Protein AF-A0A6J8EGH5-F1 (afdb_monomer)

Structure (mmCIF, N/CA/C/O backbone):
data_AF-A0A6J8EGH5-F1
#
_entry.id   AF-A0A6J8EGH5-F1
#
loop_
_atom_site.group_PDB
_atom_site.id
_atom_site.type_symbol
_atom_site.label_atom_id
_atom_site.label_alt_id
_atom_site.label_comp_id
_atom_site.label_asym_id
_atom_site.label_entity_id
_atom_site.label_seq_id
_atom_site.pdbx_PDB_ins_code
_atom_site.Cartn_x
_atom_site.Cartn_y
_atom_site.Cartn_z
_atom_site.occupancy
_atom_site.B_iso_or_equiv
_atom_site.auth_seq_id
_atom_site.auth_comp_id
_atom_site.auth_asym_id
_atom_site.auth_atom_id
_atom_site.pdbx_PDB_model_num
ATOM 1 N N . MET A 1 1 ? 6.067 -16.082 32.023 1.00 26.88 1 MET A N 1
ATOM 2 C CA . MET A 1 1 ? 7.063 -16.054 30.930 1.00 26.88 1 MET A CA 1
ATOM 3 C C . MET A 1 1 ? 6.518 -15.133 29.854 1.00 26.88 1 MET A C 1
ATOM 5 O O . MET A 1 1 ? 5.613 -15.531 29.136 1.00 26.88 1 MET A O 1
ATOM 9 N N . ASN A 1 2 ? 6.967 -13.877 29.827 1.00 27.66 2 ASN A N 1
ATOM 10 C CA . ASN A 1 2 ? 6.459 -12.872 28.894 1.00 27.66 2 ASN A CA 1
ATOM 11 C C . ASN A 1 2 ? 7.109 -13.088 27.529 1.00 27.66 2 ASN A C 1
ATOM 13 O O . ASN A 1 2 ? 8.312 -12.894 27.372 1.00 27.66 2 ASN A O 1
ATOM 17 N N . THR A 1 3 ? 6.310 -13.511 26.555 1.00 31.77 3 THR A N 1
ATOM 18 C CA . THR A 1 3 ? 6.664 -13.481 25.137 1.00 31.77 3 THR A CA 1
ATOM 19 C C . THR A 1 3 ? 7.111 -12.070 24.773 1.00 31.77 3 THR A C 1
ATOM 21 O O . THR A 1 3 ? 6.318 -11.133 24.867 1.00 31.77 3 THR A O 1
ATOM 24 N N . LEU A 1 4 ? 8.379 -11.929 24.384 1.00 40.09 4 LEU A N 1
ATOM 25 C CA . LEU A 1 4 ? 8.931 -10.755 23.714 1.00 40.09 4 LEU A CA 1
ATOM 26 C C . LEU A 1 4 ? 7.981 -10.351 22.577 1.00 40.09 4 LEU A C 1
ATOM 28 O O . LEU A 1 4 ? 7.968 -10.990 21.526 1.00 40.09 4 LEU A O 1
ATOM 32 N N . GLN A 1 5 ? 7.144 -9.336 22.800 1.00 47.97 5 GLN A N 1
ATOM 33 C CA . GLN A 1 5 ? 6.289 -8.783 21.755 1.00 47.97 5 GLN A CA 1
ATOM 34 C C . GLN A 1 5 ? 7.202 -8.204 20.673 1.00 47.97 5 GLN A C 1
ATOM 36 O O . GLN A 1 5 ? 7.996 -7.296 20.911 1.00 47.97 5 GLN A O 1
ATOM 41 N N . SER A 1 6 ? 7.149 -8.808 19.490 1.00 53.66 6 SER A N 1
ATOM 42 C CA . SER A 1 6 ? 8.006 -8.496 18.353 1.00 53.66 6 SER A CA 1
ATOM 43 C C . SER A 1 6 ? 7.747 -7.075 17.845 1.00 53.66 6 SER A C 1
ATOM 45 O O . SER A 1 6 ? 6.715 -6.808 17.236 1.00 53.66 6 SER A O 1
ATOM 47 N N . VAL A 1 7 ? 8.691 -6.166 18.071 1.00 59.59 7 VAL A N 1
ATOM 48 C CA . VAL A 1 7 ? 8.715 -4.820 17.478 1.00 59.59 7 VAL A CA 1
ATOM 49 C C . VAL A 1 7 ? 9.316 -4.882 16.066 1.00 59.59 7 VAL A C 1
ATOM 51 O O . VAL A 1 7 ? 10.274 -5.626 15.830 1.00 59.59 7 VAL A O 1
ATOM 54 N N . GLY A 1 8 ? 8.794 -4.081 15.134 1.00 57.16 8 GLY A N 1
ATOM 55 C CA . GLY A 1 8 ? 9.488 -3.716 13.897 1.00 57.16 8 GLY A CA 1
ATOM 56 C C . GLY A 1 8 ? 9.094 -4.510 12.641 1.00 57.16 8 GLY A C 1
ATOM 57 O O . GLY A 1 8 ? 7.969 -4.991 12.509 1.00 57.16 8 GLY A O 1
ATOM 58 N N . VAL A 1 9 ? 10.021 -4.635 11.673 1.00 51.72 9 VAL A N 1
ATOM 59 C CA . VAL A 1 9 ? 9.751 -5.191 10.316 1.00 51.72 9 VAL A CA 1
ATOM 60 C C . VAL A 1 9 ? 9.226 -6.616 10.366 1.00 51.72 9 VAL A C 1
ATOM 62 O O . VAL A 1 9 ? 8.367 -6.971 9.568 1.00 51.72 9 VAL A O 1
ATOM 65 N N . ASN A 1 10 ? 9.691 -7.400 11.339 1.00 56.50 10 ASN A N 1
ATOM 66 C CA . ASN A 1 10 ? 9.308 -8.801 11.502 1.00 56.50 10 ASN A CA 1
ATOM 67 C C . ASN A 1 10 ? 7.838 -8.969 11.924 1.00 56.50 10 ASN A C 1
ATOM 69 O O . ASN A 1 10 ? 7.352 -10.092 11.997 1.00 56.50 10 ASN A O 1
ATOM 73 N N . MET A 1 11 ? 7.131 -7.872 12.218 1.00 74.75 11 MET A N 1
ATOM 74 C CA . MET A 1 11 ? 5.705 -7.877 12.501 1.00 74.75 11 MET A CA 1
ATOM 75 C C . MET A 1 11 ? 4.947 -7.176 11.374 1.00 74.75 11 MET A C 1
ATOM 77 O O . MET A 1 11 ? 4.805 -5.952 11.357 1.00 74.75 11 MET A O 1
ATOM 81 N N . ASN A 1 12 ? 4.418 -7.951 10.433 1.00 87.44 12 ASN A N 1
ATOM 82 C CA . ASN A 1 12 ? 3.623 -7.455 9.311 1.00 87.44 12 ASN A CA 1
ATOM 83 C C . ASN A 1 12 ? 2.123 -7.761 9.491 1.00 87.44 12 ASN A C 1
ATOM 85 O O . ASN A 1 12 ? 1.441 -8.145 8.553 1.00 87.44 12 ASN A O 1
ATOM 89 N N . ASN A 1 13 ? 1.605 -7.602 10.714 1.00 89.38 13 ASN A N 1
ATOM 90 C CA . ASN A 1 13 ? 0.199 -7.853 11.060 1.00 89.38 13 ASN A CA 1
ATOM 91 C C . ASN A 1 13 ? -0.577 -6.548 11.223 1.00 89.38 13 ASN A C 1
ATOM 93 O O . ASN A 1 13 ? -0.029 -5.584 11.751 1.00 89.38 13 ASN A O 1
ATOM 97 N N . TRP A 1 14 ? -1.859 -6.538 10.855 1.00 91.31 14 TRP A N 1
ATOM 98 C CA . TRP A 1 14 ? -2.780 -5.456 11.215 1.00 91.31 14 TRP A CA 1
ATOM 99 C C . TRP A 1 14 ? -2.828 -5.278 12.738 1.00 91.31 14 TRP A C 1
ATOM 101 O O . TRP A 1 14 ? -2.683 -6.251 13.483 1.00 91.31 14 TRP A O 1
ATOM 111 N N . ARG A 1 15 ? -3.011 -4.042 13.218 1.00 88.06 15 ARG A N 1
ATOM 112 C CA . ARG A 1 15 ? -3.026 -3.758 14.658 1.00 88.06 15 ARG A CA 1
ATOM 113 C C . ARG A 1 15 ? -4.369 -3.198 15.081 1.00 88.06 15 ARG A C 1
ATOM 115 O O . ARG A 1 15 ? -4.851 -2.223 14.511 1.00 88.06 15 ARG A O 1
ATOM 122 N N . LYS A 1 16 ? -4.931 -3.816 16.122 1.00 86.12 16 LYS A N 1
ATOM 123 C CA . LYS A 1 16 ? -6.185 -3.380 16.733 1.00 86.12 16 LYS A CA 1
ATOM 124 C C . LYS A 1 16 ? -6.075 -1.896 17.115 1.00 86.12 16 LYS A C 1
ATOM 126 O O . LYS A 1 16 ? -5.032 -1.491 17.640 1.00 86.12 16 LYS A O 1
ATOM 131 N N . PRO A 1 17 ? -7.105 -1.082 16.848 1.00 85.00 17 PRO A N 1
ATOM 132 C CA . PRO A 1 17 ? -7.066 0.332 17.194 1.00 85.00 17 PRO A CA 1
ATOM 133 C C . PRO A 1 17 ? -6.931 0.549 18.711 1.00 85.00 17 PRO A C 1
ATOM 135 O O . PRO A 1 17 ? -7.583 -0.129 19.503 1.00 85.00 17 PRO A O 1
ATOM 138 N N . LEU A 1 18 ? -6.075 1.488 19.127 1.00 84.81 18 LEU A N 1
ATOM 139 C CA . LEU A 1 18 ? -5.772 1.715 20.548 1.00 84.81 18 LEU A CA 1
ATOM 140 C C . LEU A 1 18 ? -6.785 2.633 21.236 1.00 84.81 18 LEU A C 1
ATOM 142 O O . LEU A 1 18 ? -6.882 3.805 20.877 1.00 84.81 18 LEU A O 1
ATOM 146 N N . TYR A 1 19 ? -7.464 2.140 22.269 1.00 85.00 19 TYR A N 1
ATOM 147 C CA . TYR A 1 19 ? -8.242 2.958 23.208 1.00 85.00 19 TYR A CA 1
ATOM 148 C C . TYR A 1 19 ? -7.760 2.706 24.632 1.00 85.00 19 TYR A C 1
ATOM 150 O O . TYR A 1 19 ? -8.289 1.841 25.328 1.00 85.00 19 TYR A O 1
ATOM 158 N N . ILE A 1 20 ? -6.741 3.452 25.049 1.00 88.62 20 ILE A N 1
ATOM 159 C CA . ILE A 1 20 ? -6.166 3.357 26.392 1.00 88.62 20 ILE A CA 1
ATOM 160 C C . ILE A 1 20 ? -6.372 4.700 27.091 1.00 88.62 20 ILE A C 1
ATOM 162 O O . ILE A 1 20 ? -5.971 5.734 26.563 1.00 88.62 20 ILE A O 1
ATOM 166 N N . PHE A 1 21 ? -7.013 4.679 28.260 1.00 90.50 21 PHE A N 1
ATOM 167 C CA . PHE A 1 21 ? -7.349 5.862 29.058 1.00 90.50 21 PHE A CA 1
ATOM 168 C C . PHE A 1 21 ? -6.642 5.831 30.409 1.00 90.50 21 PHE A C 1
ATOM 170 O O . PHE A 1 21 ? -6.360 4.757 30.944 1.00 90.50 21 PHE A O 1
ATOM 177 N N . GLY A 1 22 ? -6.360 7.011 30.958 1.00 90.50 22 GLY A N 1
ATOM 178 C CA . GLY A 1 22 ? -5.829 7.136 32.309 1.00 90.50 22 GLY A CA 1
ATOM 179 C C . GLY A 1 22 ? -6.850 6.685 33.365 1.00 90.50 22 GLY A C 1
ATOM 180 O O . GLY A 1 22 ? -8.060 6.721 33.117 1.00 90.50 22 GLY A O 1
ATOM 181 N N . PRO A 1 23 ? -6.401 6.311 34.576 1.00 88.69 23 PRO A N 1
ATOM 182 C CA . PRO A 1 23 ? -7.264 5.749 35.622 1.00 88.69 23 PRO A CA 1
ATOM 183 C C . PRO A 1 23 ? -8.415 6.676 36.054 1.00 88.69 23 PRO A C 1
ATOM 185 O O . PRO A 1 23 ? -9.450 6.197 36.504 1.00 88.69 23 PRO A O 1
ATOM 188 N N . ASN A 1 24 ? -8.273 7.994 35.874 1.00 88.94 24 ASN A N 1
ATOM 189 C CA . ASN A 1 24 ? -9.266 8.999 36.274 1.00 88.94 24 ASN A CA 1
ATOM 190 C C . ASN A 1 24 ? -10.027 9.616 35.081 1.00 88.94 24 ASN A C 1
ATOM 192 O O . ASN A 1 24 ? -10.553 10.727 35.170 1.00 88.94 24 ASN A O 1
ATOM 196 N N . GLU A 1 25 ? -10.082 8.923 33.940 1.00 92.06 25 GLU A N 1
ATOM 197 C CA . GLU A 1 25 ? -10.649 9.454 32.691 1.00 92.06 25 GLU A CA 1
ATOM 198 C C . GLU A 1 25 ? -11.967 8.799 32.263 1.00 92.06 25 GLU A C 1
ATOM 200 O O . GLU A 1 25 ? -12.389 8.953 31.116 1.00 92.06 25 GLU A O 1
ATOM 205 N N . GLN A 1 26 ? -12.677 8.150 33.191 1.00 89.38 26 GLN A N 1
ATOM 206 C CA . GLN A 1 26 ? -13.946 7.470 32.907 1.00 89.38 26 GLN A CA 1
ATOM 207 C C . GLN A 1 26 ? -14.968 8.380 32.208 1.00 89.38 26 GLN A C 1
ATOM 209 O O . GLN A 1 26 ? -15.663 7.952 31.292 1.00 89.38 26 GLN A O 1
ATOM 214 N N . THR A 1 27 ? -15.042 9.660 32.588 1.00 88.44 27 THR A N 1
ATOM 215 C CA . THR A 1 27 ? -15.935 10.630 31.936 1.00 88.44 27 THR A CA 1
ATOM 216 C C . THR A 1 27 ? -15.588 10.836 30.461 1.00 88.44 27 THR A C 1
ATOM 218 O O . THR A 1 27 ? -16.490 10.888 29.629 1.00 88.44 27 THR A O 1
ATOM 221 N N . LEU A 1 28 ? -14.296 10.926 30.123 1.00 86.25 28 LEU A N 1
ATOM 222 C CA . LEU A 1 28 ? -13.844 11.077 28.737 1.00 86.25 28 LEU A CA 1
ATOM 223 C C . LEU A 1 28 ? -14.108 9.793 27.945 1.00 86.25 28 LEU A C 1
ATOM 225 O O . LEU A 1 28 ? -14.654 9.853 26.846 1.00 86.25 28 LEU A O 1
ATOM 229 N N . GLN A 1 29 ? -13.797 8.636 28.533 1.00 87.44 29 GLN A N 1
ATOM 230 C CA . GLN A 1 29 ? -14.090 7.334 27.940 1.00 87.44 29 GLN A CA 1
ATOM 231 C C . GLN A 1 29 ? -15.589 7.175 27.646 1.00 87.44 29 GLN A C 1
ATOM 233 O O . GLN A 1 29 ? -15.964 6.756 26.550 1.00 87.44 29 GLN A O 1
ATOM 238 N N . ASN A 1 30 ? -16.455 7.553 28.590 1.00 85.06 30 ASN A N 1
ATOM 239 C CA . ASN A 1 30 ? -17.907 7.496 28.426 1.00 85.06 30 ASN A CA 1
ATOM 240 C C . ASN A 1 30 ? -18.395 8.455 27.333 1.00 85.06 30 ASN A C 1
ATOM 242 O O . ASN A 1 30 ? -19.279 8.093 26.562 1.00 85.06 30 ASN A O 1
ATOM 246 N N . LEU A 1 31 ? -17.826 9.661 27.248 1.00 82.56 31 LEU A N 1
ATOM 247 C CA . LEU A 1 31 ? -18.171 10.641 26.215 1.00 82.56 31 LEU A CA 1
ATOM 248 C C . LEU A 1 31 ? -17.816 10.130 24.814 1.00 82.56 31 LEU A C 1
ATOM 250 O O . LEU A 1 31 ? -18.633 10.223 23.903 1.00 82.56 31 LEU A O 1
ATOM 254 N N . ILE A 1 32 ? -16.633 9.536 24.662 1.00 80.00 32 ILE A N 1
ATOM 255 C CA . ILE A 1 32 ? -16.173 8.929 23.407 1.00 80.00 32 ILE A CA 1
ATOM 256 C C . ILE A 1 32 ? -17.037 7.723 23.036 1.00 80.00 32 ILE A C 1
ATOM 258 O O . ILE A 1 32 ? -17.469 7.611 21.897 1.00 80.00 32 ILE A O 1
ATOM 262 N N . SER A 1 33 ? -17.344 6.855 24.003 1.00 76.06 33 SER A N 1
ATOM 263 C CA . SER A 1 33 ? -18.139 5.641 23.763 1.00 76.06 33 SER A CA 1
ATOM 264 C C . SER A 1 33 ? -19.587 5.944 23.362 1.00 76.06 33 SER A C 1
ATOM 266 O O . SER A 1 33 ? -20.209 5.147 22.670 1.00 76.06 33 SER A O 1
ATOM 268 N N . ARG A 1 34 ? -20.136 7.084 23.804 1.00 73.19 34 ARG A N 1
ATOM 269 C CA . ARG A 1 34 ? -21.502 7.530 23.477 1.00 73.19 34 ARG A CA 1
ATOM 270 C C . ARG A 1 34 ? -21.602 8.291 22.160 1.00 73.19 34 ARG A C 1
ATOM 272 O O . ARG A 1 34 ? -22.706 8.469 21.663 1.00 73.19 34 ARG A O 1
ATOM 279 N N . ASN A 1 35 ? -20.490 8.783 21.628 1.00 68.56 35 ASN A N 1
ATOM 280 C CA . ASN A 1 35 ? -20.492 9.497 20.364 1.00 68.56 35 ASN A CA 1
ATOM 281 C C . ASN A 1 35 ? -20.299 8.475 19.241 1.00 68.56 35 ASN A C 1
ATOM 283 O O . ASN A 1 35 ? -19.213 7.923 19.098 1.00 68.56 35 ASN A O 1
ATOM 287 N N . GLU A 1 36 ? -21.361 8.227 18.470 1.00 63.03 36 GLU A N 1
ATOM 288 C CA . GLU A 1 36 ? -21.403 7.238 17.379 1.00 63.03 36 GLU A CA 1
ATOM 289 C C . GLU A 1 36 ? -20.254 7.401 16.383 1.00 63.03 36 GLU A C 1
ATOM 291 O O . GLU A 1 36 ? -19.706 6.422 15.890 1.00 63.03 36 GLU A O 1
ATOM 296 N N . HIS A 1 37 ? -19.795 8.633 16.181 1.00 60.41 37 HIS A N 1
ATOM 297 C CA . HIS A 1 37 ? -18.688 8.927 15.288 1.00 60.41 37 HIS A CA 1
ATOM 298 C C . HIS A 1 37 ? -17.306 8.698 15.913 1.00 60.41 37 HIS A C 1
ATOM 300 O O . HIS A 1 37 ? -16.340 8.478 15.189 1.00 60.41 37 HIS A O 1
ATOM 306 N N . LEU A 1 38 ? -17.200 8.755 17.246 1.00 61.50 38 LEU A N 1
ATOM 307 C CA . LEU A 1 38 ? -16.000 8.444 18.039 1.00 61.50 38 LEU A CA 1
ATOM 308 C C . LEU A 1 38 ? -15.978 7.004 18.555 1.00 61.50 38 LEU A C 1
ATOM 310 O O . LEU A 1 38 ? -15.022 6.633 19.255 1.00 61.50 38 LEU A O 1
ATOM 314 N N . GLN A 1 39 ? -16.998 6.213 18.206 1.00 61.25 39 GLN A N 1
ATOM 315 C CA . GLN A 1 39 ? -17.143 4.849 18.675 1.00 61.25 39 GLN A CA 1
ATOM 316 C C . GLN A 1 39 ? -15.893 4.036 18.382 1.00 61.25 39 GLN A C 1
ATOM 318 O O . GLN A 1 39 ? -15.215 4.163 17.358 1.00 61.25 39 GLN A O 1
ATOM 323 N N . ASN A 1 40 ? -15.579 3.194 19.358 1.00 65.88 40 ASN A N 1
ATOM 324 C CA . ASN A 1 40 ? -14.488 2.265 19.238 1.00 65.88 40 ASN A CA 1
ATOM 325 C C . ASN A 1 40 ? -14.800 1.274 18.119 1.00 65.88 40 ASN A C 1
ATOM 327 O O . ASN A 1 40 ? -15.811 0.581 18.196 1.00 65.88 40 ASN A O 1
ATOM 331 N N . ILE A 1 41 ? -13.919 1.187 17.118 1.00 74.75 41 ILE A N 1
ATOM 332 C CA . ILE A 1 41 ? -13.953 0.080 16.164 1.00 74.75 41 ILE A CA 1
ATOM 333 C C . ILE A 1 41 ? -13.874 -1.201 16.992 1.00 74.75 41 ILE A C 1
ATOM 335 O O . ILE A 1 41 ? -12.863 -1.464 17.649 1.00 74.75 41 ILE A O 1
ATOM 339 N N . ASN A 1 42 ? -14.953 -1.977 16.972 1.00 78.06 42 ASN A N 1
ATOM 340 C CA . ASN A 1 42 ? -15.046 -3.202 17.741 1.00 78.06 42 ASN A CA 1
ATOM 341 C C . ASN A 1 42 ? -13.846 -4.110 17.406 1.00 78.06 42 ASN A C 1
ATOM 343 O O . ASN A 1 42 ? -13.623 -4.428 16.234 1.00 78.06 42 ASN A O 1
ATOM 347 N N . PRO A 1 43 ? -13.055 -4.541 18.407 1.00 79.69 43 PRO A N 1
ATOM 348 C CA . PRO A 1 43 ? -11.892 -5.393 18.181 1.00 79.69 43 PRO A CA 1
ATOM 349 C C . PRO A 1 43 ? -12.195 -6.701 17.445 1.00 79.69 43 PRO A C 1
ATOM 351 O O . PRO A 1 43 ? -11.314 -7.213 16.755 1.00 79.69 43 PRO A O 1
ATOM 354 N N . VAL A 1 44 ? -13.403 -7.248 17.618 1.00 82.06 44 VAL A N 1
ATOM 355 C CA . VAL A 1 44 ? -13.859 -8.470 16.940 1.00 82.06 44 VAL A CA 1
ATOM 356 C C . VAL A 1 44 ? -14.115 -8.187 15.463 1.00 82.06 44 VAL A C 1
ATOM 358 O O . VAL A 1 44 ? -13.618 -8.921 14.608 1.00 82.06 44 VAL A O 1
ATOM 361 N N . ASP A 1 45 ? -14.804 -7.088 15.162 1.00 82.44 45 ASP A N 1
ATOM 362 C CA . ASP A 1 45 ? -15.113 -6.694 13.786 1.00 82.44 45 ASP A CA 1
ATOM 363 C C . ASP A 1 45 ? -13.838 -6.300 13.038 1.00 82.44 45 ASP A C 1
ATOM 365 O O . ASP A 1 45 ? -13.608 -6.776 11.932 1.00 82.44 45 ASP A O 1
ATOM 369 N N . PHE A 1 46 ? -12.923 -5.55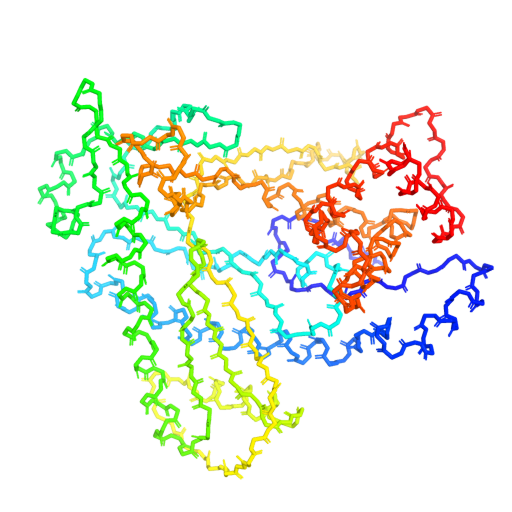9 13.676 1.00 86.25 46 PHE A N 1
ATOM 370 C CA . PHE A 1 46 ? -11.613 -5.256 13.092 1.00 86.25 46 PHE A CA 1
ATOM 371 C C . PHE A 1 46 ? -10.824 -6.524 12.754 1.00 86.25 46 PHE A C 1
ATOM 373 O O . PHE A 1 46 ? -10.226 -6.618 11.685 1.00 86.25 46 PHE A O 1
ATOM 380 N N . GLU A 1 47 ? -10.809 -7.510 13.653 1.00 87.69 47 GLU A N 1
ATOM 381 C CA . GLU A 1 47 ? -10.115 -8.772 13.408 1.00 87.69 47 GLU A CA 1
ATOM 382 C C . GLU A 1 47 ? -10.738 -9.525 12.225 1.00 87.69 47 GLU A C 1
ATOM 384 O O . GLU A 1 47 ? -10.013 -9.955 11.325 1.00 87.69 47 GLU A O 1
ATOM 389 N N . LYS A 1 48 ? -12.070 -9.597 12.168 1.00 86.50 48 LYS A N 1
ATOM 390 C CA . LYS A 1 48 ? -12.818 -10.173 11.045 1.00 86.50 48 LYS A CA 1
ATOM 391 C C . LYS A 1 48 ? -12.527 -9.445 9.723 1.00 86.50 48 LYS A C 1
ATOM 393 O O . LYS A 1 48 ? -12.212 -10.098 8.727 1.00 86.50 48 LYS A O 1
ATOM 398 N N . HIS A 1 49 ? -12.560 -8.114 9.715 1.00 88.75 49 HIS A N 1
ATOM 399 C CA . HIS A 1 49 ? -12.247 -7.292 8.542 1.00 88.75 49 HIS A CA 1
ATOM 400 C C . HIS A 1 49 ? -10.810 -7.538 8.084 1.00 88.75 49 HIS A C 1
ATOM 402 O O . HIS A 1 49 ? -10.576 -7.856 6.927 1.00 88.75 49 HIS A O 1
ATOM 408 N N . SER A 1 50 ? -9.856 -7.504 9.015 1.00 91.19 50 SER A N 1
ATOM 409 C CA . SER A 1 50 ? -8.431 -7.672 8.729 1.00 91.19 50 SER A CA 1
ATOM 410 C C . SER A 1 50 ? -8.093 -9.033 8.103 1.00 91.19 50 SER A C 1
ATOM 412 O O . SER A 1 50 ? -7.294 -9.097 7.170 1.00 91.19 50 SER A O 1
ATOM 414 N N . ARG A 1 51 ? -8.743 -10.113 8.564 1.00 91.50 51 ARG A N 1
ATOM 415 C CA . ARG A 1 51 ? -8.609 -11.459 7.982 1.00 91.50 51 ARG A CA 1
ATOM 416 C C . ARG A 1 51 ? -9.224 -11.535 6.587 1.00 91.50 51 ARG A C 1
ATOM 418 O O . ARG A 1 51 ? -8.638 -12.141 5.698 1.00 91.50 51 ARG A O 1
ATOM 425 N N . THR A 1 52 ? -10.376 -10.897 6.394 1.00 90.31 52 THR A N 1
ATOM 426 C CA . THR A 1 52 ? -11.046 -10.814 5.088 1.00 90.31 52 THR A CA 1
ATOM 427 C C . THR A 1 52 ? -10.191 -10.062 4.077 1.00 90.31 52 THR A C 1
ATOM 429 O O . THR A 1 52 ? -9.980 -10.554 2.973 1.00 90.31 52 THR A O 1
ATOM 432 N N . THR A 1 53 ? -9.614 -8.928 4.472 1.00 92.69 53 THR A N 1
ATOM 433 C CA . THR A 1 53 ? -8.667 -8.170 3.651 1.00 92.69 53 THR A CA 1
ATOM 434 C C . THR A 1 53 ? -7.458 -9.007 3.257 1.00 92.69 53 THR A C 1
ATOM 436 O O . THR A 1 53 ? -7.081 -9.010 2.089 1.00 92.69 53 THR A O 1
ATOM 439 N N . ASP A 1 54 ? -6.849 -9.731 4.201 1.00 93.44 54 ASP A N 1
ATOM 440 C CA . ASP A 1 54 ? -5.693 -10.584 3.904 1.00 93.44 54 ASP A CA 1
ATOM 441 C C . ASP A 1 54 ? -6.037 -11.661 2.864 1.00 93.44 54 ASP A C 1
ATOM 443 O O . ASP A 1 54 ? -5.249 -11.916 1.952 1.00 93.44 54 ASP A O 1
ATOM 447 N N . GLU A 1 55 ? -7.236 -12.236 2.952 1.00 92.31 55 GLU A N 1
ATOM 448 C CA . GLU A 1 55 ? -7.713 -13.254 2.018 1.00 92.31 55 GLU A CA 1
ATOM 449 C C . GLU A 1 55 ? -8.001 -12.683 0.620 1.00 92.31 55 GLU A C 1
ATOM 451 O O . GLU A 1 55 ? -7.598 -13.254 -0.397 1.00 92.31 55 GLU A O 1
ATOM 456 N N . VAL A 1 56 ? -8.612 -11.499 0.551 1.00 92.69 56 VAL A N 1
ATOM 457 C CA . VAL A 1 56 ? -8.824 -10.787 -0.714 1.00 92.69 56 VAL A CA 1
ATOM 458 C C . VAL A 1 56 ? -7.486 -10.412 -1.359 1.00 92.69 56 VAL A C 1
ATOM 460 O O . VAL A 1 56 ? -7.257 -10.702 -2.538 1.00 92.69 56 VAL A O 1
ATOM 463 N N . LEU A 1 57 ? -6.563 -9.832 -0.586 1.00 93.75 57 LEU A N 1
ATOM 464 C CA . LEU A 1 57 ? -5.227 -9.468 -1.057 1.00 93.75 57 LEU A CA 1
ATOM 465 C C . LEU A 1 57 ? -4.425 -10.690 -1.512 1.00 93.75 57 LEU A C 1
ATOM 467 O O . LEU A 1 57 ? -3.679 -10.581 -2.485 1.00 93.75 57 LEU A O 1
ATOM 471 N N . ARG A 1 58 ? -4.593 -11.860 -0.882 1.00 93.88 58 ARG A N 1
ATOM 472 C CA . ARG A 1 58 ? -3.967 -13.115 -1.328 1.00 93.88 58 ARG A CA 1
ATOM 473 C C . ARG A 1 58 ? -4.358 -13.443 -2.768 1.00 93.88 58 ARG A C 1
ATOM 475 O O . ARG A 1 58 ? -3.479 -13.697 -3.594 1.00 93.88 58 ARG A O 1
ATOM 482 N N . VAL A 1 59 ? -5.654 -13.427 -3.078 1.00 92.31 59 VAL A N 1
ATOM 483 C CA . VAL A 1 59 ? -6.176 -13.726 -4.423 1.00 92.31 59 VAL A CA 1
ATOM 484 C C . VAL A 1 59 ? -5.736 -12.664 -5.431 1.00 92.31 59 VAL A C 1
ATOM 486 O O . VAL A 1 59 ? -5.239 -12.997 -6.509 1.00 92.31 59 VAL A O 1
ATOM 489 N N . VAL A 1 60 ? -5.840 -11.382 -5.068 1.00 93.69 60 VAL A N 1
ATOM 490 C CA . VAL A 1 60 ? -5.372 -10.269 -5.908 1.00 93.69 60 VAL A CA 1
ATOM 491 C C . VAL A 1 60 ? -3.882 -10.422 -6.229 1.00 93.69 60 VAL A C 1
ATOM 493 O O . VAL A 1 60 ? -3.488 -10.341 -7.391 1.00 93.69 60 VAL A O 1
ATOM 496 N N . MET A 1 61 ? -3.045 -10.720 -5.234 1.00 94.44 61 MET A N 1
ATOM 497 C CA . MET A 1 61 ? -1.604 -10.898 -5.428 1.00 94.44 61 MET A CA 1
ATOM 498 C C . MET A 1 61 ? -1.258 -12.089 -6.322 1.00 94.44 61 MET A C 1
ATOM 500 O O . MET A 1 61 ? -0.289 -12.014 -7.081 1.00 94.44 61 MET A O 1
ATOM 504 N N . GLN A 1 62 ? -2.045 -13.168 -6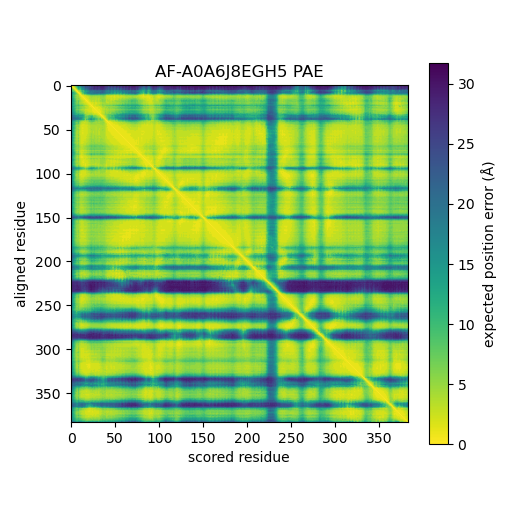.291 1.00 94.00 62 GLN A N 1
ATOM 505 C CA . GLN A 1 62 ? -1.881 -14.280 -7.233 1.00 94.00 62 GLN A CA 1
ATOM 506 C C . GLN A 1 62 ? -2.111 -13.826 -8.680 1.00 94.00 62 GLN A C 1
ATOM 508 O O . GLN A 1 62 ? -1.302 -14.143 -9.554 1.00 94.00 62 GLN A O 1
ATOM 513 N N . GLY A 1 63 ? -3.163 -13.040 -8.930 1.00 94.06 63 GLY A N 1
ATOM 514 C CA . GLY A 1 63 ? -3.422 -12.461 -10.249 1.00 94.06 63 GLY A CA 1
ATOM 515 C C . GLY A 1 63 ? -2.327 -11.487 -10.693 1.00 94.06 63 GLY A C 1
ATOM 516 O O . GLY A 1 63 ? -1.804 -11.619 -11.802 1.00 94.06 63 GLY A O 1
ATOM 517 N N . ILE A 1 64 ? -1.898 -10.585 -9.802 1.00 95.25 64 ILE A N 1
ATOM 518 C CA . ILE A 1 64 ? -0.820 -9.623 -10.078 1.00 95.25 64 ILE A CA 1
ATOM 519 C C . ILE A 1 64 ? 0.461 -10.360 -10.493 1.00 95.25 64 ILE A C 1
ATOM 521 O O . ILE A 1 64 ? 1.089 -10.000 -11.491 1.00 95.25 64 ILE A O 1
ATOM 525 N N . ARG A 1 65 ? 0.850 -11.412 -9.762 1.00 95.19 65 ARG A N 1
ATOM 526 C CA . ARG A 1 65 ? 2.041 -12.220 -10.075 1.00 95.19 65 ARG A CA 1
ATOM 527 C C . ARG A 1 65 ? 1.915 -12.948 -11.401 1.00 95.19 65 ARG A C 1
ATOM 529 O O . ARG A 1 65 ? 2.848 -12.890 -12.199 1.00 95.19 65 ARG A O 1
ATOM 536 N N . LYS A 1 66 ? 0.768 -13.589 -11.644 1.00 94.81 66 LYS A N 1
ATOM 537 C CA . LYS A 1 66 ? 0.484 -14.281 -12.904 1.00 94.81 66 LYS A CA 1
ATOM 538 C C . LYS A 1 66 ? 0.704 -13.342 -14.090 1.00 94.81 66 LYS A C 1
ATOM 540 O O . LYS A 1 66 ? 1.534 -13.621 -14.951 1.00 94.81 66 LYS A O 1
ATOM 545 N N . PHE A 1 67 ? 0.025 -12.197 -14.103 1.00 96.25 67 PHE A N 1
ATOM 546 C CA . PHE A 1 67 ? 0.092 -11.280 -15.241 1.00 96.25 67 PHE A CA 1
ATOM 547 C C . PHE A 1 67 ? 1.421 -10.532 -15.344 1.00 96.25 67 PHE A C 1
ATOM 549 O O . PHE A 1 67 ? 1.823 -10.171 -16.447 1.00 96.25 67 PHE A O 1
ATOM 556 N N . THR A 1 68 ? 2.131 -10.350 -14.229 1.00 96.75 68 THR A N 1
ATOM 557 C CA . THR A 1 68 ? 3.511 -9.854 -14.243 1.00 96.75 68 THR A CA 1
ATOM 558 C C . THR A 1 68 ? 4.432 -10.833 -14.970 1.00 96.75 68 THR A C 1
ATOM 560 O O . THR A 1 68 ? 5.107 -10.435 -15.917 1.00 96.75 68 THR A O 1
ATOM 563 N N . GLY A 1 69 ? 4.410 -12.114 -14.586 1.00 94.06 69 GLY A N 1
ATOM 564 C CA . GLY A 1 69 ? 5.236 -13.154 -15.205 1.00 94.06 69 GLY A CA 1
ATOM 565 C C . GLY A 1 69 ? 4.918 -13.389 -16.684 1.00 94.06 69 GLY A C 1
ATOM 566 O O . GLY A 1 69 ? 5.822 -13.646 -17.470 1.00 94.06 69 GLY A O 1
ATOM 567 N N . GLU A 1 70 ? 3.650 -13.251 -17.080 1.00 95.38 70 GLU A N 1
ATOM 568 C CA . GLU A 1 70 ? 3.217 -13.427 -18.472 1.00 95.38 70 GLU A CA 1
ATOM 569 C C . GLU A 1 70 ? 3.596 -12.258 -19.400 1.00 95.38 70 GLU A C 1
ATOM 571 O O . GLU A 1 70 ? 3.746 -12.466 -20.602 1.00 95.38 70 GLU A O 1
ATOM 576 N N . GLN A 1 71 ? 3.691 -11.021 -18.891 1.00 96.06 71 GLN A N 1
ATOM 577 C CA . GLN A 1 71 ? 3.729 -9.815 -19.744 1.00 96.06 71 GLN A CA 1
ATOM 578 C C . GLN A 1 71 ? 4.971 -8.950 -19.570 1.00 96.06 71 GLN A C 1
ATOM 580 O O . GLN A 1 71 ? 5.333 -8.207 -20.485 1.00 96.06 71 GLN A O 1
ATOM 585 N N . PHE A 1 72 ? 5.608 -9.017 -18.406 1.00 97.69 72 PHE A N 1
ATOM 586 C CA . PHE A 1 72 ? 6.670 -8.103 -18.012 1.00 97.69 72 PHE A CA 1
ATOM 587 C C . PHE A 1 72 ? 7.867 -8.907 -17.516 1.00 97.69 72 PHE A C 1
ATOM 589 O O . PHE A 1 72 ? 8.227 -8.867 -16.342 1.00 97.69 72 PHE A O 1
ATOM 596 N N . GLU A 1 73 ? 8.489 -9.656 -18.430 1.00 96.94 73 GLU A N 1
ATOM 597 C CA . GLU A 1 73 ? 9.676 -10.458 -18.126 1.00 96.94 73 GLU A CA 1
ATOM 598 C C . GLU A 1 73 ? 10.732 -9.626 -17.381 1.00 96.94 73 GLU A C 1
ATOM 600 O O . GLU A 1 73 ? 11.043 -8.495 -17.758 1.00 96.94 73 GLU A O 1
ATOM 605 N N . GLY A 1 74 ? 11.276 -10.182 -16.299 1.00 96.56 74 GLY A N 1
ATOM 606 C CA . GLY A 1 74 ? 12.278 -9.515 -15.475 1.00 96.56 74 GLY A CA 1
ATOM 607 C C . GLY A 1 74 ? 11.724 -8.504 -14.468 1.00 96.56 74 GLY A C 1
ATOM 608 O O . GLY A 1 74 ? 12.489 -8.094 -13.597 1.00 96.56 74 GLY A O 1
ATOM 609 N N . LEU A 1 75 ? 10.438 -8.132 -14.517 1.00 98.06 75 LEU A N 1
ATOM 610 C CA . LEU A 1 75 ? 9.775 -7.461 -13.397 1.00 98.06 75 LEU A CA 1
ATOM 611 C C . LEU A 1 75 ? 9.526 -8.494 -12.291 1.00 98.06 75 LEU A C 1
ATOM 613 O O . LEU A 1 75 ? 8.799 -9.466 -12.477 1.00 98.06 75 LEU A O 1
ATOM 617 N N . VAL A 1 76 ? 10.150 -8.285 -11.139 1.00 96.44 76 VAL A N 1
ATOM 618 C CA . VAL A 1 76 ? 10.056 -9.161 -9.973 1.00 96.44 76 VAL A CA 1
ATOM 619 C C . VAL A 1 76 ? 9.281 -8.442 -8.884 1.00 96.44 76 VAL A C 1
ATOM 621 O O . VAL A 1 76 ? 9.520 -7.269 -8.600 1.00 96.44 76 VAL A O 1
ATOM 624 N N . LEU A 1 77 ? 8.329 -9.154 -8.292 1.00 96.62 77 LEU A N 1
ATOM 625 C CA . LEU A 1 77 ? 7.536 -8.693 -7.162 1.00 96.62 77 LEU A CA 1
ATOM 626 C C . LEU A 1 77 ? 7.954 -9.478 -5.930 1.00 96.62 77 LEU A C 1
ATOM 628 O O . LEU A 1 77 ? 8.159 -10.687 -6.013 1.00 96.62 77 LEU A O 1
ATOM 632 N N . HIS A 1 78 ? 8.045 -8.805 -4.791 1.00 92.88 78 HIS A N 1
ATOM 633 C CA . HIS A 1 78 ? 8.282 -9.491 -3.530 1.00 92.88 78 HIS A CA 1
ATOM 634 C C . HIS A 1 78 ? 7.054 -10.318 -3.111 1.00 92.88 78 HIS A C 1
ATOM 636 O O . HIS A 1 78 ? 5.905 -10.019 -3.462 1.00 92.88 78 HIS A O 1
ATOM 642 N N . ASP A 1 79 ? 7.308 -11.372 -2.334 1.00 84.56 79 ASP A N 1
ATOM 643 C CA . ASP A 1 79 ? 6.274 -12.325 -1.924 1.00 84.56 79 ASP A CA 1
ATOM 644 C C . ASP A 1 79 ? 5.287 -11.763 -0.895 1.00 84.56 79 ASP A C 1
ATOM 646 O O . ASP A 1 79 ? 4.149 -12.228 -0.798 1.00 84.56 79 ASP A O 1
ATOM 650 N N . GLU A 1 80 ? 5.688 -10.745 -0.146 1.00 89.00 80 GLU A N 1
ATOM 651 C CA . GLU A 1 80 ? 4.878 -10.184 0.924 1.00 89.00 80 GLU A CA 1
ATOM 652 C C . GLU A 1 80 ? 4.537 -8.719 0.641 1.00 89.00 80 GLU A C 1
ATOM 654 O O . GLU A 1 80 ? 5.407 -7.904 0.325 1.00 89.00 80 GLU A O 1
ATOM 659 N N . LEU A 1 81 ? 3.252 -8.384 0.781 1.00 93.94 81 LEU A N 1
ATOM 660 C CA . LEU A 1 81 ? 2.792 -7.003 0.837 1.00 93.94 81 LEU A CA 1
ATOM 661 C C . LEU A 1 81 ? 3.142 -6.409 2.200 1.00 93.94 81 LEU A C 1
ATOM 663 O O . LEU A 1 81 ? 2.767 -6.948 3.239 1.00 93.94 81 LEU A O 1
ATOM 667 N N . ILE A 1 82 ? 3.819 -5.268 2.215 1.00 93.69 82 ILE A N 1
ATOM 668 C CA . ILE A 1 82 ? 4.200 -4.594 3.456 1.00 93.69 82 ILE A CA 1
ATOM 669 C C . ILE A 1 82 ? 3.023 -3.741 3.927 1.00 93.69 82 ILE A C 1
ATOM 671 O O . ILE A 1 82 ? 2.776 -2.658 3.399 1.00 93.69 82 ILE A O 1
ATOM 675 N N . LYS A 1 83 ? 2.305 -4.217 4.946 1.00 93.56 83 LYS A N 1
ATOM 676 C CA . LYS A 1 83 ? 1.161 -3.510 5.536 1.00 93.56 83 LYS A CA 1
ATOM 677 C C . LYS A 1 83 ? 1.626 -2.191 6.144 1.00 93.56 83 LYS A C 1
ATOM 679 O O . LYS A 1 83 ? 2.670 -2.151 6.804 1.00 93.56 83 LYS A O 1
ATOM 684 N N . PHE A 1 84 ? 0.883 -1.111 5.949 1.00 91.25 84 PHE A N 1
ATOM 685 C CA . PHE A 1 84 ? 1.196 0.193 6.538 1.00 91.25 84 PHE A CA 1
ATOM 686 C C . PHE A 1 84 ? -0.087 0.998 6.783 1.00 91.25 84 PHE A C 1
ATOM 688 O O . PHE A 1 84 ? -1.185 0.446 6.745 1.00 91.25 84 PHE A O 1
ATOM 695 N N . GLY A 1 85 ? 0.054 2.273 7.144 1.00 89.25 85 GLY A N 1
ATOM 696 C CA . GLY A 1 85 ? -1.090 3.152 7.346 1.00 89.25 85 GLY A CA 1
ATOM 697 C C . GLY A 1 85 ? -1.854 2.861 8.636 1.00 89.25 85 GLY A C 1
ATOM 698 O O . GLY A 1 85 ? -1.441 2.074 9.492 1.00 89.25 85 GLY A O 1
ATOM 699 N N . SER A 1 86 ? -2.992 3.531 8.796 1.00 88.75 86 SER A N 1
ATOM 700 C CA . SER A 1 86 ? -3.679 3.626 10.092 1.00 88.75 86 SER A CA 1
ATOM 701 C C . SER A 1 86 ? -4.117 2.260 10.645 1.00 88.75 86 SER A C 1
ATOM 703 O O . SER A 1 86 ? -4.036 2.045 11.857 1.00 88.75 86 SER A O 1
ATOM 705 N N . SER A 1 87 ? -4.530 1.333 9.770 1.00 89.44 87 SER A N 1
ATOM 706 C CA . SER A 1 87 ? -4.953 -0.038 10.117 1.00 89.44 87 SER A CA 1
ATOM 707 C C . SER A 1 87 ? -3.788 -0.920 10.581 1.00 89.44 87 SER A C 1
ATOM 709 O O . SER A 1 87 ? -3.954 -1.795 11.430 1.00 89.44 87 SER A O 1
ATOM 711 N N . ARG A 1 88 ? -2.569 -0.686 10.080 1.00 91.69 88 ARG A N 1
ATOM 712 C CA . ARG A 1 88 ? -1.358 -1.360 10.581 1.00 91.69 88 ARG A CA 1
ATOM 713 C C . ARG A 1 88 ? -0.813 -0.701 11.845 1.00 91.69 88 ARG A C 1
ATOM 715 O O . ARG A 1 88 ? -0.178 -1.352 12.669 1.00 91.69 88 ARG A O 1
ATOM 722 N N . GLU A 1 89 ? -1.007 0.595 11.990 1.00 89.81 89 GLU A N 1
ATOM 723 C CA . GLU A 1 89 ? -0.374 1.408 13.029 1.00 89.81 89 GLU A CA 1
ATOM 724 C C . GLU A 1 89 ? -1.174 1.451 14.344 1.00 89.81 89 GLU A C 1
ATOM 726 O O . GLU A 1 89 ? -0.687 1.963 15.350 1.00 89.81 89 GLU A O 1
ATOM 731 N N . GLY A 1 90 ? -2.393 0.896 14.362 1.00 88.19 90 GLY A N 1
ATOM 732 C CA . GLY A 1 90 ? -3.308 0.974 15.506 1.00 88.19 90 GLY A CA 1
ATOM 733 C C . GLY A 1 90 ? -3.966 2.350 15.652 1.00 88.19 90 GLY A C 1
ATOM 734 O O . GLY A 1 90 ? -4.502 2.663 16.712 1.00 88.19 90 GLY A O 1
ATOM 735 N N . LEU A 1 91 ? -3.928 3.168 14.592 1.00 89.31 91 LEU A N 1
ATOM 736 C CA . LEU A 1 91 ? -4.432 4.546 14.536 1.00 89.31 91 LEU A CA 1
ATOM 737 C C . LEU A 1 91 ? -5.708 4.686 13.690 1.00 89.31 91 LEU A C 1
ATOM 739 O O . LEU A 1 91 ? -6.057 5.800 13.288 1.00 89.31 91 LEU A O 1
ATOM 743 N N . LYS A 1 92 ? -6.374 3.575 13.356 1.00 87.25 92 LYS A N 1
ATOM 744 C CA . LYS A 1 92 ? -7.571 3.575 12.506 1.00 87.25 92 LYS A CA 1
ATOM 745 C C . LYS A 1 92 ? -8.772 4.212 13.206 1.00 87.25 92 LYS A C 1
ATOM 747 O O . LYS A 1 92 ? -8.921 4.077 14.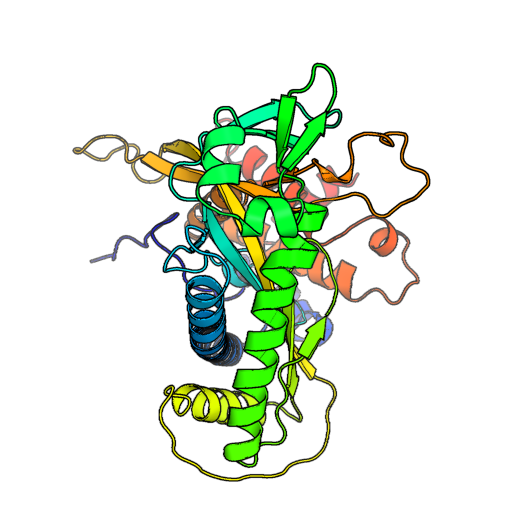423 1.00 87.25 92 LYS A O 1
ATOM 752 N N . VAL A 1 93 ? -9.594 4.930 12.445 1.00 80.00 93 VAL A N 1
ATOM 753 C CA . VAL A 1 93 ? -10.786 5.654 12.913 1.00 80.00 93 VAL A CA 1
ATOM 754 C C . VAL A 1 93 ? -11.888 5.576 11.856 1.00 80.00 93 VAL A C 1
ATOM 756 O O . VAL A 1 93 ? -11.548 5.537 10.677 1.00 80.00 93 VAL A O 1
ATOM 759 N N . ILE A 1 94 ? -13.155 5.603 12.289 1.00 70.00 94 ILE A N 1
ATOM 760 C CA . ILE A 1 94 ? -14.389 5.659 11.475 1.00 70.00 94 ILE A CA 1
ATOM 761 C C . ILE A 1 94 ? -14.550 4.479 10.508 1.00 70.00 94 ILE A C 1
ATOM 763 O O . ILE A 1 94 ? -15.366 3.597 10.748 1.00 70.00 94 ILE A O 1
ATOM 767 N N . ASP A 1 95 ? -13.764 4.444 9.439 1.00 68.12 95 ASP A N 1
ATOM 768 C CA . ASP A 1 95 ? -13.860 3.452 8.380 1.00 68.12 95 ASP A CA 1
ATOM 769 C C . ASP A 1 95 ? -13.047 2.205 8.746 1.00 68.12 95 ASP A C 1
ATOM 771 O O . ASP A 1 95 ? -11.834 2.171 8.585 1.00 68.12 95 ASP A O 1
ATOM 775 N N . ALA A 1 96 ? -13.669 1.155 9.274 1.00 68.50 96 ALA A N 1
ATOM 776 C CA . ALA A 1 96 ? -12.944 -0.069 9.627 1.00 68.50 96 ALA A CA 1
ATOM 777 C C . ALA A 1 96 ? -12.466 -0.892 8.409 1.00 68.50 96 ALA A C 1
ATOM 779 O O . ALA A 1 96 ? -11.905 -1.972 8.613 1.00 68.50 96 ALA A O 1
ATOM 780 N N . LEU A 1 97 ? -12.709 -0.426 7.179 1.00 82.62 97 LEU A N 1
ATOM 781 C CA . LEU A 1 97 ? -12.592 -1.202 5.948 1.00 82.62 97 LEU A CA 1
ATOM 782 C C . LEU A 1 97 ? -11.594 -0.638 4.922 1.00 82.62 97 LEU A C 1
ATOM 784 O O . LEU A 1 97 ? -11.437 -1.231 3.863 1.00 82.62 97 LEU A O 1
ATOM 788 N N . GLU A 1 98 ? -10.843 0.416 5.250 1.00 86.88 98 GLU A N 1
ATOM 789 C CA . GLU A 1 98 ? -9.708 0.875 4.425 1.00 86.88 98 GLU A CA 1
ATOM 790 C C . GLU A 1 98 ? -8.363 0.292 4.931 1.00 86.88 98 GLU A C 1
ATOM 792 O O . GLU A 1 98 ? -8.008 0.405 6.117 1.00 86.88 98 GLU A O 1
ATOM 797 N N . PHE A 1 99 ? -7.583 -0.309 4.029 1.00 91.38 99 PHE A N 1
ATOM 798 C CA . PHE A 1 99 ? -6.320 -0.988 4.334 1.00 91.38 99 PHE A CA 1
ATOM 799 C C . PHE A 1 99 ? -5.210 -0.660 3.330 1.00 91.38 99 PHE A C 1
ATOM 801 O O . PHE A 1 99 ? -5.339 -0.913 2.137 1.00 91.38 99 PHE A O 1
ATOM 808 N N . ASP A 1 100 ? -4.067 -0.191 3.833 1.00 92.75 100 ASP A N 1
ATOM 809 C CA . ASP A 1 100 ? -2.932 0.209 3.001 1.00 92.75 100 ASP A CA 1
ATOM 810 C C . ASP A 1 100 ? -1.807 -0.840 2.989 1.00 92.75 100 ASP A C 1
ATOM 812 O O . ASP A 1 100 ? -1.370 -1.344 4.033 1.00 92.75 100 ASP A O 1
ATOM 816 N N . SER A 1 101 ? -1.270 -1.136 1.805 1.00 94.94 101 SER A N 1
ATOM 817 C CA . SER A 1 101 ? -0.161 -2.075 1.605 1.00 94.94 101 SER A CA 1
ATOM 818 C C . SER A 1 101 ? 0.848 -1.588 0.566 1.00 94.94 101 SER A C 1
ATOM 820 O O . SER A 1 101 ? 0.485 -1.020 -0.457 1.00 94.94 101 SER A O 1
ATOM 822 N N . ILE A 1 102 ? 2.138 -1.834 0.793 1.00 95.06 102 ILE A N 1
ATOM 823 C CA . ILE A 1 102 ? 3.200 -1.572 -0.186 1.00 95.06 102 ILE A CA 1
ATOM 824 C C . ILE A 1 102 ? 3.524 -2.862 -0.938 1.00 95.06 102 ILE A C 1
ATOM 826 O O . ILE A 1 102 ? 3.836 -3.886 -0.327 1.00 95.06 102 ILE A O 1
ATOM 830 N N . LEU A 1 103 ? 3.514 -2.783 -2.267 1.00 96.12 103 LEU A N 1
ATOM 831 C CA . LEU A 1 103 ? 3.994 -3.830 -3.161 1.00 96.12 103 LEU A CA 1
ATOM 832 C C . LEU A 1 103 ? 5.438 -3.525 -3.564 1.00 96.12 103 LEU A C 1
ATOM 834 O O . LEU A 1 103 ? 5.691 -2.664 -4.407 1.00 96.12 103 LEU A O 1
ATOM 838 N N . ILE A 1 104 ? 6.399 -4.225 -2.964 1.00 96.25 104 ILE A N 1
ATOM 839 C CA . ILE A 1 104 ? 7.804 -4.056 -3.342 1.00 96.25 104 ILE A CA 1
ATOM 840 C C . ILE A 1 104 ? 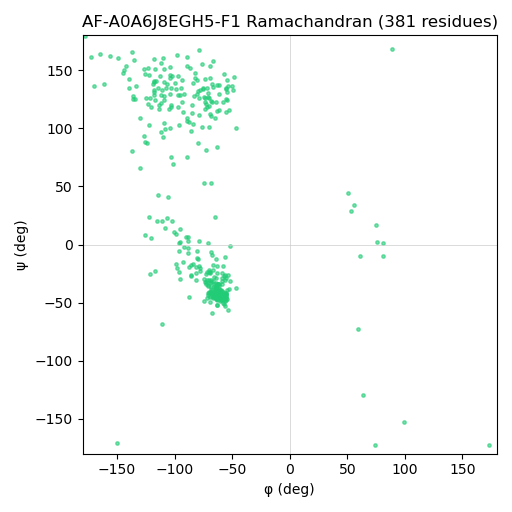8.050 -4.761 -4.675 1.00 96.25 104 ILE A C 1
ATOM 842 O O . ILE A 1 104 ? 7.658 -5.916 -4.861 1.00 96.25 104 ILE A O 1
ATOM 846 N N . PHE A 1 105 ? 8.739 -4.074 -5.580 1.00 96.88 105 PHE A N 1
ATOM 847 C CA . PHE A 1 105 ? 9.168 -4.642 -6.850 1.00 96.88 105 PHE A CA 1
ATOM 848 C C . PHE A 1 105 ? 10.609 -4.264 -7.195 1.00 96.88 105 PHE A C 1
ATOM 850 O O . PHE A 1 105 ? 11.188 -3.334 -6.632 1.00 96.88 105 PHE A O 1
ATOM 857 N N . ASN A 1 106 ? 11.170 -4.966 -8.173 1.00 96.12 106 ASN A N 1
ATOM 858 C CA . ASN A 1 106 ? 12.466 -4.705 -8.784 1.00 96.12 106 ASN A CA 1
ATOM 859 C C . ASN A 1 106 ? 12.460 -5.148 -10.256 1.00 96.12 106 ASN A C 1
ATOM 861 O O . ASN A 1 106 ? 11.633 -5.951 -10.671 1.00 96.12 106 ASN A O 1
ATOM 865 N N . ILE A 1 107 ? 13.390 -4.628 -11.061 1.00 96.81 107 ILE A N 1
ATOM 866 C CA . ILE A 1 107 ? 13.637 -5.124 -12.424 1.00 96.81 107 ILE A CA 1
ATOM 867 C C . ILE A 1 107 ? 14.982 -5.852 -12.406 1.00 96.81 107 ILE A C 1
ATOM 869 O O . ILE A 1 107 ? 15.995 -5.283 -11.994 1.00 96.81 107 ILE A O 1
ATOM 873 N N . ASN A 1 108 ? 14.999 -7.116 -12.820 1.00 96.44 108 ASN A N 1
ATOM 874 C CA . ASN A 1 108 ? 16.172 -7.983 -12.759 1.00 96.44 108 ASN A CA 1
ATOM 875 C C . ASN A 1 108 ? 17.357 -7.404 -13.536 1.00 96.44 108 ASN A C 1
ATOM 877 O O . ASN A 1 108 ? 17.275 -7.173 -14.741 1.00 96.44 108 ASN A O 1
ATOM 881 N N . GLY A 1 109 ? 18.481 -7.222 -12.840 1.00 94.94 109 GLY A N 1
ATOM 882 C CA . GLY A 1 109 ? 19.699 -6.632 -13.396 1.00 94.94 109 GLY A CA 1
ATOM 883 C C . GLY A 1 109 ? 19.694 -5.102 -13.454 1.00 94.94 109 GLY A C 1
ATOM 884 O O . GLY A 1 109 ? 20.671 -4.524 -13.915 1.00 94.94 109 GLY A O 1
ATOM 885 N N . MET A 1 110 ? 18.642 -4.420 -12.991 1.00 95.94 110 MET A N 1
ATOM 886 C CA . MET A 1 110 ? 18.581 -2.959 -13.021 1.00 95.94 110 MET A CA 1
ATOM 887 C C . MET A 1 110 ? 19.492 -2.321 -11.965 1.00 95.94 110 MET A C 1
ATOM 889 O O . MET A 1 110 ? 19.364 -2.592 -10.773 1.00 95.94 110 MET A O 1
ATOM 893 N N . ILE A 1 111 ? 20.372 -1.411 -12.396 1.00 94.38 111 ILE A N 1
ATOM 894 C CA . ILE A 1 111 ? 21.273 -0.661 -11.512 1.00 94.38 111 ILE A CA 1
ATOM 895 C C . ILE A 1 111 ? 20.745 0.765 -11.350 1.00 94.38 111 ILE A C 1
ATOM 897 O O . ILE A 1 111 ? 20.962 1.631 -12.207 1.00 94.38 111 ILE A O 1
ATOM 901 N N . VAL A 1 112 ? 20.080 1.011 -10.220 1.00 93.75 112 VAL A N 1
ATOM 902 C CA . VAL A 1 112 ? 19.471 2.305 -9.886 1.00 93.75 112 VAL A CA 1
ATOM 903 C C . VAL A 1 112 ? 20.353 3.108 -8.935 1.00 93.75 112 VAL A C 1
ATOM 905 O O . VAL A 1 112 ? 20.899 2.575 -7.972 1.00 93.75 112 VAL A O 1
ATOM 908 N N . LYS A 1 113 ? 20.459 4.420 -9.170 1.00 91.69 113 LYS A N 1
ATOM 909 C CA . LYS A 1 113 ? 20.995 5.387 -8.202 1.00 91.69 113 LYS A CA 1
ATOM 910 C C . LYS A 1 113 ? 19.985 6.514 -7.962 1.00 91.69 113 LYS A C 1
ATOM 912 O O . LYS A 1 113 ? 19.571 7.154 -8.934 1.00 91.69 113 LYS A O 1
ATOM 917 N N . PRO A 1 114 ? 19.597 6.794 -6.705 1.00 90.38 114 PRO A N 1
ATOM 918 C CA . PRO A 1 114 ? 18.748 7.937 -6.406 1.00 90.38 114 PRO A CA 1
ATOM 919 C C . PRO A 1 114 ? 19.512 9.241 -6.663 1.00 90.38 114 PRO A C 1
ATOM 921 O O . PRO A 1 114 ? 20.688 9.375 -6.327 1.00 90.38 114 PRO A O 1
ATOM 924 N N . ALA A 1 115 ? 18.829 10.207 -7.261 1.00 86.44 115 ALA A N 1
ATOM 925 C CA . ALA A 1 115 ? 19.288 11.571 -7.458 1.00 86.44 115 ALA A CA 1
ATOM 926 C C . ALA A 1 115 ? 18.282 12.535 -6.806 1.00 86.44 115 ALA A C 1
ATOM 928 O O . ALA A 1 115 ? 17.078 12.253 -6.834 1.00 86.44 115 ALA A O 1
ATOM 929 N N . PRO A 1 116 ? 18.731 13.672 -6.245 1.00 79.50 116 PRO A N 1
ATOM 930 C CA . PRO A 1 116 ? 17.826 14.653 -5.660 1.00 79.50 116 PRO A CA 1
ATOM 931 C C . PRO A 1 116 ? 16.758 15.113 -6.662 1.00 79.50 116 PRO A C 1
ATOM 933 O O . PRO A 1 116 ? 17.049 15.408 -7.833 1.00 79.50 116 PRO A O 1
ATOM 936 N N . GLY A 1 117 ? 15.509 15.147 -6.199 1.00 69.25 117 GLY A N 1
ATOM 937 C CA . GLY A 1 117 ? 14.445 15.897 -6.850 1.00 69.25 117 GLY A CA 1
ATOM 938 C C . GLY A 1 117 ? 14.555 17.383 -6.510 1.00 69.25 117 GLY A C 1
ATOM 939 O O . GLY A 1 117 ? 15.279 17.780 -5.600 1.00 69.25 117 GLY A O 1
ATOM 940 N N . ASN A 1 118 ? 13.810 18.211 -7.234 1.00 66.19 118 ASN A N 1
ATOM 941 C CA . ASN A 1 118 ? 13.837 19.666 -7.060 1.00 66.19 118 ASN A CA 1
ATOM 942 C C . ASN A 1 118 ? 13.021 20.153 -5.839 1.00 66.19 118 ASN A C 1
ATOM 944 O O . ASN A 1 118 ? 12.889 21.355 -5.635 1.00 66.19 118 ASN A O 1
ATOM 948 N N . ALA A 1 119 ? 12.439 19.242 -5.051 1.00 67.88 119 ALA A N 1
ATOM 949 C CA . ALA A 1 119 ? 11.644 19.549 -3.864 1.00 67.88 119 ALA A CA 1
ATOM 950 C C . ALA A 1 119 ? 11.897 18.527 -2.745 1.00 67.88 119 ALA A C 1
ATOM 952 O O . ALA A 1 119 ? 12.241 17.370 -3.009 1.00 67.88 119 ALA A O 1
ATOM 953 N N . LEU A 1 120 ? 11.692 18.955 -1.494 1.00 70.12 120 LEU A N 1
ATOM 954 C CA . LEU A 1 120 ? 11.851 18.122 -0.299 1.00 70.12 120 LEU A CA 1
ATOM 955 C C . LEU A 1 120 ? 11.003 16.843 -0.392 1.00 70.12 120 LEU A C 1
ATOM 957 O O . LEU A 1 120 ? 9.815 16.879 -0.711 1.00 70.12 120 LEU A O 1
ATOM 961 N N . GLY A 1 121 ? 11.634 15.699 -0.116 1.00 79.62 121 GLY A N 1
ATOM 962 C CA . GLY A 1 121 ? 10.987 14.384 -0.145 1.00 79.62 121 GLY A CA 1
ATOM 963 C C . GLY A 1 121 ? 10.738 13.802 -1.542 1.00 79.62 121 GLY A C 1
ATOM 964 O O . GLY A 1 121 ? 10.178 12.708 -1.632 1.00 79.62 121 GLY A O 1
ATOM 965 N N . LEU A 1 122 ? 11.153 14.481 -2.621 1.00 87.38 122 LEU A N 1
ATOM 966 C CA . LEU A 1 122 ? 11.109 13.946 -3.984 1.00 87.38 122 LEU A CA 1
ATOM 967 C C . LEU A 1 122 ? 12.498 13.514 -4.464 1.00 87.38 122 LEU A C 1
ATOM 969 O O . LEU A 1 122 ? 13.505 14.169 -4.193 1.00 87.38 122 LEU A O 1
ATOM 973 N N . VAL A 1 123 ? 12.544 12.422 -5.222 1.00 89.88 123 VAL A N 1
ATOM 974 C CA . VAL A 1 123 ? 13.766 11.874 -5.825 1.00 89.88 123 VAL A CA 1
ATOM 975 C C . VAL A 1 123 ? 13.528 11.489 -7.279 1.00 89.88 123 VAL A C 1
ATOM 977 O O . VAL A 1 123 ? 12.396 11.267 -7.706 1.00 89.88 123 VAL A O 1
ATOM 980 N N . ARG A 1 124 ? 14.615 11.395 -8.041 1.00 91.00 124 ARG A N 1
ATOM 981 C CA . ARG A 1 124 ? 14.652 10.775 -9.369 1.00 91.00 124 ARG A CA 1
ATOM 982 C C . ARG A 1 124 ? 15.498 9.514 -9.301 1.00 91.00 124 ARG A C 1
ATOM 984 O O . ARG A 1 124 ? 16.496 9.477 -8.586 1.00 91.00 124 ARG A O 1
ATOM 991 N N . LEU A 1 125 ? 15.128 8.489 -10.058 1.00 93.44 125 LEU A N 1
ATOM 992 C CA . LEU A 1 125 ? 15.816 7.199 -10.040 1.00 93.44 125 LEU A CA 1
ATOM 993 C C . LEU A 1 125 ? 16.594 7.018 -11.341 1.00 93.44 125 LEU A C 1
ATOM 995 O O . LEU A 1 125 ? 16.006 6.707 -12.373 1.00 93.44 125 LEU A O 1
ATOM 999 N N . ARG A 1 126 ? 17.908 7.273 -11.308 1.00 94.12 126 ARG A N 1
ATOM 1000 C CA . ARG A 1 126 ? 18.784 7.146 -12.481 1.00 94.12 126 ARG A CA 1
ATOM 1001 C C . ARG A 1 126 ? 19.108 5.680 -12.729 1.00 94.12 126 ARG A C 1
ATOM 1003 O O . ARG A 1 126 ? 19.556 4.999 -11.809 1.00 94.12 126 ARG A O 1
ATOM 1010 N N . VAL A 1 127 ? 18.983 5.241 -13.975 1.00 95.75 127 VAL A N 1
ATOM 1011 C CA . VAL A 1 127 ? 19.350 3.893 -14.421 1.00 95.75 127 VAL A CA 1
ATOM 1012 C C . VAL A 1 127 ? 20.684 3.961 -15.158 1.00 95.75 127 VAL A C 1
ATOM 1014 O O . VAL A 1 127 ? 20.818 4.689 -16.142 1.00 95.75 127 VAL A O 1
ATOM 1017 N N . ASN A 1 128 ? 21.695 3.245 -14.663 1.00 94.00 128 ASN A N 1
ATOM 1018 C CA . ASN A 1 128 ? 23.050 3.323 -15.227 1.00 94.00 128 ASN A CA 1
ATOM 1019 C C . ASN A 1 128 ? 23.263 2.384 -16.420 1.00 94.00 128 ASN A C 1
ATOM 1021 O O . ASN A 1 128 ? 24.073 2.698 -17.283 1.00 94.00 128 ASN A O 1
ATOM 1025 N N . ASN A 1 129 ? 22.527 1.277 -16.478 1.00 95.19 129 ASN A N 1
ATOM 1026 C CA . ASN A 1 129 ? 22.610 0.249 -17.516 1.00 95.19 129 ASN A CA 1
ATOM 1027 C C . ASN A 1 129 ? 21.315 0.174 -18.345 1.00 95.19 129 ASN A C 1
ATOM 1029 O O . ASN A 1 129 ? 20.773 -0.896 -18.600 1.00 95.19 129 ASN A O 1
ATOM 1033 N N . ALA A 1 130 ? 20.764 1.336 -18.702 1.00 94.75 130 ALA A N 1
ATOM 1034 C CA . ALA A 1 130 ? 19.465 1.415 -19.365 1.00 94.75 130 ALA A CA 1
ATOM 1035 C C . ALA A 1 130 ? 19.452 0.745 -20.748 1.00 94.75 130 ALA A C 1
ATOM 1037 O O . ALA A 1 130 ? 18.464 0.100 -21.075 1.00 94.75 130 ALA A O 1
ATOM 1038 N N . GLU A 1 131 ? 20.523 0.876 -21.538 1.00 93.81 131 GLU A N 1
ATOM 1039 C CA . GLU A 1 131 ? 20.593 0.287 -22.885 1.00 93.81 131 GLU A CA 1
ATOM 1040 C C . GLU A 1 131 ? 20.545 -1.250 -22.827 1.00 93.81 131 GLU A C 1
ATOM 1042 O O . GLU A 1 131 ? 19.694 -1.844 -23.486 1.00 93.81 131 GLU A O 1
ATOM 1047 N N . ASP A 1 132 ? 21.328 -1.878 -21.938 1.00 95.81 132 ASP A N 1
ATOM 1048 C CA . ASP A 1 132 ? 21.299 -3.334 -21.710 1.00 95.81 132 ASP A CA 1
ATOM 1049 C C . ASP A 1 132 ? 19.890 -3.831 -21.338 1.00 95.81 132 ASP A C 1
ATOM 1051 O O . ASP A 1 132 ? 19.427 -4.871 -21.804 1.00 95.81 132 ASP A O 1
ATOM 1055 N N . LEU A 1 133 ? 19.176 -3.079 -20.492 1.00 96.69 133 LEU A N 1
ATOM 1056 C CA . LEU A 1 133 ? 17.811 -3.417 -20.079 1.00 96.69 133 LEU A CA 1
ATOM 1057 C C . LEU A 1 133 ? 16.797 -3.234 -21.213 1.00 96.69 133 LEU A C 1
ATOM 1059 O O . LEU A 1 133 ? 15.850 -4.010 -21.300 1.00 96.69 133 LEU A O 1
ATOM 1063 N N . LEU A 1 134 ? 16.972 -2.221 -22.066 1.00 95.62 134 LEU A N 1
ATOM 1064 C CA . LEU A 1 134 ? 16.105 -1.980 -23.224 1.00 95.62 134 LEU A CA 1
ATOM 1065 C C . LEU A 1 134 ? 16.268 -3.060 -24.299 1.00 95.62 134 LEU A C 1
ATOM 1067 O O . LEU A 1 134 ? 15.309 -3.327 -25.023 1.00 95.62 134 LEU A O 1
ATOM 1071 N N . GLU A 1 135 ? 17.459 -3.645 -24.421 1.00 95.69 135 GLU A N 1
ATOM 1072 C CA . GLU A 1 135 ? 17.717 -4.804 -25.278 1.00 95.69 135 GLU A CA 1
ATOM 1073 C C . GLU A 1 135 ? 17.140 -6.084 -24.666 1.00 95.69 135 GLU A C 1
ATOM 1075 O O . GLU A 1 135 ? 16.399 -6.807 -25.330 1.00 95.69 135 GLU A O 1
ATOM 1080 N N . ARG A 1 136 ? 17.416 -6.327 -23.379 1.00 96.69 136 ARG A N 1
ATOM 1081 C CA . ARG A 1 136 ? 16.991 -7.544 -22.680 1.00 96.69 136 ARG A CA 1
ATOM 1082 C C . ARG A 1 136 ? 15.480 -7.635 -22.469 1.00 96.69 136 ARG A C 1
ATOM 1084 O O . ARG A 1 136 ? 14.929 -8.726 -22.537 1.00 96.69 136 ARG A O 1
ATOM 1091 N N . TYR A 1 137 ? 14.812 -6.515 -22.196 1.00 97.62 137 TYR A N 1
ATOM 1092 C CA . TYR A 1 137 ? 13.387 -6.474 -21.865 1.00 97.62 137 TYR A CA 1
ATOM 1093 C C . TYR A 1 137 ? 12.637 -5.498 -22.789 1.00 97.62 137 TYR A C 1
ATOM 1095 O O . TYR A 1 137 ? 12.441 -4.326 -22.444 1.00 97.62 137 TYR A O 1
ATOM 1103 N N . PRO A 1 138 ? 12.146 -5.956 -23.958 1.00 95.75 138 PRO A N 1
ATOM 1104 C CA . PRO A 1 138 ? 11.517 -5.087 -24.960 1.00 95.75 138 PRO A CA 1
ATOM 1105 C C . PRO A 1 138 ? 10.309 -4.284 -24.452 1.00 95.75 138 PRO A C 1
ATOM 1107 O O . PRO A 1 138 ? 10.023 -3.190 -24.951 1.00 95.75 138 PRO A O 1
ATOM 1110 N N . TRP A 1 139 ? 9.600 -4.790 -23.436 1.00 97.56 139 TRP A N 1
ATOM 1111 C CA . TRP A 1 139 ? 8.465 -4.093 -22.829 1.00 97.56 139 TRP A CA 1
ATOM 1112 C C . TRP A 1 139 ? 8.872 -2.779 -22.147 1.00 97.56 139 TRP A C 1
ATOM 1114 O O . TRP A 1 139 ? 8.072 -1.849 -22.137 1.00 97.56 139 TRP A O 1
ATOM 1124 N N . ILE A 1 140 ? 10.110 -2.648 -21.649 1.00 97.44 140 ILE A N 1
ATOM 1125 C CA . ILE A 1 140 ? 10.617 -1.402 -21.045 1.00 97.44 140 ILE A CA 1
ATOM 1126 C C . ILE A 1 140 ? 10.595 -0.276 -22.082 1.00 97.44 140 ILE A C 1
ATOM 1128 O O . ILE A 1 140 ? 10.173 0.843 -21.778 1.00 97.44 140 ILE A O 1
ATOM 1132 N N . ARG A 1 141 ? 10.996 -0.585 -23.324 1.00 95.62 141 ARG A N 1
ATOM 1133 C CA . ARG A 1 141 ? 10.940 0.350 -24.454 1.00 95.62 141 ARG A CA 1
ATOM 1134 C C . ARG A 1 141 ? 9.496 0.631 -24.860 1.00 95.62 141 ARG A C 1
ATOM 1136 O O . ARG A 1 141 ? 9.116 1.791 -24.964 1.00 95.62 141 ARG A O 1
ATOM 1143 N N . LYS A 1 142 ? 8.685 -0.418 -25.043 1.00 96.69 142 LYS A N 1
ATOM 1144 C CA . LYS A 1 142 ? 7.271 -0.308 -25.451 1.00 96.69 142 LYS A CA 1
ATOM 1145 C C . LYS A 1 142 ? 6.442 0.531 -24.473 1.00 96.69 142 LYS A C 1
ATOM 1147 O O . LYS A 1 142 ? 5.608 1.328 -24.890 1.00 96.69 142 LYS A O 1
ATOM 1152 N N . CYS A 1 143 ? 6.673 0.347 -23.178 1.00 97.12 143 CYS A N 1
ATOM 1153 C CA . CYS A 1 143 ? 5.985 1.069 -22.118 1.00 97.12 143 CYS A CA 1
ATOM 1154 C C . CYS A 1 143 ? 6.681 2.384 -21.749 1.00 97.12 143 CYS A C 1
ATOM 1156 O O . CYS A 1 143 ? 6.206 3.056 -20.844 1.00 97.12 143 CYS A O 1
ATOM 1158 N N . GLU A 1 144 ? 7.767 2.775 -22.428 1.00 96.25 144 GLU A N 1
ATOM 1159 C CA . GLU A 1 144 ? 8.490 4.031 -22.179 1.00 96.25 144 GLU A CA 1
ATOM 1160 C C . GLU A 1 144 ? 8.836 4.228 -20.691 1.00 96.25 144 GLU A C 1
ATOM 1162 O O . GLU A 1 144 ? 8.631 5.295 -20.107 1.00 96.25 144 GLU A O 1
ATOM 1167 N N . VAL A 1 145 ? 9.322 3.157 -20.056 1.00 95.94 145 VAL A N 1
ATOM 1168 C CA . VAL A 1 145 ? 9.632 3.127 -18.616 1.00 95.94 145 VAL A CA 1
ATOM 1169 C C . VAL A 1 145 ? 10.843 3.997 -18.293 1.00 95.94 145 VAL A C 1
ATOM 1171 O O . VAL A 1 145 ? 10.972 4.476 -17.168 1.00 95.94 145 VAL A O 1
ATOM 1174 N N . PHE A 1 146 ? 11.725 4.234 -19.266 1.00 95.12 146 PHE A N 1
ATOM 1175 C CA . PHE A 1 146 ? 12.861 5.137 -19.121 1.00 95.12 146 PHE A CA 1
ATOM 1176 C C . PHE A 1 146 ? 12.647 6.426 -19.907 1.00 95.12 146 PHE A C 1
ATOM 1178 O O . PHE A 1 146 ? 12.268 6.406 -21.075 1.00 95.12 146 PHE A O 1
ATOM 1185 N N . GLN A 1 147 ? 12.950 7.548 -19.262 1.00 91.62 147 GLN A N 1
ATOM 1186 C CA . GLN A 1 147 ? 12.936 8.878 -19.853 1.00 91.62 147 GLN A CA 1
ATOM 1187 C C . GLN A 1 147 ? 14.347 9.468 -19.814 1.00 91.62 147 GLN A C 1
ATOM 1189 O O . GLN A 1 147 ? 15.015 9.447 -18.775 1.00 91.62 147 GLN A O 1
ATOM 1194 N N . LYS A 1 148 ? 14.790 10.030 -20.941 1.00 88.38 148 LYS A N 1
ATOM 1195 C CA . LYS A 1 148 ? 16.028 10.811 -21.007 1.00 88.38 148 LYS A CA 1
ATOM 1196 C C . LYS A 1 148 ? 15.775 12.212 -20.457 1.00 88.38 148 LYS A C 1
ATOM 1198 O O . LYS A 1 148 ? 14.867 12.899 -20.912 1.00 88.38 148 LYS A O 1
ATOM 1203 N N . VAL A 1 149 ? 16.587 12.629 -19.489 1.00 77.62 149 VAL A N 1
ATOM 1204 C CA . VAL A 1 149 ? 16.513 13.956 -18.861 1.00 77.62 149 VAL A CA 1
ATOM 1205 C C . VAL A 1 149 ? 17.913 14.571 -18.776 1.00 77.62 149 VAL A C 1
ATOM 1207 O O . VAL A 1 149 ? 18.883 13.905 -18.394 1.00 77.62 149 VAL A O 1
ATOM 1210 N N . GLY A 1 150 ? 18.024 15.862 -19.107 1.00 71.75 150 GLY A N 1
ATOM 1211 C CA . GLY A 1 150 ? 19.281 16.615 -19.068 1.00 71.75 150 GLY A CA 1
ATOM 1212 C C . GLY A 1 150 ? 20.327 16.076 -20.051 1.00 71.75 150 GLY A C 1
ATOM 1213 O O . GLY A 1 150 ? 20.031 15.877 -21.223 1.00 71.75 150 GLY A O 1
ATOM 1214 N N . MET A 1 151 ? 21.552 15.823 -19.571 1.00 73.25 151 MET A N 1
ATOM 1215 C CA . MET A 1 151 ? 22.684 15.270 -20.342 1.00 73.25 151 MET A CA 1
ATOM 1216 C C . MET A 1 151 ? 22.477 13.794 -20.759 1.00 73.25 151 MET A C 1
ATOM 1218 O O . MET A 1 151 ? 23.301 12.941 -20.433 1.00 73.25 151 MET A O 1
ATOM 1222 N N . ASN A 1 152 ? 21.359 13.460 -21.410 1.00 76.19 152 ASN A N 1
ATOM 1223 C CA . ASN A 1 152 ? 21.005 12.105 -21.858 1.00 76.19 152 ASN A CA 1
ATOM 1224 C C . ASN A 1 152 ? 21.055 11.026 -20.760 1.00 76.19 152 ASN A C 1
ATOM 1226 O O . ASN A 1 152 ? 21.298 9.852 -21.037 1.00 76.19 152 ASN A O 1
ATOM 1230 N N . LYS A 1 153 ? 20.813 11.398 -19.498 1.00 84.62 153 LYS A N 1
ATOM 1231 C CA . LYS A 1 153 ? 20.736 10.432 -18.397 1.00 84.62 153 LYS A CA 1
ATOM 1232 C C . LYS A 1 153 ? 19.358 9.777 -18.411 1.00 84.62 153 LYS A C 1
ATOM 1234 O O . LYS A 1 153 ? 18.350 10.474 -18.487 1.00 84.62 153 LYS A O 1
ATOM 1239 N N . ASN A 1 154 ? 19.327 8.451 -18.311 1.00 92.69 154 ASN A N 1
ATOM 1240 C CA . ASN A 1 154 ? 18.088 7.684 -18.235 1.00 92.69 154 ASN A CA 1
ATOM 1241 C C . ASN A 1 154 ? 17.569 7.651 -16.793 1.00 92.69 154 ASN A C 1
ATOM 1243 O O . ASN A 1 154 ? 18.303 7.292 -15.867 1.00 92.69 154 ASN A O 1
ATOM 1247 N N . PHE A 1 155 ? 16.303 8.013 -16.611 1.00 94.00 155 PHE A N 1
ATOM 1248 C CA . PHE A 1 155 ? 15.587 7.941 -15.341 1.00 94.00 155 PHE A CA 1
ATOM 1249 C C . PHE A 1 155 ? 14.326 7.097 -15.483 1.00 94.00 155 PHE A C 1
ATOM 1251 O O . PHE A 1 155 ? 13.735 7.051 -16.560 1.00 94.00 155 PHE A O 1
ATOM 1258 N N . ILE A 1 156 ? 13.891 6.461 -14.395 1.00 94.94 156 ILE A N 1
ATOM 1259 C CA . ILE A 1 156 ? 12.625 5.723 -14.380 1.00 94.94 156 ILE A CA 1
ATOM 1260 C C . ILE A 1 156 ? 11.459 6.718 -14.405 1.00 94.94 156 ILE A C 1
ATOM 1262 O O . ILE A 1 156 ? 11.291 7.509 -13.473 1.00 94.94 156 ILE A O 1
ATOM 1266 N N . ASN A 1 157 ? 10.648 6.650 -15.457 1.00 93.94 157 ASN A N 1
ATOM 1267 C CA . ASN A 1 157 ? 9.402 7.386 -15.606 1.00 93.94 157 ASN A CA 1
ATOM 1268 C C . ASN A 1 157 ? 8.321 6.714 -14.740 1.00 93.94 157 ASN A C 1
ATOM 1270 O O . ASN A 1 157 ? 7.779 5.666 -15.094 1.00 93.94 157 ASN A O 1
ATOM 1274 N N . SER A 1 158 ? 8.047 7.296 -13.570 1.00 92.44 158 SER A N 1
ATOM 1275 C CA . SER A 1 158 ? 7.091 6.776 -12.590 1.00 92.44 158 SER A CA 1
ATOM 1276 C C . SER A 1 158 ? 5.662 6.767 -13.128 1.00 92.44 158 SER A C 1
ATOM 1278 O O . SER A 1 158 ? 4.925 5.824 -12.854 1.00 92.44 158 SER A O 1
ATOM 1280 N N . ARG A 1 159 ? 5.285 7.763 -13.941 1.00 92.19 159 ARG A N 1
ATOM 1281 C CA . ARG A 1 159 ? 3.955 7.841 -14.559 1.00 92.19 159 ARG A CA 1
ATOM 1282 C C . ARG A 1 159 ? 3.714 6.674 -15.511 1.00 92.19 159 ARG A C 1
ATOM 1284 O O . ARG A 1 159 ? 2.703 5.992 -15.402 1.00 92.19 159 ARG A O 1
ATOM 1291 N N . ASN A 1 160 ? 4.625 6.440 -16.448 1.00 94.06 160 ASN A N 1
ATOM 1292 C CA . ASN A 1 160 ? 4.492 5.373 -17.434 1.00 94.06 160 ASN A CA 1
ATOM 1293 C C . ASN A 1 160 ? 4.611 3.997 -16.786 1.00 94.06 160 ASN A C 1
ATOM 1295 O O . ASN A 1 160 ? 3.836 3.106 -17.120 1.00 94.06 160 ASN A O 1
ATOM 1299 N N . LEU A 1 161 ? 5.523 3.832 -15.825 1.00 94.94 161 LEU A N 1
ATOM 1300 C CA . LEU A 1 161 ? 5.618 2.590 -15.071 1.00 94.94 161 LEU A CA 1
ATOM 1301 C C . LEU A 1 161 ? 4.312 2.299 -14.314 1.00 94.94 161 LEU A C 1
ATOM 1303 O O . LEU A 1 161 ? 3.824 1.175 -14.352 1.00 94.94 161 LEU A O 1
ATOM 1307 N N . HIS A 1 162 ? 3.679 3.303 -13.708 1.00 93.06 162 HIS A N 1
ATOM 1308 C CA . HIS A 1 162 ? 2.377 3.104 -13.080 1.00 93.06 162 HIS A CA 1
ATOM 1309 C C . HIS A 1 162 ? 1.273 2.807 -14.105 1.00 93.06 162 HIS A C 1
ATOM 1311 O O . HIS A 1 162 ? 0.652 1.751 -14.056 1.00 93.06 162 HIS A O 1
ATOM 1317 N N . LEU A 1 163 ? 1.033 3.718 -15.052 1.00 91.69 163 LEU A N 1
ATOM 1318 C CA . LEU A 1 163 ? -0.124 3.674 -15.953 1.00 91.69 163 LEU A CA 1
ATOM 1319 C C . LEU A 1 163 ? -0.047 2.560 -17.004 1.00 91.69 163 LEU A C 1
ATOM 1321 O O . LEU A 1 163 ? -1.070 2.015 -17.401 1.00 91.69 163 LEU A O 1
ATOM 1325 N N . LYS A 1 164 ? 1.147 2.243 -17.512 1.00 94.69 164 LYS A N 1
ATOM 1326 C CA . LYS A 1 164 ? 1.307 1.290 -18.624 1.00 94.69 164 LYS A CA 1
ATOM 1327 C C . LYS A 1 164 ? 1.681 -0.113 -18.163 1.00 94.69 164 LYS A C 1
ATOM 1329 O O . LYS A 1 164 ? 1.492 -1.056 -18.925 1.00 94.69 164 LYS A O 1
ATOM 1334 N N . VAL A 1 165 ? 2.221 -0.257 -16.952 1.00 96.06 165 VAL A N 1
ATOM 1335 C CA . VAL A 1 165 ? 2.646 -1.557 -16.411 1.00 96.06 165 VAL A CA 1
ATOM 1336 C C . VAL A 1 165 ? 1.734 -1.958 -15.263 1.00 96.06 165 VAL A C 1
ATOM 1338 O O . VAL A 1 165 ? 0.930 -2.871 -15.423 1.00 96.06 165 VAL A O 1
ATOM 1341 N N . PHE A 1 166 ? 1.785 -1.246 -14.136 1.00 95.19 166 PHE A N 1
ATOM 1342 C CA . PHE A 1 166 ? 1.037 -1.639 -12.941 1.00 95.19 166 PHE A CA 1
ATOM 1343 C C . PHE A 1 166 ? -0.486 -1.567 -13.114 1.00 95.19 166 PHE A C 1
ATOM 1345 O O . PHE A 1 166 ? -1.166 -2.519 -12.735 1.00 95.19 166 PHE A O 1
ATOM 1352 N N . GLU A 1 167 ? -1.025 -0.519 -13.746 1.00 93.00 167 GLU A N 1
ATOM 1353 C CA . GLU A 1 167 ? -2.464 -0.442 -14.045 1.00 93.00 167 GLU A CA 1
ATOM 1354 C C . GLU A 1 167 ? -2.916 -1.566 -14.982 1.00 93.00 167 GLU A C 1
ATOM 1356 O O . GLU A 1 167 ? -3.930 -2.211 -14.729 1.00 93.00 167 GLU A O 1
ATOM 1361 N N . SER A 1 168 ? -2.120 -1.881 -16.008 1.00 94.00 168 SER A N 1
ATOM 1362 C CA . SER A 1 168 ? -2.431 -2.989 -16.915 1.00 94.00 168 SER A CA 1
ATOM 1363 C C . SER A 1 168 ? -2.441 -4.344 -16.200 1.00 94.00 168 SER A C 1
ATOM 1365 O O . SER A 1 168 ? -3.243 -5.209 -16.557 1.00 94.00 168 SER A O 1
ATOM 1367 N N . ILE A 1 169 ? -1.549 -4.556 -15.227 1.00 95.31 169 ILE A N 1
ATOM 1368 C CA . ILE A 1 169 ? -1.506 -5.787 -14.426 1.00 95.31 169 ILE A CA 1
ATOM 1369 C C . ILE A 1 169 ? -2.758 -5.888 -13.552 1.00 95.31 169 ILE A C 1
ATOM 1371 O O . ILE A 1 169 ? -3.385 -6.952 -13.496 1.00 95.31 169 ILE A O 1
ATOM 1375 N N . ILE A 1 170 ? -3.142 -4.798 -12.880 1.00 93.69 170 ILE A N 1
ATOM 1376 C CA . ILE A 1 170 ? -4.299 -4.831 -11.986 1.00 93.69 170 ILE A CA 1
ATOM 1377 C C . ILE A 1 170 ? -5.624 -4.902 -12.750 1.00 93.69 170 ILE A C 1
ATOM 1379 O O . ILE A 1 170 ? -6.526 -5.598 -12.300 1.00 93.69 170 ILE A O 1
ATOM 1383 N N . ASP A 1 171 ? -5.740 -4.283 -13.928 1.00 93.19 171 ASP A N 1
ATOM 1384 C CA . ASP A 1 171 ? -6.957 -4.359 -14.744 1.00 93.19 171 ASP A CA 1
ATOM 1385 C C . ASP A 1 171 ? -7.227 -5.799 -15.205 1.00 93.19 171 ASP A C 1
ATOM 1387 O O . ASP A 1 171 ? -8.347 -6.292 -15.059 1.00 93.19 171 ASP A O 1
ATOM 1391 N N . LYS A 1 172 ? -6.184 -6.523 -15.631 1.00 94.44 172 LYS A N 1
ATOM 1392 C CA . LYS A 1 172 ? -6.286 -7.954 -15.966 1.00 94.44 172 LYS A CA 1
ATOM 1393 C C . LYS A 1 172 ? -6.542 -8.833 -14.747 1.00 94.44 172 LYS A C 1
ATOM 1395 O O . LYS A 1 172 ? -7.319 -9.782 -14.815 1.00 94.44 172 LYS A O 1
ATOM 1400 N N . THR A 1 173 ? -5.917 -8.509 -13.616 1.00 94.31 173 THR A N 1
ATOM 1401 C CA . THR A 1 173 ? -6.182 -9.188 -12.337 1.00 94.31 173 THR A CA 1
ATOM 1402 C C . THR A 1 173 ? -7.645 -9.040 -11.941 1.00 94.31 173 THR A C 1
ATOM 1404 O O . THR A 1 173 ? -8.299 -10.025 -11.614 1.00 94.31 173 THR A O 1
ATOM 1407 N N . ARG A 1 174 ? -8.179 -7.822 -12.029 1.00 93.38 174 ARG A N 1
ATOM 1408 C CA . ARG A 1 174 ? -9.580 -7.508 -11.759 1.00 93.38 174 ARG A CA 1
ATOM 1409 C C . ARG A 1 174 ? -10.512 -8.281 -12.680 1.00 93.38 174 ARG A C 1
ATOM 1411 O O . ARG A 1 174 ? -11.498 -8.828 -12.202 1.00 93.38 174 ARG A O 1
ATOM 1418 N N . GLU A 1 175 ? -10.227 -8.317 -13.979 1.00 92.62 175 GLU A N 1
ATOM 1419 C CA . GLU A 1 175 ? -11.018 -9.087 -14.946 1.00 92.62 175 GLU A CA 1
ATOM 1420 C C . GLU A 1 175 ? -11.062 -10.569 -14.569 1.00 92.62 175 GLU A C 1
ATOM 1422 O O . GLU A 1 175 ? -12.155 -11.113 -14.411 1.00 92.62 175 GLU A O 1
ATOM 1427 N N . LEU A 1 176 ? -9.901 -11.176 -14.302 1.00 92.25 176 LEU A N 1
ATOM 1428 C CA . LEU A 1 176 ? -9.789 -12.577 -13.893 1.00 92.25 176 LEU A CA 1
ATOM 1429 C C . LEU A 1 176 ? -10.547 -12.873 -12.589 1.00 92.25 176 LEU A C 1
ATOM 1431 O O . LEU A 1 176 ? -11.289 -13.850 -12.510 1.00 92.25 176 LEU A O 1
ATOM 1435 N N . VAL A 1 177 ? -10.372 -12.042 -11.558 1.00 90.50 177 VAL A N 1
ATOM 1436 C CA . VAL A 1 177 ? -11.058 -12.227 -10.269 1.00 90.50 177 VAL A CA 1
ATOM 1437 C C . VAL A 1 177 ? -12.565 -12.050 -10.436 1.00 90.50 177 VAL A C 1
ATOM 1439 O O . VAL A 1 177 ? -13.333 -12.871 -9.946 1.00 90.50 177 VAL A O 1
ATOM 1442 N N . ASN A 1 178 ? -13.015 -11.043 -11.187 1.00 90.31 178 ASN A N 1
ATOM 1443 C CA . ASN A 1 178 ? -14.441 -10.835 -11.438 1.00 90.31 178 ASN A CA 1
ATOM 1444 C C . ASN A 1 178 ? -15.074 -11.961 -12.261 1.00 90.31 178 ASN A C 1
ATOM 1446 O O . ASN A 1 178 ? -16.239 -12.284 -12.046 1.00 90.31 178 ASN A O 1
ATOM 1450 N N . GLU A 1 179 ? -14.345 -12.575 -13.195 1.00 88.94 179 GLU A N 1
ATOM 1451 C CA . GLU A 1 179 ? -14.807 -13.789 -13.878 1.00 88.94 179 GLU A CA 1
ATOM 1452 C C . GLU A 1 179 ? -15.048 -14.934 -12.891 1.00 88.94 179 GLU A C 1
ATOM 1454 O O . GLU A 1 179 ? -16.061 -15.624 -12.992 1.00 88.94 179 GLU A O 1
ATOM 1459 N N . GLN A 1 180 ? -14.165 -15.102 -11.906 1.00 85.75 180 GLN A N 1
ATOM 1460 C CA . GLN A 1 180 ? -14.308 -16.129 -10.874 1.00 85.75 180 GLN A CA 1
ATOM 1461 C C . GLN A 1 180 ? -15.448 -15.823 -9.902 1.00 85.75 180 GLN A C 1
ATOM 1463 O O . GLN A 1 180 ? -16.227 -16.719 -9.591 1.00 85.75 180 GLN A O 1
ATOM 1468 N N . LEU A 1 181 ? -15.602 -14.565 -9.486 1.00 84.69 181 LEU A N 1
ATOM 1469 C CA . LEU A 1 181 ? -16.718 -14.124 -8.645 1.00 84.69 181 LEU A CA 1
ATOM 1470 C C . LEU A 1 181 ? -18.071 -14.339 -9.337 1.00 84.69 181 LEU A C 1
ATOM 1472 O O . LEU A 1 181 ? -19.012 -14.814 -8.700 1.00 84.69 181 LEU A O 1
ATOM 1476 N N . ARG A 1 182 ? -18.152 -14.068 -10.649 1.00 84.94 182 ARG A N 1
ATOM 1477 C CA . ARG A 1 182 ? -19.335 -14.382 -11.468 1.00 84.94 182 ARG A CA 1
ATOM 1478 C C . ARG A 1 182 ? -19.578 -15.884 -11.581 1.00 84.94 182 ARG A C 1
ATOM 1480 O O . ARG A 1 182 ? -20.722 -16.311 -11.513 1.00 84.94 182 ARG A O 1
ATOM 1487 N N . ALA A 1 183 ? -18.525 -16.688 -11.735 1.00 81.25 183 ALA A N 1
ATOM 1488 C CA . ALA A 1 183 ? -18.641 -18.148 -11.789 1.00 81.25 183 ALA A CA 1
ATOM 1489 C C . ALA A 1 183 ? -19.091 -18.771 -10.454 1.00 81.25 183 ALA A C 1
ATOM 1491 O O . ALA A 1 183 ? -19.605 -19.886 -10.448 1.00 81.25 183 ALA A O 1
ATOM 1492 N N . GLN A 1 184 ? -18.895 -18.062 -9.341 1.00 79.00 184 GLN A N 1
ATOM 1493 C CA . GLN A 1 184 ? -19.436 -18.414 -8.027 1.00 79.00 184 GLN A CA 1
ATOM 1494 C C . GLN A 1 184 ? -20.819 -17.790 -7.761 1.00 79.00 184 GLN A C 1
ATOM 1496 O O . GLN A 1 184 ? -21.328 -17.922 -6.655 1.00 79.00 184 GLN A O 1
ATOM 1501 N N . GLU A 1 185 ? -21.425 -17.126 -8.755 1.00 77.69 185 GLU A N 1
ATOM 1502 C CA . GLU A 1 185 ? -22.749 -16.489 -8.658 1.00 77.69 185 GLU A CA 1
ATOM 1503 C C . GLU A 1 185 ? -22.858 -15.478 -7.504 1.00 77.69 185 GLU A C 1
ATOM 1505 O O . GLU A 1 185 ? -23.904 -15.319 -6.879 1.00 77.69 185 GLU A O 1
ATOM 1510 N N . THR A 1 186 ? -21.759 -14.781 -7.209 1.00 76.38 186 THR A N 1
ATOM 1511 C CA . THR A 1 186 ? -21.737 -13.754 -6.161 1.00 76.38 186 THR A CA 1
ATOM 1512 C C . THR A 1 186 ? -22.118 -12.384 -6.715 1.00 76.38 186 THR A C 1
ATOM 1514 O O . THR A 1 186 ? -21.879 -12.075 -7.885 1.00 76.38 186 THR A O 1
ATOM 1517 N N . SER A 1 187 ? -22.663 -11.518 -5.858 1.00 79.94 187 SER A N 1
ATOM 1518 C CA . SER A 1 187 ? -22.911 -10.109 -6.193 1.00 79.94 187 SER A CA 1
ATOM 1519 C C . SER A 1 187 ? -21.663 -9.224 -6.078 1.00 79.94 187 SER A C 1
ATOM 1521 O O . SER A 1 187 ? -21.726 -8.034 -6.390 1.00 79.94 187 SER A O 1
ATOM 1523 N N . TYR A 1 188 ? -20.541 -9.765 -5.593 1.00 83.56 188 TYR A N 1
ATOM 1524 C CA . TYR A 1 188 ? -19.321 -8.995 -5.390 1.00 83.56 188 TYR A CA 1
ATOM 1525 C C . TYR A 1 188 ? -18.644 -8.671 -6.717 1.00 83.56 188 TYR A C 1
ATOM 1527 O O . TYR A 1 188 ? -18.572 -9.482 -7.640 1.00 83.56 188 TYR A O 1
ATOM 1535 N N . SER A 1 189 ? -18.082 -7.470 -6.784 1.00 84.75 189 SER A N 1
ATOM 1536 C CA . SER A 1 189 ? -17.232 -7.058 -7.891 1.00 84.75 189 SER A CA 1
ATOM 1537 C C . SER A 1 189 ? -16.020 -6.337 -7.342 1.00 84.75 189 SER A C 1
ATOM 1539 O O . SER A 1 189 ? -16.172 -5.360 -6.606 1.00 84.75 189 SER A O 1
ATOM 1541 N N . LEU A 1 190 ? -14.842 -6.774 -7.760 1.00 87.19 190 LEU A N 1
ATOM 1542 C CA . LEU A 1 190 ? -13.614 -6.027 -7.595 1.00 87.19 190 LEU A CA 1
ATOM 1543 C C . LEU A 1 190 ? -13.627 -4.866 -8.588 1.00 87.19 190 LEU A C 1
ATOM 1545 O O . LEU A 1 190 ? -13.755 -5.075 -9.801 1.00 87.19 190 LEU A O 1
ATOM 1549 N N . ARG A 1 191 ? -13.502 -3.635 -8.105 1.00 87.12 191 ARG A N 1
ATOM 1550 C CA . ARG A 1 191 ? -13.314 -2.466 -8.966 1.00 87.12 191 ARG A CA 1
ATOM 1551 C C . ARG A 1 191 ? -11.971 -1.824 -8.651 1.00 87.12 191 ARG A C 1
ATOM 1553 O O . ARG A 1 191 ? -11.355 -2.093 -7.627 1.00 87.12 191 ARG A O 1
ATOM 1560 N N . ARG A 1 192 ? -11.491 -1.043 -9.615 1.00 84.06 192 ARG A N 1
ATOM 1561 C CA . ARG A 1 192 ? -10.267 -0.258 -9.494 1.00 84.06 192 ARG A CA 1
ATOM 1562 C C . ARG A 1 192 ? -10.643 1.208 -9.527 1.00 84.06 192 ARG A C 1
ATOM 1564 O O . ARG A 1 192 ? -11.389 1.611 -10.424 1.00 84.06 192 ARG A O 1
ATOM 1571 N N . ILE A 1 193 ? -10.076 1.992 -8.624 1.00 79.12 193 ILE A N 1
ATOM 1572 C CA . ILE A 1 193 ? -10.185 3.448 -8.640 1.00 79.12 193 ILE A CA 1
ATOM 1573 C C . ILE A 1 193 ? -8.856 4.013 -9.159 1.00 79.12 193 ILE A C 1
ATOM 1575 O O . ILE A 1 193 ? -7.769 3.618 -8.743 1.00 79.12 193 ILE A O 1
ATOM 1579 N N . ALA A 1 194 ? -8.918 4.908 -10.145 1.00 70.44 194 ALA A N 1
ATOM 1580 C CA . ALA A 1 194 ? -7.721 5.500 -10.739 1.00 70.44 194 ALA A CA 1
ATOM 1581 C C . ALA A 1 194 ? -7.179 6.619 -9.835 1.00 70.44 194 ALA A C 1
ATOM 1583 O O . ALA A 1 194 ? -7.534 7.787 -10.003 1.00 70.44 194 ALA A O 1
ATOM 1584 N N . LYS A 1 195 ? -6.328 6.263 -8.866 1.00 72.69 195 LYS A N 1
ATOM 1585 C CA . LYS A 1 195 ? -5.824 7.201 -7.854 1.00 72.69 195 LYS A CA 1
ATOM 1586 C C . LYS A 1 195 ? -4.320 7.036 -7.589 1.00 72.69 195 LYS A C 1
ATOM 1588 O O . LYS A 1 195 ? -3.912 6.473 -6.583 1.00 72.69 195 LYS A O 1
ATOM 1593 N N . PRO A 1 196 ? -3.451 7.602 -8.441 1.00 69.38 196 PRO A N 1
ATOM 1594 C CA . PRO A 1 196 ? -2.013 7.663 -8.176 1.00 69.38 196 PRO A CA 1
ATOM 1595 C C . PRO A 1 196 ? -1.691 8.208 -6.774 1.00 69.38 196 PRO A C 1
ATOM 1597 O O . PRO A 1 196 ? -2.267 9.227 -6.380 1.00 69.38 196 PRO A O 1
ATOM 1600 N N . PRO A 1 197 ? -0.745 7.618 -6.020 1.00 74.94 197 PRO A N 1
ATOM 1601 C CA . PRO A 1 197 ? 0.213 6.570 -6.394 1.00 74.94 197 PRO A CA 1
ATOM 1602 C C . PRO A 1 197 ? -0.303 5.129 -6.209 1.00 74.94 197 PRO A C 1
ATOM 1604 O O . PRO A 1 197 ? 0.501 4.197 -6.271 1.00 74.94 197 PRO A O 1
ATOM 1607 N N . THR A 1 198 ? -1.579 4.955 -5.862 1.00 83.25 198 THR A N 1
ATOM 1608 C CA . THR A 1 198 ? -2.142 3.680 -5.424 1.00 83.25 198 THR A CA 1
ATOM 1609 C C . THR A 1 198 ? -2.839 2.956 -6.577 1.00 83.25 198 THR A C 1
ATOM 1611 O O . THR A 1 198 ? -3.435 3.553 -7.477 1.00 83.25 198 THR A O 1
ATOM 1614 N N . LEU A 1 199 ? -2.740 1.631 -6.551 1.00 83.75 199 LEU A N 1
ATOM 1615 C CA . LEU A 1 199 ? -3.622 0.723 -7.266 1.00 83.75 199 LEU A CA 1
ATOM 1616 C C . LEU A 1 199 ? -4.789 0.436 -6.322 1.00 83.75 199 LEU A C 1
ATOM 1618 O O . LEU A 1 199 ? -4.812 -0.599 -5.661 1.00 83.75 199 LEU A O 1
ATOM 1622 N N . ASP A 1 200 ? -5.683 1.412 -6.199 1.00 83.94 200 ASP A N 1
ATOM 1623 C CA . ASP A 1 200 ? -6.838 1.354 -5.305 1.00 83.94 200 ASP A CA 1
ATOM 1624 C C . ASP A 1 200 ? -7.832 0.298 -5.807 1.00 83.94 200 ASP A C 1
ATOM 1626 O O . ASP A 1 200 ? -8.256 0.319 -6.973 1.00 83.94 200 ASP A O 1
ATOM 1630 N N . ILE A 1 201 ? -8.149 -0.652 -4.933 1.00 86.69 201 ILE A N 1
ATOM 1631 C CA . ILE A 1 201 ? -9.055 -1.761 -5.186 1.00 86.69 201 ILE A CA 1
ATOM 1632 C C . ILE A 1 201 ? -10.186 -1.697 -4.177 1.00 86.69 201 ILE A C 1
ATOM 1634 O O . ILE A 1 201 ? -9.943 -1.783 -2.976 1.00 86.69 201 ILE A O 1
ATOM 1638 N N . ASN A 1 202 ? -11.420 -1.688 -4.671 1.00 89.00 202 ASN A N 1
ATOM 1639 C CA . ASN A 1 202 ? -12.590 -1.698 -3.813 1.00 89.00 202 ASN A CA 1
ATOM 1640 C C . ASN A 1 202 ? -13.567 -2.830 -4.129 1.00 89.00 202 ASN A C 1
ATOM 1642 O O . ASN A 1 202 ? -13.761 -3.226 -5.284 1.00 89.00 202 ASN A O 1
ATOM 1646 N N . ILE A 1 203 ? -14.216 -3.329 -3.079 1.00 85.00 203 ILE A N 1
ATOM 1647 C CA . ILE A 1 203 ? -15.328 -4.278 -3.157 1.00 85.00 203 ILE A CA 1
ATOM 1648 C C . ILE A 1 203 ? -16.519 -3.663 -2.431 1.00 85.00 203 ILE A C 1
ATOM 1650 O O . ILE A 1 203 ? -16.435 -3.349 -1.247 1.00 85.00 203 ILE A O 1
ATOM 1654 N N . THR A 1 204 ? -17.636 -3.486 -3.135 1.00 83.75 204 THR A N 1
ATOM 1655 C CA . THR A 1 204 ? -18.886 -3.011 -2.528 1.00 83.75 204 THR A CA 1
ATOM 1656 C C . THR A 1 204 ? -19.544 -4.128 -1.718 1.00 83.75 204 THR A C 1
ATOM 1658 O O . THR A 1 204 ? -19.657 -5.256 -2.200 1.00 83.75 204 THR A O 1
ATOM 1661 N N . LEU A 1 205 ? -19.988 -3.793 -0.510 1.00 77.31 205 LEU A N 1
ATOM 1662 C CA . LEU A 1 205 ? -20.614 -4.675 0.467 1.00 77.31 205 LEU A CA 1
ATOM 1663 C C . LEU A 1 205 ? -22.035 -4.205 0.759 1.00 77.31 205 LEU A C 1
ATOM 1665 O O . LEU A 1 205 ? -22.283 -3.016 0.956 1.00 77.31 205 LEU A O 1
ATOM 1669 N N . ASN A 1 206 ? -22.955 -5.156 0.853 1.00 67.00 206 ASN A N 1
ATOM 1670 C CA . ASN A 1 206 ? -24.374 -4.915 1.052 1.00 67.00 206 ASN A CA 1
ATOM 1671 C C . ASN A 1 206 ? -24.814 -4.927 2.523 1.00 67.00 206 ASN A C 1
ATOM 1673 O O . ASN A 1 206 ? -25.938 -4.525 2.810 1.00 67.00 206 ASN A O 1
ATOM 1677 N N . ASN A 1 207 ? -23.995 -5.439 3.445 1.00 65.12 207 ASN A N 1
ATOM 1678 C CA . ASN A 1 207 ? -24.182 -5.396 4.905 1.00 65.12 207 ASN A CA 1
ATOM 1679 C C . ASN A 1 207 ? -22.969 -6.053 5.612 1.00 65.12 207 ASN A C 1
ATOM 1681 O O . ASN A 1 207 ? -22.064 -6.555 4.961 1.00 65.12 207 ASN A O 1
ATOM 1685 N N . GLU A 1 208 ? -22.936 -6.103 6.947 1.00 60.84 208 GLU A N 1
ATOM 1686 C CA . GLU A 1 208 ? -21.827 -6.724 7.704 1.00 60.84 208 GLU A CA 1
ATOM 1687 C C . GLU A 1 208 ? -21.734 -8.263 7.607 1.00 60.84 208 GLU A C 1
ATOM 1689 O O . GLU A 1 208 ? -20.665 -8.842 7.866 1.00 60.84 208 GLU A O 1
ATOM 1694 N N . LYS A 1 209 ? -22.829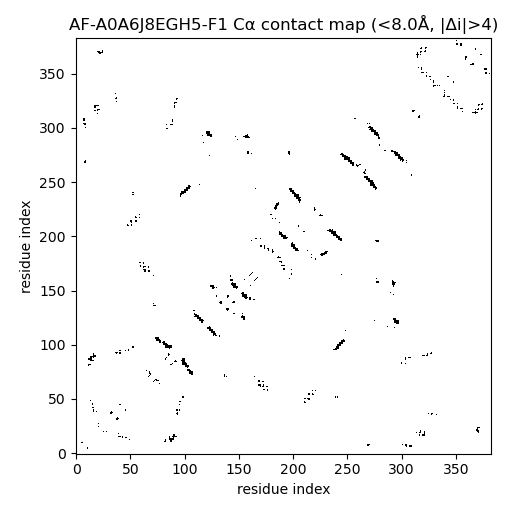 -8.962 7.267 1.00 64.38 209 LYS A N 1
ATOM 1695 C CA . LYS A 1 209 ? -22.785 -10.418 7.026 1.00 64.38 209 LYS A CA 1
ATOM 1696 C C . LYS A 1 209 ? -21.957 -10.720 5.781 1.00 64.38 209 LYS A C 1
ATOM 1698 O O . LYS A 1 209 ? -21.190 -11.683 5.810 1.00 64.38 209 LYS A O 1
ATOM 1703 N N . ASP A 1 210 ? -21.973 -9.810 4.805 1.00 74.62 210 ASP A N 1
ATOM 1704 C CA . ASP A 1 210 ? -21.169 -9.899 3.590 1.00 74.62 210 ASP A CA 1
ATOM 1705 C C . ASP A 1 210 ? -19.676 -10.046 3.863 1.00 74.62 210 ASP A C 1
ATOM 1707 O O . ASP A 1 210 ? -18.991 -10.658 3.065 1.00 74.62 210 ASP A O 1
ATOM 1711 N N . ILE A 1 211 ? -19.131 -9.541 4.974 1.00 78.31 211 ILE A N 1
ATOM 1712 C CA . ILE A 1 211 ? -17.695 -9.711 5.245 1.00 78.31 211 ILE A CA 1
ATOM 1713 C C . ILE A 1 211 ? -17.330 -11.191 5.464 1.00 78.31 211 ILE A C 1
ATOM 1715 O O . ILE A 1 211 ? -16.294 -11.645 4.986 1.00 78.31 211 ILE A O 1
ATOM 1719 N N . ASN A 1 212 ? -18.163 -11.960 6.178 1.00 80.88 212 ASN A N 1
ATOM 1720 C CA . ASN A 1 212 ? -17.896 -13.392 6.372 1.00 80.88 212 ASN A CA 1
ATOM 1721 C C . ASN A 1 212 ? -18.096 -14.161 5.064 1.00 80.88 212 ASN A C 1
ATOM 1723 O O . ASN A 1 212 ? -17.300 -15.039 4.733 1.00 80.88 212 ASN A O 1
ATOM 1727 N N . ASP A 1 213 ? -19.142 -13.809 4.320 1.00 82.25 213 ASP A N 1
ATOM 1728 C CA . ASP A 1 213 ? -19.435 -14.425 3.030 1.00 82.25 213 ASP A CA 1
ATOM 1729 C C . ASP A 1 213 ? -18.332 -14.104 2.013 1.00 82.25 213 ASP A C 1
ATOM 1731 O O . ASP A 1 213 ? -17.893 -14.991 1.282 1.00 82.25 213 ASP A O 1
ATOM 1735 N N . LEU A 1 214 ? -17.788 -12.885 2.039 1.00 83.19 214 LEU A N 1
ATOM 1736 C CA . LEU A 1 214 ? -16.639 -12.455 1.249 1.00 83.19 214 LEU A CA 1
ATOM 1737 C C . LEU A 1 214 ? -15.380 -13.240 1.622 1.00 83.19 214 LEU A C 1
ATOM 1739 O O . LEU A 1 214 ? -14.699 -13.738 0.728 1.00 83.19 214 LEU A O 1
ATOM 1743 N N . PHE A 1 215 ? -15.088 -13.400 2.919 1.00 85.00 215 PHE A N 1
ATOM 1744 C CA . PHE A 1 215 ? -13.969 -14.229 3.372 1.00 85.00 215 PHE A CA 1
ATOM 1745 C C . PHE A 1 215 ? -14.091 -15.659 2.843 1.00 85.00 215 PHE A C 1
ATOM 1747 O O . PHE A 1 215 ? -13.139 -16.177 2.263 1.00 85.00 215 PHE A O 1
ATOM 1754 N N . ASN A 1 216 ? -15.262 -16.286 2.988 1.00 83.00 216 ASN A N 1
ATOM 1755 C CA . ASN A 1 216 ? -15.499 -17.647 2.504 1.00 83.00 216 ASN A CA 1
ATOM 1756 C C . ASN A 1 216 ? -15.385 -17.734 0.975 1.00 83.00 216 ASN A C 1
ATOM 1758 O O . ASN A 1 216 ? -14.733 -18.638 0.457 1.00 83.00 216 ASN A O 1
ATOM 1762 N N . THR A 1 217 ? -15.958 -16.767 0.255 1.00 82.31 217 THR A N 1
ATOM 1763 C CA . THR A 1 217 ? -15.880 -16.659 -1.210 1.00 82.31 217 THR A CA 1
ATOM 1764 C C . THR A 1 217 ? -14.424 -16.621 -1.667 1.00 82.31 217 THR A C 1
ATOM 1766 O O . THR A 1 217 ? -14.006 -17.446 -2.476 1.00 82.31 217 THR A O 1
ATOM 1769 N N . PHE A 1 218 ? -13.617 -15.710 -1.114 1.00 85.12 218 PHE A N 1
ATOM 1770 C CA . PHE A 1 218 ? -12.211 -15.561 -1.495 1.00 85.12 218 PHE A CA 1
ATOM 1771 C C . PHE A 1 218 ? -11.324 -16.709 -0.994 1.00 85.12 218 PHE A C 1
ATOM 1773 O O . PHE A 1 218 ? -10.407 -17.106 -1.713 1.00 85.12 218 PHE A O 1
ATOM 1780 N N . SER A 1 219 ? -11.648 -17.322 0.148 1.00 82.00 219 SER A N 1
ATOM 1781 C CA . SER A 1 219 ? -11.005 -18.561 0.619 1.00 82.00 219 SER A CA 1
ATOM 1782 C C . SER A 1 219 ? -11.213 -19.716 -0.360 1.00 82.00 219 SER A C 1
ATOM 1784 O O . SER A 1 219 ? -10.296 -20.494 -0.621 1.00 82.00 219 SER A O 1
ATOM 1786 N N . ASN A 1 220 ? -12.406 -19.796 -0.954 1.00 78.44 220 ASN A N 1
ATOM 1787 C CA . ASN A 1 220 ? -12.750 -20.795 -1.963 1.00 78.44 220 ASN A CA 1
ATOM 1788 C C . ASN A 1 220 ? -12.210 -20.447 -3.356 1.00 78.44 220 ASN A C 1
ATOM 1790 O O . ASN A 1 220 ? -12.164 -21.317 -4.231 1.00 78.44 220 ASN A O 1
ATOM 1794 N N . ILE A 1 221 ? -11.726 -19.216 -3.571 1.00 77.25 221 ILE A N 1
ATOM 1795 C CA . ILE A 1 221 ? -10.898 -18.887 -4.733 1.00 77.25 221 ILE A CA 1
ATOM 1796 C C . ILE A 1 221 ? -9.512 -19.515 -4.527 1.00 77.25 221 ILE A C 1
ATOM 1798 O O . ILE A 1 221 ? -8.518 -18.893 -4.139 1.00 77.25 221 ILE A O 1
ATOM 1802 N N . THR A 1 222 ? -9.449 -20.803 -4.835 1.00 59.38 222 THR A N 1
ATOM 1803 C CA . THR A 1 222 ? -8.244 -21.418 -5.381 1.00 59.38 222 THR A CA 1
ATOM 1804 C C . THR A 1 222 ? -8.273 -21.120 -6.882 1.00 59.38 222 THR A C 1
ATOM 1806 O O . THR A 1 222 ? -9.351 -21.087 -7.476 1.00 59.38 222 THR A O 1
ATOM 1809 N N . LEU A 1 223 ? -7.137 -20.947 -7.567 1.00 54.75 223 LEU A N 1
ATOM 1810 C CA . LEU A 1 223 ? -7.121 -20.860 -9.045 1.00 54.75 223 LEU A CA 1
ATOM 1811 C C . LEU A 1 223 ? -7.556 -22.180 -9.740 1.00 54.75 223 LEU A C 1
ATOM 1813 O O . LEU A 1 223 ? -7.214 -22.430 -10.894 1.00 54.75 223 LEU A O 1
ATOM 1817 N N . GLN A 1 224 ? -8.325 -23.019 -9.044 1.00 39.09 224 GLN A N 1
ATOM 1818 C CA . GLN A 1 224 ? -9.119 -24.139 -9.513 1.00 39.09 224 GLN A CA 1
ATOM 1819 C C . GLN A 1 224 ? -10.457 -24.148 -8.744 1.00 39.09 224 GLN A C 1
ATOM 1821 O O . GLN A 1 224 ? -10.497 -23.937 -7.537 1.00 39.09 224 GLN A O 1
ATOM 1826 N N . ARG A 1 225 ? -11.540 -24.340 -9.507 1.00 34.66 225 ARG A N 1
ATOM 1827 C CA . ARG A 1 225 ? -12.970 -24.175 -9.177 1.00 34.66 225 ARG A CA 1
ATOM 1828 C C . ARG A 1 225 ? -13.429 -24.824 -7.861 1.00 34.66 225 ARG A C 1
ATOM 1830 O O . ARG A 1 225 ? -13.117 -25.990 -7.654 1.00 34.66 225 ARG A O 1
ATOM 1837 N N . GLN A 1 226 ? -14.360 -24.171 -7.154 1.00 31.88 226 GLN A N 1
ATOM 1838 C CA . GLN A 1 226 ? -15.727 -24.672 -6.894 1.00 31.88 226 GLN A CA 1
ATOM 1839 C C . GLN A 1 226 ? -16.617 -23.621 -6.200 1.00 31.88 226 GLN A C 1
ATOM 1841 O O . GLN A 1 226 ? -16.132 -22.611 -5.702 1.00 31.88 226 GLN A O 1
ATOM 1846 N N . SER A 1 227 ? -17.927 -23.856 -6.282 1.00 33.59 227 SER A N 1
ATOM 1847 C CA . SER A 1 227 ? -19.033 -22.894 -6.213 1.00 33.59 227 SER A CA 1
ATOM 1848 C C . SER A 1 227 ? -19.851 -23.004 -4.924 1.00 33.59 227 SER A C 1
ATOM 1850 O O . SER A 1 227 ? -20.053 -24.119 -4.457 1.00 33.59 227 SER A O 1
ATOM 1852 N N . THR A 1 228 ? -20.450 -21.895 -4.473 1.00 31.67 228 THR A N 1
ATOM 1853 C CA . THR A 1 228 ? -21.751 -21.857 -3.766 1.00 31.67 228 THR A CA 1
ATOM 1854 C C . THR A 1 228 ? -22.341 -20.439 -3.800 1.00 31.67 228 THR A C 1
ATOM 1856 O O . THR A 1 228 ? -21.616 -19.472 -3.598 1.00 31.67 228 THR A O 1
ATOM 1859 N N . SER A 1 229 ? -23.653 -20.360 -4.034 1.00 32.78 229 SER A N 1
ATOM 1860 C CA . SER A 1 229 ? -24.500 -19.174 -4.256 1.00 32.78 229 SER A CA 1
ATOM 1861 C C . SER A 1 229 ? -24.850 -18.370 -2.995 1.00 32.78 229 SER A C 1
ATOM 1863 O O . SER A 1 229 ? -24.991 -18.996 -1.948 1.00 32.78 229 SER A O 1
ATOM 1865 N N . ILE A 1 230 ? -25.156 -17.066 -3.142 1.00 32.47 230 ILE A N 1
ATOM 1866 C CA . ILE A 1 230 ? -26.245 -16.291 -2.480 1.00 32.47 230 ILE A CA 1
ATOM 1867 C C . ILE A 1 230 ? -26.350 -14.897 -3.156 1.00 32.47 230 ILE A C 1
ATOM 1869 O O . ILE A 1 230 ? -25.342 -14.227 -3.370 1.00 32.47 230 ILE A O 1
ATOM 1873 N N . GLU A 1 231 ? -27.573 -14.431 -3.441 1.00 35.31 231 GLU A N 1
ATOM 1874 C CA . GLU A 1 231 ? -27.877 -13.051 -3.868 1.00 35.31 231 GLU A CA 1
ATOM 1875 C C . GLU A 1 231 ? -28.247 -12.150 -2.675 1.00 35.31 231 GLU A C 1
ATOM 1877 O O . GLU A 1 231 ? -29.025 -12.561 -1.810 1.00 35.31 231 GLU A O 1
ATOM 1882 N N . SER A 1 232 ? -27.812 -10.878 -2.667 1.00 33.00 232 SER A N 1
ATOM 1883 C CA . SER A 1 232 ? -28.503 -9.827 -1.896 1.00 33.00 232 SER A CA 1
ATOM 1884 C C . SER A 1 232 ? -28.267 -8.389 -2.411 1.00 33.00 232 SER A C 1
ATOM 1886 O O . SER A 1 232 ? -27.359 -8.128 -3.199 1.00 33.00 232 SER A O 1
ATOM 1888 N N . ARG A 1 233 ? -29.159 -7.476 -1.985 1.00 31.34 233 ARG A N 1
ATOM 1889 C CA . ARG A 1 233 ? -29.350 -6.069 -2.406 1.00 31.34 233 ARG A CA 1
ATOM 1890 C C . ARG A 1 233 ? -28.477 -5.054 -1.646 1.00 31.34 233 ARG A C 1
ATOM 1892 O O . ARG A 1 233 ? -28.243 -5.221 -0.461 1.00 31.34 233 ARG A O 1
ATOM 1899 N N . ALA A 1 234 ? -28.170 -3.942 -2.321 1.00 32.81 234 ALA A N 1
ATOM 1900 C CA . ALA A 1 234 ? -27.244 -2.857 -1.960 1.00 32.81 234 ALA A CA 1
ATOM 1901 C C . ALA A 1 234 ? -27.433 -2.135 -0.603 1.00 32.81 234 ALA A C 1
ATOM 1903 O O . ALA A 1 234 ? -28.462 -1.502 -0.367 1.00 32.81 234 ALA A O 1
ATOM 1904 N N . PHE A 1 235 ? -26.351 -2.109 0.187 1.00 40.34 235 PHE A N 1
ATOM 1905 C CA . PHE A 1 235 ? -25.902 -0.973 1.015 1.00 40.34 235 PHE A CA 1
ATOM 1906 C C . PHE A 1 235 ? -24.611 -0.403 0.399 1.00 40.34 235 PHE A C 1
ATOM 1908 O O . PHE A 1 235 ? -23.934 -1.078 -0.371 1.00 40.34 235 PHE A O 1
ATOM 1915 N N . ASN A 1 236 ? -24.264 0.843 0.734 1.00 53.94 236 ASN A N 1
ATOM 1916 C CA . ASN A 1 236 ? -23.058 1.517 0.244 1.00 53.94 236 ASN A CA 1
ATOM 1917 C C . ASN A 1 236 ? -21.948 1.510 1.307 1.00 53.94 236 ASN A C 1
ATOM 1919 O O . ASN A 1 236 ? -21.613 2.555 1.860 1.00 53.94 236 ASN A O 1
ATOM 1923 N N . THR A 1 237 ? -21.376 0.346 1.602 1.00 71.19 237 THR A N 1
ATOM 1924 C CA . THR A 1 237 ? -20.097 0.255 2.327 1.00 71.19 237 THR A CA 1
ATOM 1925 C C . THR A 1 237 ? -19.082 -0.432 1.419 1.00 71.19 237 THR A C 1
ATOM 1927 O O . THR A 1 237 ? -19.445 -1.361 0.701 1.00 71.19 237 THR A O 1
ATOM 1930 N N . SER A 1 238 ? -17.829 0.022 1.390 1.00 80.25 238 SER A N 1
ATOM 1931 C CA . SER A 1 238 ? -16.766 -0.586 0.582 1.00 80.25 238 SER A CA 1
ATOM 1932 C C . SER A 1 238 ? -15.638 -1.121 1.454 1.00 80.25 238 SER A C 1
ATOM 1934 O O . SER A 1 238 ? -15.273 -0.515 2.454 1.00 80.25 238 SER A O 1
ATOM 1936 N N . LEU A 1 239 ? -15.105 -2.284 1.075 1.00 86.44 239 LEU A N 1
ATOM 1937 C CA . LEU A 1 239 ? -13.773 -2.708 1.486 1.00 86.44 239 LEU A CA 1
ATOM 1938 C C . LEU A 1 239 ? -12.771 -2.090 0.519 1.00 86.44 239 LEU A C 1
ATOM 1940 O O . LEU A 1 239 ? -12.754 -2.485 -0.648 1.00 86.44 239 LEU A O 1
ATOM 1944 N N . ASP A 1 240 ? -11.954 -1.168 1.018 1.00 89.62 240 ASP A N 1
ATOM 1945 C CA . ASP A 1 240 ? -11.002 -0.387 0.234 1.00 89.62 240 ASP A CA 1
ATOM 1946 C C . ASP A 1 240 ? -9.568 -0.826 0.555 1.00 89.62 240 ASP A C 1
ATOM 1948 O O . ASP A 1 240 ? -9.147 -0.921 1.712 1.00 89.62 240 ASP A O 1
ATOM 1952 N N . MET A 1 241 ? -8.802 -1.143 -0.482 1.00 91.88 241 MET A N 1
ATOM 1953 C CA . MET A 1 241 ? -7.440 -1.649 -0.358 1.00 91.88 241 MET A CA 1
ATOM 1954 C C . MET A 1 241 ? -6.508 -0.856 -1.262 1.00 91.88 241 MET A C 1
ATOM 1956 O O . MET A 1 241 ? -6.502 -1.021 -2.483 1.00 91.88 241 MET A O 1
ATOM 1960 N N . ASP A 1 242 ? -5.658 -0.049 -0.642 1.00 91.69 242 ASP A N 1
ATOM 1961 C CA . ASP A 1 242 ? -4.652 0.740 -1.336 1.00 91.69 242 ASP A CA 1
ATOM 1962 C C . ASP A 1 242 ? -3.358 -0.072 -1.477 1.00 91.69 242 ASP A C 1
ATOM 1964 O O . ASP A 1 242 ? -2.608 -0.262 -0.515 1.00 91.69 242 ASP A O 1
ATOM 1968 N N . ILE A 1 243 ? -3.062 -0.543 -2.693 1.00 93.56 243 ILE A N 1
ATOM 1969 C CA . ILE A 1 243 ? -1.783 -1.194 -3.009 1.00 93.56 243 ILE A CA 1
ATOM 1970 C C . ILE A 1 243 ? -0.842 -0.169 -3.641 1.00 93.56 243 ILE A C 1
ATOM 1972 O O . ILE A 1 243 ? -1.102 0.345 -4.724 1.00 93.56 243 ILE A O 1
ATOM 1976 N N . VAL A 1 244 ? 0.291 0.111 -3.002 1.00 93.81 244 VAL A N 1
ATOM 1977 C CA . VAL A 1 244 ? 1.262 1.119 -3.451 1.00 93.81 244 VAL A CA 1
ATOM 1978 C C . VAL A 1 244 ? 2.522 0.434 -3.970 1.00 93.81 244 VAL A C 1
ATOM 1980 O O . VAL A 1 244 ? 3.330 -0.030 -3.158 1.00 93.81 244 VAL A O 1
ATOM 1983 N N . PRO A 1 245 ? 2.752 0.357 -5.293 1.00 95.12 245 PRO A N 1
ATOM 1984 C CA . PRO A 1 245 ? 3.971 -0.252 -5.790 1.00 95.12 245 PRO A CA 1
ATOM 1985 C C . PRO A 1 245 ? 5.170 0.659 -5.521 1.00 95.12 245 PRO A C 1
ATOM 1987 O O . PRO A 1 245 ? 5.124 1.876 -5.739 1.00 95.12 245 PRO A O 1
ATOM 1990 N N . ALA A 1 246 ? 6.256 0.069 -5.028 1.00 95.69 246 ALA A N 1
ATOM 1991 C CA . ALA A 1 246 ? 7.413 0.818 -4.569 1.00 95.69 246 ALA A CA 1
ATOM 1992 C C . ALA A 1 246 ? 8.742 0.107 -4.843 1.00 95.69 246 ALA A C 1
ATOM 1994 O O . ALA A 1 246 ? 8.852 -1.116 -4.761 1.00 95.69 246 ALA A O 1
ATOM 1995 N N . LEU A 1 247 ? 9.778 0.907 -5.100 1.00 95.50 247 LEU A N 1
ATOM 1996 C CA . LEU A 1 247 ? 11.164 0.445 -5.150 1.00 95.50 247 LEU A CA 1
ATOM 1997 C C . LEU A 1 247 ? 11.796 0.604 -3.772 1.00 95.50 247 LEU A C 1
ATOM 1999 O O . LEU A 1 247 ? 11.756 1.686 -3.186 1.00 95.50 247 LEU A O 1
ATOM 2003 N N . LEU A 1 248 ? 12.428 -0.449 -3.266 1.00 94.31 248 LEU A N 1
ATOM 2004 C CA . LEU A 1 248 ? 13.260 -0.354 -2.073 1.00 94.31 248 LEU A CA 1
ATOM 2005 C C . LEU A 1 248 ? 14.535 0.443 -2.401 1.00 94.31 248 LEU A C 1
ATOM 2007 O O . LEU A 1 248 ? 15.319 0.042 -3.257 1.00 94.31 248 LEU A O 1
ATOM 2011 N N . LEU A 1 249 ? 14.745 1.573 -1.725 1.00 92.56 249 LEU A N 1
ATOM 2012 C CA . LEU A 1 249 ? 15.917 2.429 -1.940 1.00 92.56 249 LEU A CA 1
ATOM 2013 C C . LEU A 1 249 ? 17.103 2.011 -1.082 1.00 92.56 249 LEU A C 1
ATOM 2015 O O . LEU A 1 249 ? 18.238 2.006 -1.555 1.00 92.56 249 LEU A O 1
ATOM 2019 N N . ARG A 1 250 ? 16.841 1.741 0.197 1.00 91.19 250 ARG A N 1
ATOM 2020 C CA . ARG A 1 250 ? 17.847 1.343 1.181 1.00 91.19 250 ARG A CA 1
ATOM 2021 C C . ARG A 1 250 ? 17.192 0.759 2.426 1.00 91.19 250 ARG A C 1
ATOM 2023 O O . ARG A 1 250 ? 16.007 0.979 2.677 1.00 91.19 250 ARG A O 1
ATOM 2030 N N . HIS A 1 251 ? 18.011 0.076 3.211 1.00 89.81 251 HIS A N 1
ATOM 2031 C CA . HIS A 1 251 ? 17.709 -0.298 4.582 1.00 89.81 251 HIS A CA 1
ATOM 2032 C C . HIS A 1 251 ? 18.505 0.609 5.507 1.00 89.81 251 HIS A C 1
ATOM 2034 O O . HIS A 1 251 ? 19.737 0.589 5.478 1.00 89.81 251 HIS A O 1
ATOM 2040 N N . ASP A 1 252 ? 17.800 1.401 6.299 1.00 89.75 252 ASP A N 1
ATOM 2041 C CA . ASP A 1 252 ? 18.409 2.085 7.428 1.00 89.75 252 ASP A CA 1
ATOM 2042 C C . ASP A 1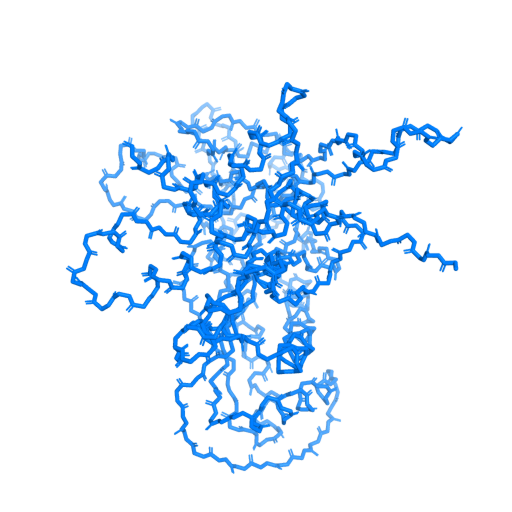 252 ? 18.326 1.166 8.659 1.00 89.75 252 ASP A C 1
ATOM 2044 O O . ASP A 1 252 ? 17.546 0.216 8.681 1.00 89.75 252 ASP A O 1
ATOM 2048 N N . TYR A 1 253 ? 19.130 1.415 9.688 1.00 85.19 253 TYR A N 1
ATOM 2049 C CA . TYR A 1 253 ? 19.123 0.606 10.907 1.00 85.19 253 TYR A CA 1
ATOM 2050 C C . TYR A 1 253 ? 19.132 1.517 12.124 1.00 85.19 253 TYR A C 1
ATOM 2052 O O . TYR A 1 253 ? 20.010 2.368 12.259 1.00 85.19 253 TYR A O 1
ATOM 2060 N N . VAL A 1 254 ? 18.155 1.336 13.011 1.00 79.19 254 VAL A N 1
ATOM 2061 C CA . VAL A 1 254 ? 18.046 2.103 14.257 1.00 79.19 254 VAL A CA 1
ATOM 2062 C C . VAL A 1 254 ? 18.188 1.174 15.464 1.00 79.19 254 VAL A C 1
ATOM 2064 O O . VAL A 1 254 ? 17.683 0.052 15.418 1.00 79.19 254 VAL A O 1
ATOM 2067 N N . PRO A 1 255 ? 18.872 1.587 16.543 1.00 75.62 255 PRO A N 1
ATOM 2068 C CA . PRO A 1 255 ? 18.918 0.816 17.785 1.00 75.62 255 PRO A CA 1
ATOM 2069 C C . PRO A 1 255 ? 17.514 0.505 18.318 1.00 75.62 255 PRO A C 1
ATOM 2071 O O . PRO A 1 255 ? 16.672 1.399 18.372 1.00 75.62 255 PRO A O 1
ATOM 2074 N N . ASP A 1 256 ? 17.266 -0.740 18.730 1.00 72.19 256 ASP A N 1
ATOM 2075 C CA . ASP A 1 256 ? 16.047 -1.114 19.454 1.00 72.19 256 ASP A CA 1
ATOM 2076 C C . ASP A 1 256 ? 16.085 -0.492 20.863 1.00 72.19 256 ASP A C 1
ATOM 2078 O O . ASP A 1 256 ? 16.928 -0.885 21.681 1.00 72.19 256 ASP A O 1
ATOM 2082 N N . PRO A 1 257 ? 15.199 0.474 21.176 1.00 66.38 257 PRO A N 1
ATOM 2083 C CA . PRO A 1 257 ? 15.230 1.171 22.458 1.00 66.38 257 PRO A CA 1
ATOM 2084 C C . PRO A 1 257 ? 14.898 0.252 23.642 1.00 66.38 257 PRO A C 1
ATOM 2086 O O . PRO A 1 257 ? 15.231 0.586 24.776 1.00 66.38 257 PRO A O 1
ATOM 2089 N N . ASN A 1 258 ? 14.294 -0.917 23.400 1.00 61.69 258 ASN A N 1
ATOM 2090 C CA . ASN A 1 258 ? 13.895 -1.858 24.448 1.00 61.69 258 ASN A CA 1
ATOM 2091 C C . ASN A 1 258 ? 14.968 -2.913 24.768 1.00 61.69 258 ASN A C 1
ATOM 2093 O O . ASN A 1 258 ? 14.764 -3.743 25.653 1.00 61.69 258 ASN A O 1
ATOM 2097 N N . MET A 1 259 ? 16.105 -2.911 24.063 1.00 62.22 259 MET A N 1
ATOM 2098 C CA . MET A 1 259 ? 17.177 -3.905 24.232 1.00 62.22 259 MET A CA 1
ATOM 2099 C C . MET A 1 259 ? 18.538 -3.297 24.585 1.00 62.22 259 MET A C 1
ATOM 2101 O O . MET A 1 259 ? 19.573 -3.934 24.390 1.00 62.22 259 MET A O 1
ATOM 2105 N N . THR A 1 260 ? 18.551 -2.096 25.165 1.00 53.84 260 THR A N 1
ATOM 2106 C CA . THR A 1 260 ? 19.775 -1.379 25.569 1.00 53.84 260 THR A CA 1
ATOM 2107 C C . THR A 1 260 ? 20.665 -2.149 26.556 1.00 53.84 260 THR A C 1
ATOM 2109 O O . THR A 1 260 ? 21.857 -1.870 26.614 1.00 53.84 260 THR A O 1
ATOM 2112 N N . ASN A 1 261 ? 20.133 -3.168 27.248 1.00 52.19 261 ASN A N 1
ATOM 2113 C CA . ASN A 1 261 ? 20.862 -4.011 28.209 1.00 52.19 261 ASN A CA 1
ATOM 2114 C C . ASN A 1 261 ? 20.983 -5.493 27.787 1.00 52.19 261 ASN A C 1
ATOM 2116 O O . ASN A 1 261 ? 21.182 -6.363 28.635 1.00 52.19 261 ASN A O 1
ATOM 2120 N N . SER A 1 262 ? 20.825 -5.818 26.498 1.00 53.94 262 SER A N 1
ATOM 2121 C CA . SER A 1 262 ? 20.957 -7.204 26.028 1.00 53.94 262 SER A CA 1
ATOM 2122 C C . SER A 1 262 ? 22.424 -7.672 26.062 1.00 53.94 262 SER A C 1
ATOM 2124 O O . SER A 1 262 ? 23.271 -7.035 25.430 1.00 53.94 262 SER A O 1
ATOM 2126 N N . PRO A 1 263 ? 22.745 -8.815 26.704 1.00 54.41 263 PRO A N 1
ATOM 2127 C CA . PRO A 1 263 ? 24.101 -9.379 26.705 1.00 54.41 263 PRO A CA 1
ATOM 2128 C C . PRO A 1 263 ? 24.587 -9.799 25.305 1.00 54.41 263 PRO A C 1
ATOM 2130 O O . PRO A 1 263 ? 25.780 -10.008 25.112 1.00 54.41 263 PRO A O 1
ATOM 2133 N N . ASN A 1 264 ? 23.686 -9.864 24.317 1.00 58.41 264 ASN A N 1
ATOM 2134 C CA . ASN A 1 264 ? 23.983 -10.216 22.924 1.00 58.41 264 ASN A CA 1
ATOM 2135 C C . ASN A 1 264 ? 24.206 -8.988 22.013 1.00 58.41 264 ASN A C 1
ATOM 2137 O O . ASN A 1 264 ? 24.199 -9.122 20.790 1.00 58.41 264 ASN A O 1
ATOM 2141 N N . GLY A 1 265 ? 24.390 -7.795 22.590 1.00 58.25 265 GLY A N 1
ATOM 2142 C CA . GLY A 1 265 ? 24.575 -6.541 21.857 1.00 58.25 265 GLY A CA 1
ATOM 2143 C C . GLY A 1 265 ? 23.266 -5.814 21.528 1.00 58.25 265 GLY A C 1
ATOM 2144 O O . GLY A 1 265 ? 22.165 -6.347 21.688 1.00 58.25 265 GLY A O 1
ATOM 2145 N N . ILE A 1 266 ? 23.394 -4.561 21.077 1.00 63.75 266 ILE A N 1
ATOM 2146 C CA . ILE A 1 266 ? 22.258 -3.714 20.694 1.00 63.75 266 ILE A CA 1
ATOM 2147 C C . ILE A 1 266 ? 21.621 -4.297 19.431 1.00 63.75 266 ILE A C 1
ATOM 2149 O O . ILE A 1 266 ? 22.199 -4.240 18.343 1.00 63.75 266 ILE A O 1
ATOM 2153 N N . ARG A 1 267 ? 20.407 -4.834 19.565 1.00 69.88 267 ARG A N 1
ATOM 2154 C CA . ARG A 1 267 ? 19.603 -5.256 18.419 1.00 69.88 267 ARG A CA 1
ATOM 2155 C C . ARG A 1 267 ? 19.313 -4.040 17.538 1.00 69.88 267 ARG A C 1
ATOM 2157 O O . ARG A 1 267 ? 18.841 -3.017 18.025 1.00 69.88 267 ARG A O 1
ATOM 2164 N N . GLN A 1 268 ? 19.575 -4.161 16.241 1.00 75.69 268 GLN A N 1
ATOM 2165 C CA . GLN A 1 268 ? 19.208 -3.144 15.262 1.00 75.69 268 GLN A CA 1
ATOM 2166 C C . GLN A 1 268 ? 17.855 -3.475 14.630 1.00 75.69 268 GLN A C 1
ATOM 2168 O O . GLN A 1 268 ? 17.591 -4.612 14.236 1.00 75.69 268 GLN A O 1
ATOM 2173 N N . MET A 1 269 ? 16.996 -2.469 14.524 1.00 76.62 269 MET A N 1
ATOM 2174 C CA . MET A 1 269 ? 15.734 -2.532 13.803 1.00 76.62 269 MET A CA 1
ATOM 2175 C C . MET A 1 269 ? 15.952 -2.016 12.382 1.00 76.62 269 MET A C 1
ATOM 2177 O O . MET A 1 269 ? 16.396 -0.888 12.188 1.00 76.62 269 MET A O 1
ATOM 2181 N N . ASN A 1 270 ? 15.637 -2.847 11.392 1.00 82.94 270 ASN A N 1
ATOM 2182 C CA . ASN A 1 270 ? 15.738 -2.498 9.976 1.00 82.94 270 ASN A CA 1
ATOM 2183 C C . ASN A 1 270 ? 14.620 -1.512 9.585 1.00 82.94 270 ASN A C 1
ATOM 2185 O O . ASN A 1 270 ? 13.463 -1.857 9.708 1.00 82.94 270 ASN A O 1
ATOM 2189 N N . CYS A 1 271 ? 14.906 -0.319 9.089 1.00 88.44 271 CYS A N 1
ATOM 2190 C CA . CYS A 1 271 ? 13.918 0.642 8.603 1.00 88.44 271 CYS A CA 1
ATOM 2191 C C . CYS A 1 271 ? 14.029 0.755 7.075 1.00 88.44 271 CYS A C 1
ATOM 2193 O O . CYS A 1 271 ? 14.835 1.550 6.580 1.00 88.44 271 CYS A O 1
ATOM 2195 N N . PRO A 1 272 ? 13.252 -0.021 6.299 1.00 91.12 272 PRO A N 1
ATOM 2196 C CA . PRO A 1 272 ? 13.273 0.099 4.848 1.00 91.12 272 PRO A CA 1
ATOM 2197 C C . PRO A 1 272 ? 12.714 1.457 4.409 1.00 91.12 272 PRO A C 1
ATOM 2199 O O . PRO A 1 272 ? 11.678 1.919 4.898 1.00 91.12 272 PRO A O 1
ATOM 2202 N N . VAL A 1 273 ? 13.409 2.085 3.462 1.00 93.19 273 VAL A N 1
ATOM 2203 C CA . VAL A 1 273 ? 12.999 3.336 2.819 1.00 93.19 273 VAL A CA 1
ATOM 2204 C C . VAL A 1 273 ? 12.653 3.044 1.373 1.00 93.19 273 VAL A C 1
ATOM 2206 O O . VAL A 1 273 ? 13.459 2.471 0.637 1.00 93.19 273 VAL A O 1
ATOM 2209 N N . TYR A 1 274 ? 11.471 3.480 0.954 1.00 94.81 274 TYR A N 1
ATOM 2210 C CA . TYR A 1 274 ? 10.953 3.198 -0.378 1.00 94.81 274 TYR A CA 1
ATOM 2211 C C . TYR A 1 274 ? 10.886 4.458 -1.241 1.00 94.81 274 TYR A C 1
ATOM 2213 O O . TYR A 1 274 ? 10.768 5.576 -0.741 1.00 94.81 274 TYR A O 1
ATOM 2221 N N . ALA A 1 275 ? 10.916 4.275 -2.555 1.00 94.38 275 ALA A N 1
ATOM 2222 C CA . ALA A 1 275 ? 10.460 5.250 -3.530 1.00 94.38 275 ALA A CA 1
ATOM 2223 C C . ALA A 1 275 ? 9.090 4.808 -4.044 1.00 94.38 275 ALA A C 1
ATOM 2225 O O . ALA A 1 275 ? 8.976 3.750 -4.662 1.00 94.38 275 ALA A O 1
ATOM 2226 N N . VAL A 1 276 ? 8.069 5.634 -3.821 1.00 93.25 276 VAL A N 1
ATOM 2227 C CA . VAL A 1 276 ? 6.711 5.422 -4.343 1.00 93.25 276 VAL A CA 1
ATOM 2228 C C . VAL A 1 276 ? 6.465 6.325 -5.549 1.00 93.25 276 VAL A C 1
ATOM 2230 O O . VAL A 1 276 ? 6.975 7.451 -5.616 1.00 93.25 276 VAL A O 1
ATOM 2233 N N . MET A 1 277 ? 5.701 5.834 -6.520 1.00 89.50 277 MET A N 1
ATOM 2234 C CA . MET A 1 277 ? 5.461 6.532 -7.785 1.00 89.50 277 MET A CA 1
ATOM 2235 C C . MET A 1 277 ? 4.584 7.764 -7.570 1.00 89.50 277 MET A C 1
ATOM 2237 O O . MET A 1 277 ? 3.375 7.641 -7.471 1.00 89.50 277 MET A O 1
ATOM 2241 N N . LYS A 1 278 ? 5.166 8.966 -7.519 1.00 80.56 278 LYS A N 1
ATOM 2242 C CA . LYS A 1 278 ? 4.411 10.221 -7.385 1.00 80.56 278 LYS A CA 1
ATOM 2243 C C . LYS A 1 278 ? 4.726 11.145 -8.553 1.00 80.56 278 LYS A C 1
ATOM 2245 O O . LYS A 1 278 ? 5.750 11.820 -8.532 1.00 80.56 278 LYS A O 1
ATOM 2250 N N . TRP A 1 279 ? 3.817 11.226 -9.519 1.00 70.31 279 TRP A N 1
ATOM 2251 C CA . TRP A 1 279 ? 3.879 12.225 -10.587 1.00 70.31 279 TRP A CA 1
ATOM 2252 C C . TRP A 1 279 ? 2.857 13.340 -10.351 1.00 70.31 279 TRP A C 1
ATOM 2254 O O . TRP A 1 279 ? 1.838 13.164 -9.682 1.00 70.31 279 TRP A O 1
ATOM 2264 N N . VAL A 1 280 ? 3.163 14.531 -10.862 1.00 62.16 280 VAL A N 1
ATOM 2265 C CA . VAL A 1 280 ? 2.368 15.740 -10.620 1.00 62.16 280 VAL A CA 1
ATOM 2266 C C . VAL A 1 280 ? 1.332 15.908 -11.731 1.00 62.16 280 VAL A C 1
ATOM 2268 O O . VAL A 1 280 ? 1.680 16.146 -12.889 1.00 62.16 280 VAL A O 1
ATOM 2271 N N . HIS A 1 281 ? 0.046 15.800 -11.385 1.00 55.25 281 HIS A N 1
ATOM 2272 C CA . HIS A 1 281 ? -1.040 15.947 -12.360 1.00 55.25 281 HIS A CA 1
ATOM 2273 C C . HIS A 1 281 ? -1.340 17.418 -12.712 1.00 55.25 281 HIS A C 1
ATOM 2275 O O . HIS A 1 281 ? -1.849 17.690 -13.798 1.00 55.25 281 HIS A O 1
ATOM 2281 N N . THR A 1 282 ? -0.988 18.377 -11.849 1.00 51.59 282 THR A N 1
ATOM 2282 C CA . THR A 1 282 ? -1.360 19.788 -12.031 1.00 51.59 282 THR A CA 1
ATOM 2283 C C . THR A 1 282 ? -0.597 20.467 -13.179 1.00 51.59 282 THR A C 1
ATOM 2285 O O . THR A 1 282 ? 0.636 20.422 -13.185 1.00 51.59 282 THR A O 1
ATOM 2288 N N . PRO A 1 283 ? -1.292 21.169 -14.097 1.00 45.38 283 PRO A N 1
ATOM 2289 C CA . PRO A 1 283 ? -0.660 21.961 -15.157 1.00 45.38 283 PRO A CA 1
ATOM 2290 C C . PRO A 1 283 ? 0.201 23.127 -14.634 1.00 45.38 283 PRO A C 1
ATOM 2292 O O . PRO A 1 283 ? 1.134 23.537 -15.312 1.00 45.38 283 PRO A O 1
ATOM 2295 N N . ASN A 1 284 ? -0.075 23.624 -13.419 1.00 40.88 284 ASN A N 1
ATOM 2296 C CA . ASN A 1 284 ? 0.491 24.872 -12.882 1.00 40.88 284 ASN A CA 1
ATOM 2297 C C . ASN A 1 284 ? 1.663 24.701 -11.899 1.00 40.88 284 ASN A C 1
ATOM 2299 O O . ASN A 1 284 ? 2.061 25.664 -11.246 1.00 40.88 284 ASN A O 1
ATOM 2303 N N . SER A 1 285 ? 2.239 23.505 -11.750 1.00 48.09 285 SER A N 1
ATOM 2304 C CA . SER A 1 285 ? 3.450 23.372 -10.933 1.00 48.09 285 SER A CA 1
ATOM 2305 C C . SER A 1 285 ? 4.674 23.789 -11.747 1.00 48.09 285 SER A C 1
ATOM 2307 O O . SER A 1 285 ? 4.899 23.233 -12.818 1.00 48.09 285 SER A O 1
ATOM 2309 N N . VAL A 1 286 ? 5.511 24.668 -11.190 1.00 48.22 286 VAL A N 1
ATOM 2310 C CA . VAL A 1 286 ? 6.812 25.173 -11.698 1.00 48.22 286 VAL A CA 1
ATOM 2311 C C . VAL A 1 286 ? 7.820 24.062 -12.109 1.00 48.22 286 VAL A C 1
ATOM 2313 O O . VAL A 1 286 ? 8.909 24.333 -12.602 1.00 48.22 286 VAL A O 1
ATOM 2316 N N . MET A 1 287 ? 7.458 22.787 -11.959 1.00 54.41 287 MET A N 1
ATOM 2317 C CA . MET A 1 287 ? 8.238 21.594 -12.295 1.00 54.41 287 MET A CA 1
ATOM 2318 C C . MET A 1 287 ? 7.727 20.967 -13.603 1.00 54.41 287 MET A C 1
ATOM 2320 O O . MET A 1 287 ? 7.006 19.972 -13.568 1.00 54.41 287 MET A O 1
ATOM 2324 N N . THR A 1 288 ? 8.030 21.550 -14.764 1.00 57.44 288 THR A N 1
ATOM 2325 C CA . THR A 1 288 ? 7.360 21.156 -16.021 1.00 57.44 288 THR A CA 1
ATOM 2326 C C . THR A 1 288 ? 8.098 20.119 -16.872 1.00 57.44 288 THR A C 1
ATOM 2328 O O . THR A 1 288 ? 7.422 19.329 -17.525 1.00 57.44 288 THR A O 1
ATOM 2331 N N . SER A 1 289 ? 9.433 20.034 -16.858 1.00 59.19 289 SER A N 1
ATOM 2332 C CA . SER A 1 289 ? 10.153 19.141 -17.792 1.00 59.19 289 SER A CA 1
ATOM 2333 C C . SER A 1 289 ? 10.307 17.687 -17.318 1.00 59.19 289 SER A C 1
ATOM 2335 O O . SER A 1 289 ? 10.384 16.780 -18.142 1.00 59.19 289 SER A O 1
ATOM 2337 N N . ASP A 1 290 ? 10.311 17.445 -16.000 1.00 72.44 290 ASP A N 1
ATOM 2338 C CA . ASP A 1 290 ? 10.769 16.161 -15.432 1.00 72.44 290 ASP A CA 1
ATOM 2339 C C . ASP A 1 290 ? 9.738 15.491 -14.506 1.00 72.44 290 ASP A C 1
ATOM 2341 O O . ASP A 1 290 ? 10.055 14.507 -13.831 1.00 72.44 290 ASP A O 1
ATOM 2345 N N . LYS A 1 291 ? 8.510 16.020 -14.432 1.00 81.12 291 LYS A N 1
ATOM 2346 C CA . LYS A 1 291 ? 7.505 15.634 -13.422 1.00 81.12 291 LYS A CA 1
ATOM 2347 C C . LYS A 1 291 ? 7.121 14.153 -13.433 1.00 81.12 291 LYS A C 1
ATOM 2349 O O . LYS A 1 291 ? 6.793 13.605 -12.385 1.00 81.12 291 LYS A O 1
ATOM 2354 N N . ASP A 1 292 ? 7.205 13.517 -14.596 1.00 88.12 292 ASP A N 1
ATOM 2355 C CA . ASP A 1 292 ? 6.860 12.108 -14.788 1.00 88.12 292 ASP A CA 1
ATOM 2356 C C . ASP A 1 292 ? 7.989 11.165 -14.346 1.00 88.12 292 ASP A C 1
ATOM 2358 O O . ASP A 1 292 ? 7.774 9.968 -14.204 1.00 88.12 292 ASP A O 1
ATOM 2362 N N . SER A 1 293 ? 9.187 11.698 -14.085 1.00 88.44 293 SER A N 1
ATOM 2363 C CA . SER A 1 293 ? 10.330 10.959 -13.529 1.00 88.44 293 SER A CA 1
ATOM 2364 C C . SER A 1 293 ? 10.458 11.096 -12.008 1.00 88.44 293 SER A C 1
ATOM 2366 O O . SER A 1 293 ? 11.408 10.579 -11.414 1.00 88.44 293 SER A O 1
ATOM 2368 N N . LEU A 1 294 ? 9.533 11.822 -11.369 1.00 89.06 294 LEU A N 1
ATOM 2369 C CA . LEU A 1 294 ? 9.558 12.063 -9.932 1.00 89.06 294 LEU A CA 1
ATOM 2370 C C . LEU A 1 294 ? 8.991 10.874 -9.157 1.00 89.06 294 LEU A C 1
ATOM 2372 O O . LEU A 1 294 ? 8.007 10.238 -9.532 1.00 89.06 294 LEU A O 1
ATOM 2376 N N . TRP A 1 295 ? 9.634 10.605 -8.032 1.00 91.56 295 TRP A N 1
ATOM 2377 C CA . TRP A 1 295 ? 9.243 9.624 -7.035 1.00 91.56 295 TRP A CA 1
ATOM 2378 C C . TRP A 1 295 ? 9.179 10.318 -5.682 1.00 91.56 295 TRP A C 1
ATOM 2380 O O . TRP A 1 295 ? 9.925 11.268 -5.433 1.00 91.56 295 TRP A O 1
ATOM 2390 N N . ARG A 1 296 ? 8.320 9.842 -4.784 1.00 90.88 296 ARG A N 1
ATOM 2391 C CA . ARG A 1 296 ? 8.286 10.308 -3.396 1.00 90.88 296 ARG A CA 1
ATOM 2392 C C . ARG A 1 296 ? 9.032 9.324 -2.511 1.00 90.88 296 ARG A C 1
ATOM 2394 O O . ARG A 1 296 ? 8.806 8.121 -2.593 1.00 90.88 296 ARG A O 1
ATOM 2401 N N . VAL A 1 297 ? 9.886 9.843 -1.638 1.00 91.56 297 VAL A N 1
ATOM 2402 C CA . VAL A 1 297 ? 10.499 9.049 -0.572 1.00 91.56 297 VAL A CA 1
ATOM 2403 C C . VAL A 1 297 ? 9.423 8.700 0.455 1.00 91.56 297 VAL A C 1
ATOM 2405 O O . VAL A 1 297 ? 8.720 9.580 0.952 1.00 91.56 297 VAL A O 1
ATOM 2408 N N . CYS A 1 298 ? 9.287 7.414 0.753 1.00 91.31 298 CYS A N 1
ATOM 2409 C CA . CYS A 1 298 ? 8.359 6.871 1.731 1.00 91.31 298 CYS A CA 1
ATOM 2410 C C . CYS A 1 298 ? 9.148 6.278 2.902 1.00 91.31 298 CYS A C 1
ATOM 2412 O O . CYS A 1 298 ? 9.952 5.359 2.735 1.00 91.31 298 CYS A O 1
ATOM 2414 N N . THR A 1 299 ? 8.901 6.829 4.088 1.00 91.12 299 THR A N 1
ATOM 2415 C CA . THR A 1 299 ? 9.544 6.478 5.360 1.00 91.12 299 THR A CA 1
ATOM 2416 C C . THR A 1 299 ? 8.652 5.606 6.242 1.00 91.12 299 THR A C 1
ATOM 2418 O O . THR A 1 299 ? 8.885 5.515 7.444 1.00 91.12 299 THR A O 1
ATOM 2421 N N . SER A 1 300 ? 7.653 4.933 5.666 1.00 89.44 300 SER A N 1
ATOM 2422 C CA . SER A 1 300 ? 6.699 4.096 6.407 1.00 89.44 300 SER A CA 1
ATOM 2423 C C . SER A 1 300 ? 7.372 2.996 7.239 1.00 89.44 300 SER A C 1
ATOM 2425 O O . SER A 1 300 ? 6.833 2.598 8.268 1.00 89.44 300 SER A O 1
ATOM 2427 N N . GLY A 1 301 ? 8.572 2.542 6.851 1.00 89.31 301 GLY A N 1
ATOM 2428 C CA . GLY A 1 301 ? 9.394 1.643 7.665 1.00 89.31 301 GLY A CA 1
ATOM 2429 C C . GLY A 1 301 ? 9.739 2.225 9.041 1.00 89.31 301 GLY A C 1
ATOM 2430 O O . GLY A 1 301 ? 9.617 1.525 10.038 1.00 89.31 301 GLY A O 1
ATOM 2431 N N . TYR A 1 302 ? 10.089 3.512 9.116 1.00 88.38 302 TYR A N 1
ATOM 2432 C CA . TYR A 1 302 ? 10.326 4.205 10.387 1.00 88.38 302 TYR A CA 1
ATOM 2433 C C . TYR A 1 302 ? 9.036 4.403 11.180 1.00 88.38 302 TYR A C 1
ATOM 2435 O O . TYR A 1 302 ? 9.004 4.159 12.382 1.00 88.38 302 TYR A O 1
ATOM 2443 N N . GLU A 1 303 ? 7.973 4.836 10.503 1.00 89.12 303 GLU A N 1
ATOM 2444 C CA . GLU A 1 303 ? 6.675 5.129 11.120 1.00 89.12 303 GLU A CA 1
ATOM 2445 C C . GLU A 1 303 ? 6.103 3.888 11.815 1.00 89.12 303 GLU A C 1
ATOM 2447 O O . GLU A 1 303 ? 5.709 3.954 12.981 1.00 89.12 303 GLU A O 1
ATOM 2452 N N . ARG A 1 304 ? 6.158 2.733 11.138 1.00 87.81 304 ARG A N 1
ATOM 2453 C CA . ARG A 1 304 ? 5.785 1.435 11.711 1.00 87.81 304 ARG A CA 1
ATOM 2454 C C . ARG A 1 304 ? 6.553 1.146 12.993 1.00 87.81 304 ARG A C 1
ATOM 2456 O O . ARG A 1 304 ? 5.948 0.748 13.980 1.00 87.81 304 ARG A O 1
ATOM 2463 N N . HIS A 1 305 ? 7.865 1.359 12.998 1.00 84.31 305 HIS A N 1
ATOM 2464 C CA . HIS A 1 305 ? 8.701 1.004 14.146 1.00 84.31 305 HIS A CA 1
ATOM 2465 C C . HIS A 1 305 ? 8.475 1.913 15.329 1.00 84.31 305 HIS A C 1
ATOM 2467 O O . HIS A 1 305 ? 8.345 1.421 16.445 1.00 84.31 305 HIS A O 1
ATOM 2473 N N . ILE A 1 306 ? 8.391 3.220 15.086 1.00 86.88 306 ILE A N 1
ATOM 2474 C CA . ILE A 1 306 ? 8.098 4.196 16.133 1.00 86.88 306 ILE A CA 1
ATOM 2475 C C . ILE A 1 306 ? 6.793 3.806 16.830 1.00 86.88 306 ILE A C 1
ATOM 2477 O O . ILE A 1 306 ? 6.757 3.724 18.055 1.00 86.88 306 ILE A O 1
ATOM 2481 N N . LEU A 1 307 ? 5.742 3.490 16.068 1.00 88.94 307 LEU A N 1
ATOM 2482 C CA . LEU A 1 307 ? 4.442 3.137 16.641 1.00 88.94 307 LEU A CA 1
ATOM 2483 C C . LEU A 1 307 ? 4.421 1.742 17.271 1.00 88.94 307 LEU A C 1
ATOM 2485 O O . LEU A 1 307 ? 3.757 1.548 18.287 1.00 88.94 307 LEU A O 1
ATOM 2489 N N . ASP A 1 308 ? 5.180 0.788 16.736 1.00 86.06 308 ASP A N 1
ATOM 2490 C CA . ASP A 1 308 ? 5.348 -0.530 17.346 1.00 86.06 308 ASP A CA 1
ATOM 2491 C C . ASP A 1 308 ? 6.030 -0.435 18.721 1.00 86.06 308 ASP A C 1
ATOM 2493 O O . ASP A 1 308 ? 5.601 -1.113 19.654 1.00 86.06 308 ASP A O 1
ATOM 2497 N N . VAL A 1 309 ? 7.047 0.426 18.862 1.00 83.00 309 VAL A N 1
ATOM 2498 C CA . VAL A 1 309 ? 7.688 0.736 20.153 1.00 83.00 309 VAL A CA 1
ATOM 2499 C C . VAL A 1 309 ? 6.709 1.457 21.078 1.00 83.00 309 VAL A C 1
ATOM 2501 O O . VAL A 1 309 ? 6.594 1.087 22.245 1.00 83.00 309 VAL A O 1
ATOM 2504 N N . CYS A 1 310 ? 5.966 2.443 20.562 1.00 86.50 310 CYS A N 1
ATOM 2505 C CA . CYS A 1 310 ? 5.007 3.219 21.354 1.00 86.50 310 CYS A CA 1
ATOM 2506 C C . CYS A 1 310 ? 3.920 2.360 21.991 1.00 86.50 310 CYS A C 1
ATOM 2508 O O . CYS A 1 310 ? 3.467 2.642 23.097 1.00 86.50 310 CYS A O 1
ATOM 2510 N N . GLN A 1 311 ? 3.542 1.266 21.336 1.00 86.25 311 GLN A N 1
ATOM 2511 C CA . GLN A 1 311 ? 2.576 0.320 21.879 1.00 86.25 311 GLN A CA 1
ATOM 2512 C C . GLN A 1 311 ? 3.064 -0.448 23.108 1.00 86.25 311 GLN A C 1
ATOM 2514 O O . GLN A 1 311 ? 2.248 -1.101 23.749 1.00 86.25 311 GLN A O 1
ATOM 2519 N N . LEU A 1 312 ? 4.341 -0.363 23.478 1.00 83.12 312 LEU A N 1
ATOM 2520 C CA . LEU A 1 312 ? 4.873 -0.982 24.694 1.00 83.12 312 LEU A CA 1
ATOM 2521 C C . LEU A 1 312 ? 4.949 -0.005 25.878 1.00 83.12 312 LEU A C 1
ATOM 2523 O O . LEU A 1 312 ? 5.275 -0.420 26.989 1.00 83.12 312 LEU A O 1
ATOM 2527 N N . ASN A 1 313 ? 4.645 1.280 25.665 1.00 85.00 313 ASN A N 1
ATOM 2528 C CA . ASN A 1 313 ? 4.757 2.328 26.674 1.00 85.00 313 ASN A CA 1
ATOM 2529 C C . ASN A 1 313 ? 3.388 2.994 26.935 1.00 85.00 313 ASN A C 1
ATOM 2531 O O . ASN A 1 313 ? 2.847 3.633 26.031 1.00 85.00 313 ASN A O 1
ATOM 2535 N N . PRO A 1 314 ? 2.835 2.917 28.162 1.00 87.06 314 PRO A N 1
ATOM 2536 C CA . PRO A 1 314 ? 1.527 3.498 28.482 1.00 87.06 314 PRO A CA 1
ATOM 2537 C C . PRO A 1 314 ? 1.397 4.999 28.175 1.00 87.06 314 PRO A C 1
ATOM 2539 O O . PRO A 1 314 ? 0.400 5.413 27.586 1.00 87.06 314 PRO A O 1
ATOM 2542 N N . SER A 1 315 ? 2.415 5.813 28.482 1.00 88.31 315 SER A N 1
ATOM 2543 C CA . SER A 1 315 ? 2.407 7.252 28.172 1.00 88.31 315 SER A CA 1
ATOM 2544 C C . SER A 1 315 ? 2.260 7.498 26.668 1.00 88.31 315 SER A C 1
ATOM 2546 O O . SER A 1 315 ? 1.479 8.339 26.229 1.00 88.31 315 SER A O 1
ATOM 2548 N N . GLN A 1 316 ? 2.972 6.723 25.849 1.00 89.62 316 GLN A N 1
ATOM 2549 C CA . GLN A 1 316 ? 2.907 6.843 24.391 1.00 89.62 316 GLN A CA 1
ATOM 2550 C C . GLN A 1 316 ? 1.587 6.290 23.828 1.00 89.62 316 GLN A C 1
ATOM 2552 O O . GLN A 1 316 ? 1.051 6.848 22.869 1.00 89.62 316 GLN A O 1
ATOM 2557 N N . GLN A 1 317 ? 0.996 5.268 24.454 1.00 91.06 317 GLN A N 1
ATOM 2558 C CA . GLN A 1 317 ? -0.354 4.803 24.116 1.00 91.06 317 GLN A CA 1
ATOM 2559 C C . GLN A 1 317 ? -1.424 5.884 24.365 1.00 91.06 317 GLN A C 1
ATOM 2561 O O . GLN A 1 317 ? -2.377 5.976 23.583 1.00 91.06 317 GLN A O 1
ATOM 2566 N N . PHE A 1 318 ? -1.269 6.737 25.388 1.00 92.56 318 PHE A N 1
ATOM 2567 C CA . PHE A 1 318 ? -2.164 7.883 25.596 1.00 92.56 318 PHE A CA 1
ATOM 2568 C C . PHE A 1 318 ? -2.067 8.898 24.449 1.00 92.56 318 PHE A C 1
ATOM 2570 O O . PHE A 1 318 ? -3.103 9.343 23.953 1.00 92.56 318 PHE A O 1
ATOM 2577 N N . LEU A 1 319 ? -0.858 9.202 23.952 1.00 92.19 319 LEU A N 1
ATOM 2578 C CA . LEU A 1 319 ? -0.672 10.045 22.756 1.00 92.19 319 LEU A CA 1
ATOM 2579 C C . LEU A 1 319 ? -1.315 9.433 21.509 1.00 92.19 319 LEU A C 1
ATOM 2581 O O . LEU A 1 319 ? -1.978 10.137 20.748 1.00 92.19 319 LEU A O 1
ATOM 2585 N N . MET A 1 320 ? -1.154 8.126 21.297 1.00 92.12 320 MET A N 1
ATOM 2586 C CA . MET A 1 320 ? -1.782 7.439 20.166 1.00 92.12 320 MET A CA 1
ATOM 2587 C C . MET A 1 320 ? -3.314 7.472 20.265 1.00 92.12 320 MET A C 1
ATOM 2589 O O . MET A 1 320 ? -3.987 7.716 19.264 1.00 92.12 320 MET A O 1
ATOM 2593 N N . THR A 1 321 ? -3.872 7.293 21.466 1.00 91.25 321 THR A N 1
ATOM 2594 C CA . THR A 1 321 ? -5.320 7.400 21.712 1.00 91.25 321 THR A CA 1
ATOM 2595 C C . THR A 1 321 ? -5.817 8.833 21.468 1.00 91.25 321 THR A C 1
ATOM 2597 O O . THR A 1 321 ? -6.814 9.021 20.772 1.00 91.25 321 THR A O 1
ATOM 2600 N N . ALA A 1 322 ? -5.086 9.851 21.938 1.00 91.31 322 ALA A N 1
ATOM 2601 C CA . ALA A 1 322 ? -5.375 11.262 21.664 1.00 91.31 322 ALA A CA 1
ATOM 2602 C C . ALA A 1 322 ? -5.350 11.580 20.158 1.00 91.31 322 ALA A C 1
ATOM 2604 O O . ALA A 1 322 ? -6.283 12.194 19.639 1.00 91.31 322 ALA A O 1
ATOM 2605 N N . CYS A 1 323 ? -4.337 11.092 19.434 1.00 91.31 323 CYS A N 1
ATOM 2606 C CA . CYS A 1 323 ? -4.236 11.228 17.979 1.00 91.31 323 CYS A CA 1
ATOM 2607 C C . CYS A 1 323 ? -5.477 10.667 17.276 1.00 91.31 323 CYS A C 1
ATO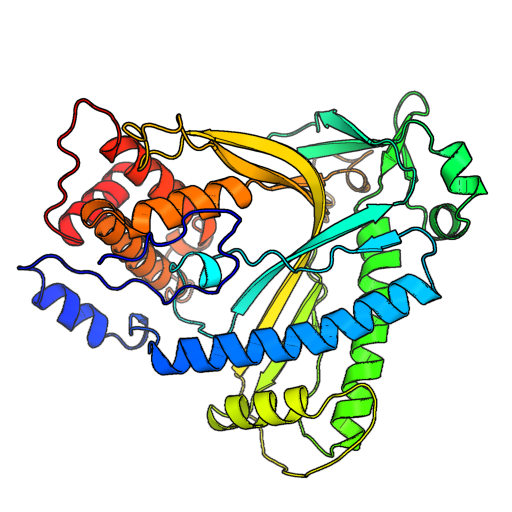M 2609 O O . CYS A 1 323 ? -6.025 11.302 16.378 1.00 91.31 323 CYS A O 1
ATOM 2611 N N . ARG A 1 324 ? -5.967 9.498 17.706 1.00 88.69 324 ARG A N 1
ATOM 2612 C CA . ARG A 1 324 ? -7.183 8.901 17.142 1.00 88.69 324 ARG A CA 1
ATOM 2613 C C . ARG A 1 324 ? -8.415 9.758 17.396 1.00 88.69 324 ARG A C 1
ATOM 2615 O O . ARG A 1 324 ? -9.141 10.025 16.449 1.00 88.69 324 ARG A O 1
ATOM 2622 N N . ILE A 1 325 ? -8.611 10.245 18.620 1.00 87.12 325 ILE A N 1
ATOM 2623 C CA . ILE A 1 325 ? -9.727 11.150 18.946 1.00 87.12 325 ILE A CA 1
ATOM 2624 C C . ILE A 1 325 ? -9.709 12.380 18.025 1.00 87.12 325 ILE A C 1
ATOM 2626 O O . ILE A 1 325 ? -10.738 12.733 17.451 1.00 87.12 325 ILE A O 1
ATOM 2630 N N . LEU A 1 326 ? -8.535 12.987 17.819 1.00 86.19 326 LEU A N 1
ATOM 2631 C CA . LEU A 1 326 ? -8.374 14.142 16.931 1.00 86.19 326 LEU A CA 1
ATOM 2632 C C . LEU A 1 326 ? -8.630 13.797 15.460 1.00 86.19 326 LEU A C 1
ATOM 2634 O O . LEU A 1 326 ? -9.320 14.545 14.771 1.00 86.19 326 LEU A O 1
ATOM 2638 N N . LYS A 1 327 ? -8.121 12.659 14.971 1.00 85.00 327 LYS A N 1
ATOM 2639 C CA . LYS A 1 327 ? -8.373 12.191 13.597 1.00 85.00 327 LYS A CA 1
ATOM 2640 C C . LYS A 1 327 ? -9.857 12.011 13.341 1.00 85.00 327 LYS A C 1
ATOM 2642 O O . LYS A 1 327 ? -10.353 12.440 12.302 1.00 85.00 327 LYS A O 1
ATOM 2647 N N . THR A 1 328 ? -10.556 11.411 14.293 1.00 79.94 328 THR A N 1
ATOM 2648 C CA . THR A 1 328 ? -11.998 11.245 14.220 1.00 79.94 328 THR A CA 1
ATOM 2649 C C . THR A 1 328 ? -12.713 12.590 14.223 1.00 79.94 328 THR A C 1
ATOM 2651 O O . THR A 1 328 ? -13.591 12.812 13.399 1.00 79.94 328 THR A O 1
ATOM 2654 N N . TYR A 1 329 ? -12.316 13.522 15.091 1.00 78.50 329 TYR A N 1
ATOM 2655 C CA . TYR A 1 329 ? -12.906 14.859 15.112 1.00 78.50 329 TYR A CA 1
ATOM 2656 C C . TYR A 1 329 ? -12.735 15.592 13.774 1.00 78.50 329 TYR A C 1
ATOM 2658 O O . TYR A 1 329 ? -13.701 16.144 13.265 1.00 78.50 329 TYR A O 1
ATOM 2666 N N . VAL A 1 330 ? -11.541 15.554 13.172 1.00 77.50 330 VAL A N 1
ATOM 2667 C CA . VAL A 1 330 ? -11.277 16.189 11.867 1.00 77.50 330 VAL A CA 1
ATOM 2668 C C . VAL A 1 330 ? -12.057 15.522 10.731 1.00 77.50 330 VAL A C 1
ATOM 2670 O O . VAL A 1 330 ? -12.517 16.210 9.827 1.00 77.50 330 VAL A O 1
ATOM 2673 N N . SER A 1 331 ? -12.235 14.201 10.785 1.00 72.12 331 SER A N 1
ATOM 2674 C CA . SER A 1 331 ? -12.899 13.441 9.718 1.00 72.12 331 SER A CA 1
ATOM 2675 C C . SER A 1 331 ? -14.432 13.556 9.741 1.00 72.12 331 SER A C 1
ATOM 2677 O O . SER A 1 331 ? -15.058 13.317 8.718 1.00 72.12 331 SER A O 1
ATOM 2679 N N . ASN A 1 332 ? -15.036 13.936 10.875 1.00 66.31 332 ASN A N 1
ATOM 2680 C CA . ASN A 1 332 ? -16.495 14.072 11.041 1.00 66.31 332 ASN A CA 1
ATOM 2681 C C . ASN A 1 332 ? -17.015 15.514 10.906 1.00 66.31 332 ASN A C 1
ATOM 2683 O O . ASN A 1 332 ? -18.158 15.796 11.257 1.00 66.31 332 ASN A O 1
ATOM 2687 N N . GLN A 1 333 ? -16.182 16.460 10.474 1.00 60.44 333 GLN A N 1
ATOM 2688 C CA . GLN A 1 333 ? -16.620 17.843 10.283 1.00 60.44 333 GLN A CA 1
ATOM 2689 C C . GLN A 1 333 ? -17.189 17.989 8.869 1.00 60.44 333 GLN A C 1
ATOM 2691 O O . GLN A 1 333 ? -16.435 18.046 7.899 1.00 60.44 333 GLN A O 1
ATOM 2696 N N . ASP A 1 334 ? -18.516 18.076 8.767 1.00 52.28 334 ASP A N 1
ATOM 2697 C CA . ASP A 1 334 ? -19.244 18.389 7.534 1.00 52.28 334 ASP A CA 1
ATOM 2698 C C . ASP A 1 334 ? -18.884 19.798 7.052 1.00 52.28 334 ASP A C 1
ATOM 2700 O O . ASP A 1 334 ? -19.576 20.753 7.395 1.00 52.28 334 ASP A O 1
ATOM 2704 N N . GLY A 1 335 ? -17.782 19.964 6.312 1.00 50.78 335 GLY A N 1
ATOM 2705 C CA . GLY A 1 335 ? -17.487 21.124 5.453 1.00 50.78 335 GLY A CA 1
ATOM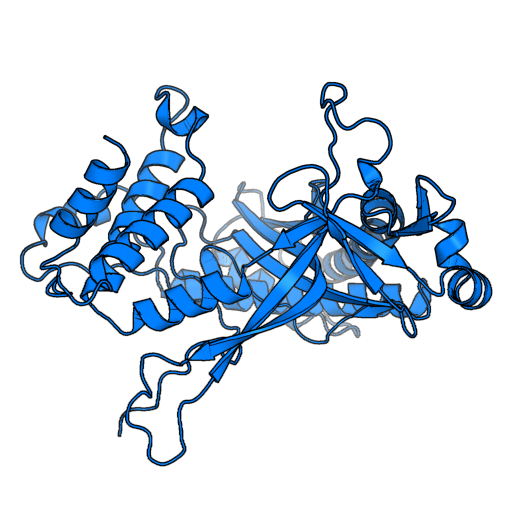 2706 C C . GLY A 1 335 ? -17.391 22.517 6.109 1.00 50.78 335 GLY A C 1
ATOM 2707 O O . GLY A 1 335 ? -16.971 23.472 5.461 1.00 50.78 335 GLY A O 1
ATOM 2708 N N . THR A 1 336 ? -17.771 22.664 7.376 1.00 51.22 336 THR A N 1
ATOM 2709 C CA . THR A 1 336 ? -18.105 23.938 8.037 1.00 51.22 336 THR A CA 1
ATOM 2710 C C . THR A 1 336 ? -16.957 24.497 8.868 1.00 51.22 336 THR A C 1
ATOM 2712 O O . THR A 1 336 ? -16.945 25.683 9.187 1.00 51.22 336 THR A O 1
ATOM 2715 N N . ASN A 1 337 ? -15.956 23.675 9.185 1.00 56.28 337 ASN A N 1
ATOM 2716 C CA . ASN A 1 337 ? -14.818 24.063 10.010 1.00 56.28 337 ASN A CA 1
ATOM 2717 C C . ASN A 1 337 ? -13.527 24.099 9.193 1.00 56.28 337 ASN A C 1
ATOM 2719 O O . ASN A 1 337 ? -13.116 23.081 8.644 1.00 56.28 337 ASN A O 1
ATOM 2723 N N . GLN A 1 338 ? -12.853 25.248 9.135 1.00 56.81 338 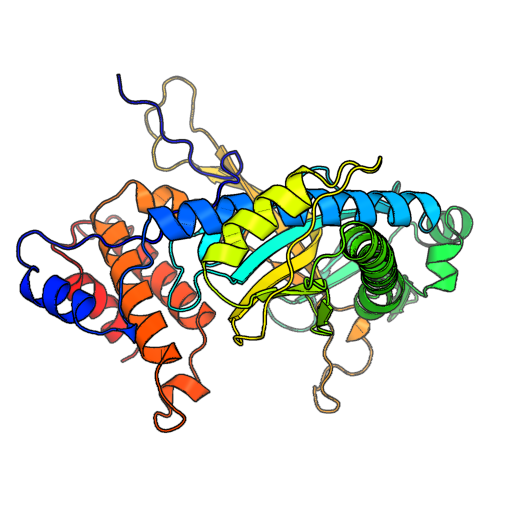GLN A N 1
ATOM 2724 C CA . GLN A 1 338 ? -11.642 25.454 8.327 1.00 56.81 338 GLN A CA 1
ATOM 2725 C C . GLN A 1 338 ? -10.537 24.418 8.609 1.00 56.81 338 GLN A C 1
ATOM 2727 O O . GLN A 1 338 ? -9.777 24.089 7.702 1.00 56.81 338 GLN A O 1
ATOM 2732 N N . LEU A 1 339 ? -10.493 23.820 9.806 1.00 55.91 339 LEU A N 1
ATOM 2733 C CA . LEU A 1 339 ? -9.538 22.763 10.166 1.00 55.91 339 LEU A CA 1
ATOM 2734 C C . LEU A 1 339 ? -9.546 21.555 9.210 1.00 55.91 339 LEU A C 1
ATOM 2736 O O . LEU A 1 339 ? -8.469 21.073 8.865 1.00 55.91 339 LEU A O 1
ATOM 2740 N N . HIS A 1 340 ? -10.705 21.101 8.714 1.00 59.12 340 HIS A N 1
ATOM 2741 C CA . HIS A 1 340 ? -10.754 19.968 7.768 1.00 59.12 340 HIS A CA 1
ATOM 2742 C C . HIS A 1 340 ? -10.161 20.312 6.387 1.00 59.12 340 HIS A C 1
ATOM 2744 O O . HIS A 1 340 ? -9.699 19.425 5.673 1.00 59.12 340 HIS A O 1
ATOM 2750 N N . THR A 1 341 ? -10.128 21.600 6.018 1.00 55.81 341 THR A N 1
ATOM 2751 C CA . THR A 1 341 ? -9.563 22.062 4.737 1.00 55.81 341 THR A CA 1
ATOM 2752 C C . THR A 1 341 ? -8.034 22.134 4.751 1.00 55.81 341 THR A C 1
ATOM 2754 O O . THR A 1 341 ? -7.410 22.140 3.691 1.00 55.81 341 THR A O 1
ATOM 2757 N N . VAL A 1 342 ? -7.419 22.160 5.942 1.00 56.44 342 VAL A N 1
ATOM 2758 C CA . VAL A 1 342 ? -5.965 22.329 6.125 1.00 56.44 342 VAL A CA 1
ATOM 2759 C C . VAL A 1 342 ? -5.281 21.121 6.780 1.00 56.44 342 VAL A C 1
ATOM 2761 O O . VAL A 1 342 ? -4.080 20.911 6.593 1.00 56.44 342 VAL A O 1
ATOM 2764 N N . ALA A 1 343 ? -6.017 20.287 7.521 1.00 64.00 343 ALA A N 1
ATOM 2765 C CA . ALA A 1 343 ? -5.474 19.149 8.256 1.00 64.00 343 ALA A CA 1
ATOM 2766 C C . ALA A 1 343 ? -5.960 17.809 7.687 1.00 64.00 343 ALA A C 1
ATOM 2768 O O . ALA A 1 343 ? -7.137 17.476 7.753 1.00 64.00 343 ALA A O 1
ATOM 2769 N N . ALA A 1 344 ? -5.027 16.996 7.185 1.00 72.88 344 ALA A N 1
ATOM 2770 C CA . ALA A 1 344 ? -5.282 15.603 6.832 1.00 72.88 344 ALA A CA 1
ATOM 2771 C C . ALA A 1 344 ? -4.834 14.661 7.962 1.00 72.88 344 ALA A C 1
ATOM 2773 O O . ALA A 1 344 ? -3.991 15.018 8.789 1.00 72.88 344 ALA A O 1
ATOM 2774 N N . SER A 1 345 ? -5.307 13.411 7.936 1.00 78.31 345 SER A N 1
ATOM 2775 C CA . SER A 1 345 ? -4.878 12.326 8.841 1.00 78.31 345 SER A CA 1
ATOM 2776 C C . SER A 1 345 ? -3.346 12.230 8.982 1.00 78.31 345 SER A C 1
ATOM 2778 O O . SER A 1 345 ? -2.825 12.041 10.083 1.00 78.31 345 SER A O 1
ATOM 2780 N N . ASN A 1 346 ? -2.603 12.460 7.892 1.00 80.50 346 ASN A N 1
ATOM 2781 C CA . ASN A 1 346 ? -1.141 12.459 7.918 1.00 80.50 346 ASN A CA 1
ATOM 2782 C C . ASN A 1 346 ? -0.532 13.637 8.705 1.00 80.50 346 ASN A C 1
ATOM 2784 O O . ASN A 1 346 ? 0.514 13.460 9.316 1.00 80.50 346 ASN A O 1
ATOM 2788 N N . HIS A 1 347 ? -1.164 14.816 8.731 1.00 83.69 347 HIS A N 1
ATOM 2789 C CA . HIS A 1 347 ? -0.689 15.952 9.536 1.00 83.69 347 HIS A CA 1
ATOM 2790 C C . HIS A 1 347 ? -0.805 15.639 11.032 1.00 83.69 347 HIS A C 1
ATOM 2792 O O . HIS A 1 347 ? 0.156 15.819 11.775 1.00 83.69 347 HIS A O 1
ATOM 2798 N N . LEU A 1 348 ? -1.938 15.071 11.457 1.00 87.38 348 LEU A N 1
ATOM 2799 C CA . LEU A 1 348 ? -2.149 14.655 12.847 1.00 87.38 348 LEU A CA 1
ATOM 2800 C C . LEU A 1 348 ? -1.185 13.540 13.268 1.00 87.38 348 LEU A C 1
ATOM 2802 O O . LEU A 1 348 ? -0.665 13.559 14.383 1.00 87.38 348 LEU A O 1
ATOM 2806 N N . LYS A 1 349 ? -0.884 12.600 12.362 1.00 89.62 349 LYS A N 1
ATOM 2807 C CA . LYS A 1 349 ? 0.138 11.574 12.601 1.00 89.62 349 LYS A CA 1
ATOM 2808 C C . LYS A 1 349 ? 1.532 12.186 12.779 1.00 89.62 349 LYS A C 1
ATOM 2810 O O . LYS A 1 349 ? 2.241 11.812 13.708 1.00 89.62 349 LYS A O 1
ATOM 2815 N N . THR A 1 350 ? 1.905 13.158 11.947 1.00 88.31 350 THR A N 1
ATOM 2816 C CA . THR A 1 350 ? 3.175 13.885 12.095 1.00 88.31 350 THR A CA 1
ATOM 2817 C C . THR A 1 350 ? 3.260 14.615 13.436 1.00 88.31 350 THR A C 1
ATOM 2819 O O . THR A 1 350 ? 4.271 14.494 14.123 1.00 88.31 350 THR A O 1
ATOM 2822 N N . ILE A 1 351 ? 2.196 15.307 13.860 1.00 88.12 351 ILE A N 1
ATOM 2823 C CA . ILE A 1 351 ? 2.146 15.954 15.184 1.00 88.12 351 ILE A CA 1
ATOM 2824 C C . ILE A 1 351 ? 2.308 14.909 16.293 1.00 88.12 351 ILE A C 1
ATOM 2826 O O . ILE A 1 351 ? 3.122 15.098 17.192 1.00 88.12 351 ILE A O 1
ATOM 2830 N N . CYS A 1 352 ? 1.631 13.761 16.187 1.00 90.50 352 CYS A N 1
ATOM 2831 C CA . CYS A 1 352 ? 1.793 12.658 17.135 1.00 90.50 352 CYS A CA 1
ATOM 2832 C C . CYS A 1 352 ? 3.260 12.218 17.261 1.00 90.50 352 CYS A C 1
ATOM 2834 O O . CYS A 1 352 ? 3.735 12.008 18.376 1.00 90.50 352 CYS A O 1
ATOM 2836 N N . PHE A 1 353 ? 4.004 12.116 16.153 1.00 89.75 353 PHE A N 1
ATOM 2837 C CA . PHE A 1 353 ? 5.436 11.801 16.194 1.00 89.75 353 PHE A CA 1
ATOM 2838 C C . PHE A 1 353 ? 6.269 12.883 16.880 1.00 89.75 353 PHE A C 1
ATOM 2840 O O . PHE A 1 353 ? 7.193 12.557 17.631 1.00 89.75 353 PHE A O 1
ATOM 2847 N N . HIS A 1 354 ? 5.939 14.158 16.681 1.00 87.38 354 HIS A N 1
ATOM 2848 C CA . HIS A 1 354 ? 6.599 15.245 17.398 1.00 87.38 354 HIS A CA 1
ATOM 2849 C C . HIS A 1 354 ? 6.314 15.193 18.904 1.00 87.38 354 HIS A C 1
ATOM 2851 O O . HIS A 1 354 ? 7.256 15.275 19.693 1.00 87.38 354 HIS A O 1
ATOM 2857 N N . CYS A 1 355 ? 5.064 14.958 19.317 1.00 88.50 355 CYS A N 1
ATOM 2858 C CA . CYS A 1 355 ? 4.711 14.766 20.725 1.00 88.50 355 CYS A CA 1
ATOM 2859 C C . CYS A 1 355 ? 5.456 13.569 21.341 1.00 88.50 355 CYS A C 1
ATOM 2861 O O . CYS A 1 355 ? 6.036 13.703 22.417 1.00 88.50 355 CYS A O 1
ATOM 2863 N N . ILE A 1 356 ? 5.509 12.425 20.642 1.00 87.50 356 ILE A N 1
ATOM 2864 C CA . ILE A 1 356 ? 6.285 11.248 21.073 1.00 87.50 356 ILE A CA 1
ATOM 2865 C C . ILE A 1 356 ? 7.753 11.634 21.274 1.00 87.50 356 ILE A C 1
ATOM 2867 O O . ILE A 1 356 ? 8.336 11.318 22.309 1.00 87.50 356 ILE A O 1
ATOM 2871 N N . THR A 1 357 ? 8.335 12.360 20.317 1.00 83.31 357 THR A N 1
ATOM 2872 C CA . THR A 1 357 ? 9.733 12.798 20.385 1.00 83.31 357 THR A CA 1
ATOM 2873 C C . THR A 1 357 ? 9.982 13.659 21.623 1.00 83.31 357 THR A C 1
ATOM 2875 O O . THR A 1 357 ? 10.921 13.376 22.365 1.00 83.31 357 THR A O 1
ATOM 2878 N N . LEU A 1 358 ? 9.124 14.650 21.904 1.00 79.56 358 LEU A N 1
ATOM 2879 C CA . LEU A 1 358 ? 9.256 15.524 23.079 1.00 79.56 358 LEU A CA 1
ATOM 2880 C C . LEU A 1 358 ? 9.238 14.757 24.407 1.00 79.56 358 LEU A C 1
ATOM 2882 O O . LEU A 1 358 ? 10.019 15.077 25.304 1.00 79.56 358 LEU A O 1
ATOM 2886 N N . LEU A 1 359 ? 8.382 13.739 24.529 1.00 74.00 359 LEU A N 1
ATOM 2887 C CA . LEU A 1 359 ? 8.316 12.899 25.730 1.00 74.00 359 LEU A CA 1
ATOM 2888 C C . LEU A 1 359 ? 9.532 11.985 25.897 1.00 74.00 359 LEU A C 1
ATOM 2890 O O . LEU A 1 359 ? 9.840 11.558 27.005 1.00 74.00 359 LEU A O 1
ATOM 2894 N N . THR A 1 360 ? 10.228 11.679 24.803 1.00 70.69 360 THR A N 1
ATOM 2895 C CA . THR A 1 360 ? 11.446 10.857 24.827 1.00 70.69 360 THR A CA 1
ATOM 2896 C C . THR A 1 360 ? 12.729 11.662 25.036 1.00 70.69 360 THR A C 1
ATOM 2898 O O . THR A 1 360 ? 13.800 11.066 25.154 1.00 70.69 360 THR A O 1
ATOM 2901 N N . ILE A 1 361 ? 12.656 12.999 25.117 1.00 67.56 361 ILE A N 1
ATOM 2902 C CA . ILE A 1 361 ? 13.822 13.825 25.449 1.00 67.56 361 ILE A CA 1
ATOM 2903 C C . ILE A 1 361 ? 14.211 13.545 26.914 1.00 67.56 361 ILE A C 1
ATOM 2905 O O . ILE A 1 361 ? 13.397 13.795 27.803 1.00 67.56 361 ILE A O 1
ATOM 2909 N N . PRO A 1 362 ? 15.457 13.110 27.203 1.00 55.12 362 PRO A N 1
ATOM 2910 C CA . PRO A 1 362 ? 15.881 12.597 28.518 1.00 55.12 362 PRO A CA 1
ATOM 2911 C C . PRO A 1 362 ? 15.682 13.521 29.730 1.00 55.12 362 PRO A C 1
ATOM 2913 O O . PRO A 1 362 ? 15.880 13.094 30.862 1.00 55.12 362 PRO A O 1
ATOM 2916 N N . LYS A 1 363 ? 15.353 14.798 29.509 1.00 55.09 363 LYS A N 1
ATOM 2917 C CA . LYS A 1 363 ? 15.154 15.793 30.569 1.00 55.09 363 LYS A CA 1
ATOM 2918 C C . LYS A 1 363 ? 13.746 15.778 31.171 1.00 55.09 363 LYS A C 1
ATOM 2920 O O . LYS A 1 363 ? 13.573 16.326 32.253 1.00 55.09 363 LYS A O 1
ATOM 2925 N N . ASN A 1 364 ? 12.769 15.164 30.503 1.00 56.19 364 ASN A N 1
ATOM 2926 C CA . ASN A 1 364 ? 11.384 15.128 30.961 1.00 56.19 364 ASN A CA 1
ATOM 2927 C C . ASN A 1 364 ? 11.038 13.732 31.487 1.00 56.19 364 ASN A C 1
ATOM 2929 O O . ASN A 1 364 ? 11.398 12.724 30.878 1.00 56.19 364 ASN A O 1
ATOM 2933 N N . HIS A 1 365 ? 10.313 13.656 32.606 1.00 57.44 365 HIS A N 1
ATOM 2934 C CA . HIS A 1 365 ? 9.692 12.400 33.014 1.00 57.44 365 HIS A CA 1
ATOM 2935 C C . HIS A 1 365 ? 8.698 11.980 31.923 1.00 57.44 365 HIS A C 1
ATOM 2937 O O . HIS A 1 365 ? 7.723 12.679 31.663 1.00 57.44 365 HIS A O 1
ATOM 2943 N N . ASN A 1 366 ? 8.957 10.846 31.266 1.00 66.19 366 ASN A N 1
ATOM 2944 C CA . ASN A 1 366 ? 8.094 10.261 30.234 1.00 66.19 366 ASN A CA 1
ATOM 2945 C C . ASN A 1 366 ? 6.846 9.606 30.865 1.00 66.19 366 ASN A C 1
ATOM 2947 O O . ASN A 1 366 ? 6.574 8.416 30.683 1.00 66.19 366 ASN A O 1
ATOM 2951 N N . SER A 1 367 ? 6.124 10.362 31.688 1.00 79.00 367 SER A N 1
ATOM 2952 C CA . SER A 1 367 ? 4.963 9.905 32.445 1.00 79.00 367 SER A CA 1
ATOM 2953 C C . SER A 1 367 ? 3.789 10.829 32.168 1.00 79.00 367 SER A C 1
ATOM 2955 O O . SER A 1 367 ? 3.635 11.851 32.829 1.00 79.00 367 SER A O 1
ATOM 2957 N N . LEU A 1 368 ? 2.969 10.452 31.193 1.00 86.81 368 LEU A N 1
ATOM 2958 C CA . LEU A 1 368 ? 1.648 11.044 31.043 1.00 86.81 368 LEU A CA 1
ATOM 2959 C C . LEU A 1 368 ? 0.675 10.319 31.971 1.00 86.81 368 LEU A C 1
ATOM 2961 O O . LEU A 1 368 ? 0.713 9.095 32.091 1.00 86.81 368 LEU A O 1
ATOM 2965 N N . SER A 1 369 ? -0.209 11.075 32.612 1.00 88.88 369 SER A N 1
ATOM 2966 C CA . SER A 1 369 ? -1.244 10.563 33.515 1.00 88.88 369 SER A CA 1
ATOM 2967 C C . SER A 1 369 ? -2.488 10.037 32.784 1.00 88.88 369 SER A C 1
ATOM 2969 O O . SER A 1 369 ? -3.251 9.251 33.352 1.00 88.88 369 SER A O 1
ATOM 2971 N N . GLY A 1 370 ? -2.691 10.442 31.526 1.00 92.25 370 GLY A N 1
ATOM 2972 C CA . GLY A 1 370 ? -3.826 10.032 30.704 1.00 92.25 370 GLY A CA 1
ATOM 2973 C C . GLY A 1 370 ? -3.921 10.765 29.363 1.00 92.25 370 GLY A C 1
ATOM 2974 O O . GLY A 1 370 ? -3.041 11.535 28.971 1.00 92.25 370 GLY A O 1
ATOM 2975 N N . VAL A 1 371 ? -5.022 10.525 28.654 1.00 92.00 371 VAL A N 1
ATOM 2976 C CA . VAL A 1 371 ? -5.329 11.053 27.319 1.00 92.00 371 VAL A CA 1
ATOM 2977 C C . VAL A 1 371 ? -5.588 12.559 27.333 1.00 92.00 371 VAL A C 1
ATOM 2979 O O . VAL A 1 371 ? -5.224 13.235 26.378 1.00 92.00 371 VAL A O 1
ATOM 2982 N N . LYS A 1 372 ? -6.172 13.126 28.393 1.00 91.19 372 LYS A N 1
ATOM 2983 C CA . LYS A 1 372 ? -6.393 14.578 28.516 1.00 91.19 372 LYS A CA 1
ATOM 2984 C C . LYS A 1 372 ? -5.079 15.348 28.520 1.00 91.19 372 LYS A C 1
ATOM 2986 O O . LYS A 1 372 ? -4.951 16.342 27.814 1.00 91.19 372 LYS A O 1
ATOM 2991 N N . GLU A 1 373 ? -4.105 14.868 29.289 1.00 90.12 373 GLU A N 1
ATOM 2992 C CA . GLU A 1 373 ? -2.762 15.448 29.313 1.00 90.12 373 GLU A CA 1
ATOM 2993 C C . GLU A 1 373 ? -2.093 15.286 27.946 1.00 90.12 373 GLU A C 1
ATOM 2995 O O . GLU A 1 373 ? -1.579 16.253 27.393 1.00 90.12 373 GLU A O 1
ATOM 3000 N N . ALA A 1 374 ? -2.209 14.096 27.346 1.00 90.56 374 ALA A N 1
ATOM 3001 C CA . ALA A 1 374 ? -1.734 13.823 25.994 1.00 90.56 374 ALA A CA 1
ATOM 3002 C C . ALA A 1 374 ? -2.325 14.799 24.956 1.00 90.56 374 ALA A C 1
ATOM 3004 O O . ALA A 1 374 ? -1.584 15.341 24.142 1.00 90.56 374 ALA A O 1
ATOM 3005 N N . MET A 1 375 ? -3.633 15.074 25.002 1.00 88.75 375 MET A N 1
ATOM 3006 C CA . MET A 1 375 ? -4.298 16.053 24.132 1.00 88.75 375 MET A CA 1
ATOM 3007 C C . MET A 1 375 ? -3.760 17.474 24.336 1.00 88.75 375 MET A C 1
ATOM 3009 O O . MET A 1 375 ? -3.647 18.208 23.358 1.00 88.75 375 MET A O 1
ATOM 3013 N N . GLY A 1 376 ? -3.371 17.843 25.561 1.00 86.56 376 GLY A N 1
ATOM 3014 C CA . GLY A 1 376 ? -2.703 19.116 25.845 1.00 86.56 376 GLY A CA 1
ATOM 3015 C C . GLY A 1 376 ? -1.444 19.322 24.996 1.00 86.56 376 GLY A C 1
ATOM 3016 O O . GLY A 1 376 ? -1.280 20.386 24.410 1.00 86.56 376 GLY A O 1
ATOM 3017 N N . TYR A 1 377 ? -0.622 18.280 24.818 1.00 85.69 377 TYR A N 1
ATOM 3018 C CA . TYR A 1 377 ? 0.560 18.344 23.945 1.00 85.69 377 TYR A CA 1
ATOM 3019 C C . TYR A 1 377 ? 0.213 18.579 22.472 1.00 85.69 377 TYR A C 1
ATOM 3021 O O . TYR A 1 377 ? 0.955 19.275 21.783 1.00 85.69 377 TYR A O 1
ATOM 3029 N N . PHE A 1 378 ? -0.885 18.002 21.972 1.00 84.69 378 PHE A N 1
ATOM 3030 C CA . PHE A 1 378 ? -1.327 18.252 20.595 1.00 84.69 378 PHE A CA 1
ATOM 3031 C C . PHE A 1 378 ? -1.784 19.698 20.417 1.00 84.69 378 PHE A C 1
ATOM 3033 O O . PHE A 1 378 ? -1.434 20.313 19.415 1.00 84.69 378 PHE A O 1
ATOM 3040 N N . LEU A 1 379 ? -2.536 20.238 21.382 1.00 81.12 379 LEU A N 1
ATOM 3041 C CA . LEU A 1 379 ? -2.999 21.626 21.346 1.00 81.12 379 LEU A CA 1
ATOM 3042 C C . LEU A 1 379 ? -1.820 22.604 21.374 1.00 81.12 379 LEU A C 1
ATOM 3044 O O . LEU A 1 379 ? -1.758 23.476 20.522 1.00 81.12 379 LEU A O 1
ATOM 3048 N N . SER A 1 380 ? -0.814 22.376 22.225 1.00 79.56 380 SER A N 1
ATOM 3049 C CA . SER A 1 380 ? 0.391 23.220 22.263 1.00 79.56 380 SER A CA 1
ATOM 3050 C C . SER A 1 380 ? 1.234 23.203 20.982 1.00 79.56 380 SER A C 1
ATOM 3052 O O . SER A 1 380 ? 2.075 24.075 20.810 1.00 79.56 380 SER A O 1
ATOM 3054 N N . PHE A 1 381 ? 1.076 22.200 20.112 1.00 73.69 381 PHE A N 1
ATOM 3055 C CA . PHE A 1 381 ? 1.711 22.178 18.787 1.00 73.69 381 PHE A CA 1
ATOM 3056 C C . PHE A 1 381 ? 0.877 22.870 17.704 1.00 73.69 381 PHE A C 1
ATOM 3058 O O . PHE A 1 381 ? 1.398 23.135 16.620 1.00 73.69 381 PHE A O 1
ATOM 3065 N N . LEU A 1 382 ? -0.420 23.046 17.955 1.00 70.62 382 LEU A N 1
ATOM 3066 C CA . LEU A 1 382 ? -1.374 23.664 17.039 1.00 70.62 382 LEU A CA 1
ATOM 3067 C C . LEU A 1 382 ? -1.582 25.158 17.333 1.00 70.62 382 LEU A C 1
ATOM 3069 O O . LEU A 1 382 ? -1.987 25.872 16.416 1.00 70.62 382 LEU A O 1
ATOM 3073 N N . ASP A 1 383 ? -1.314 25.590 18.570 1.00 65.88 383 ASP A N 1
ATOM 3074 C CA . ASP A 1 383 ? -1.150 26.992 18.987 1.00 65.88 383 ASP A CA 1
ATOM 3075 C C . ASP A 1 383 ? 0.140 27.599 18.406 1.00 65.88 383 ASP A C 1
ATOM 3077 O O . ASP A 1 383 ? 0.087 28.769 17.954 1.00 65.88 383 ASP A O 1
#

Nearest PDB structures (foldseek):
  4nxv-assembly3_C  TM=7.328E-01  e=3.605E-09  Homo sapiens
  4oah-assembly2_B  TM=7.335E-01  e=3.368E-08  Mus musculus
  4oaf-assembly2_D  TM=7.432E-01  e=5.104E-08  Mus musculus
  4nxv-assembly1_A  TM=7.296E-01  e=3.368E-08  Homo sapiens
  4oah-assembly1_C  TM=7.136E-01  e=7.344E-08  Mus musculus

Radius of gyration: 22.65 Å; Cα contacts (8 Å, |Δi|>4): 633; chains: 1; bounding box: 54×52×62 Å

pLDDT: mean 80.73, std 16.13, range [26.88, 98.06]

Solvent-accessible surface area (backbone atoms only — not comparable to full-atom values): 21078 Å² total; per-residue (Å²): 134,83,77,78,78,74,62,34,73,91,49,74,58,78,31,72,57,56,86,52,72,24,94,87,35,63,70,58,53,51,54,36,61,71,32,81,71,56,38,73,80,49,67,67,57,47,52,54,42,53,54,26,50,52,39,47,49,51,51,50,50,51,33,37,51,52,46,31,66,76,70,38,69,55,54,45,69,58,94,63,69,48,57,35,59,42,41,35,58,22,48,48,57,81,61,79,39,58,43,39,30,34,38,42,43,51,51,72,90,67,50,72,45,83,40,85,36,100,48,92,61,33,28,28,42,33,39,78,53,50,68,65,45,42,69,74,27,58,57,45,55,77,42,45,28,60,38,75,50,86,91,72,42,37,25,42,17,29,43,34,40,40,63,59,46,52,46,51,26,47,54,53,25,35,53,55,53,36,52,51,32,52,70,26,52,41,76,56,45,64,44,75,50,96,46,88,55,29,57,28,34,36,33,65,32,50,51,81,68,44,52,59,54,47,33,52,52,40,65,46,57,48,105,57,88,70,70,71,76,62,84,82,71,87,42,96,45,59,44,34,36,38,36,30,54,24,37,77,73,49,73,45,74,43,76,40,85,91,32,81,82,42,96,86,49,75,48,67,39,64,26,47,30,30,36,31,38,44,52,70,85,65,90,83,52,97,62,74,92,57,34,44,31,25,22,30,64,39,57,60,39,48,55,50,30,56,43,43,54,29,70,77,37,73,40,45,33,11,36,50,23,30,42,31,55,50,44,31,56,49,73,69,54,81,89,77,52,73,62,51,82,76,48,52,68,67,54,52,52,51,50,45,51,51,52,53,50,60,45,64,39,89,88,46,81,66,69,55,76,23,28,71,59,33,40,50,54,55,48,68,73,71,109

Foldseek 3Di:
DDDPQDFAPVDQAFDQAFDFWFPPCVVVVVVLCPPPLSNGPPSVLLVLLRLLVVLVVVLLVVLLVVVCVVPWPQKAKDPDWRWFDCRRLSLDGRASQETETEIEIDGHPWDWDWDDDPDPQKIWIWTPPVVVCCVVTVVCVVLVQWDQDDPRTTTGQLQSCCVVPVLVSSVSSQVVVQVLCVVQAHPWGWDFDPDPPWRKIKIFDADSVVSVVSSVSSVQPDVDDDYDDDDDDDDGRMNIYTYWYWYFPDWDWDFDPVCPPPPVDTDIHTFTKIWTRDADPDPPDPPPPCRSRMTGIDRRSVLSNLSSSLVVPSLLSLLSNLLSSVQSVLVPDDPPDCCVVPDHSVNSSVLSVVLSVVLPPVVDPVDDSTNVSSNVSSVVVVD

Sequence (383 aa):
MNTLQSVGVNMNNWRKPLYIFGPNEQTLQNLISRNEHLQNINPVDFEKHSRTTDEVLRVVMQGIRKFTGEQFEGLVLHDELIKFGSSREGLKVIDALEFDSILIFNINGMIVKPAPGNALGLVRLRVNNAEDLLERYPWIRKCEVFQKVGMNKNFINSRNLHLKVFESIIDKTRELVNEQLRAQETSYSLRRIAKPPTLDINITLNNEKDINDLFNTFSNITLQRQSTSIESRAFNTSLDMDIVPALLLRHDYVPDPNMTNSPNGIRQMNCPVYAVMKWVHTPNSVMTSDKDSLWRVCTSGYERHILDVCQLNPSQQFLMTACRILKTYVSNQDGTNQLHTVAASNHLKTICFHCITLLTIPKNHNSLSGVKEAMGYFLSFLD

Mean predicted aligned error: 9.01 Å

Organism: Mytilus coruscus (NCBI:txid42192)

Secondary structure (DSSP, 8-state):
-------STT-----PPP----TT-HHHHHHHHH-TTT----HHHHHHHHHHHHHHHHHHHHHHHHHHHHHSTTEEE-SS-EEEHHHHHT---S-TTEEEEEEEEEETT--EEEEE-SSTTEEEEEESSHHHHHHH-HHHHHTT-EEEETTTEEEE-HHHIIIIIIHHHHHHHHHHHHHHHHHTTBS--EEEEEETTEEEEEEEESSTHHHHHHHHHHHH--SS-----B------EEEEEEEEEEEEEEEEEEE-TT-TT-TT--PEEEEEEEEEE-----TT-S--SSGGGEEEEE-HHHHHHHHHHHTT-HHHHHHHHHHHHHHHHHHT--S-SHHHHH--HHHHHHHHHHHHHHHTSTTS-----SHHHHHHHHHHHH-